Protein AF-0000000066221536 (afdb_homodimer)

Organism: Natronomonas pharaonis (strain ATCC 35678 / DSM 2160 / CIP 103997 / JCM 8858 / NBRC 14720 / NCIMB 2260 / Gabara) (NCBI:txid348780)

Radius of gyration: 22.37 Å; Cα contacts (8 Å, |Δi|>4): 1358; chains: 2; bounding box: 55×61×51 Å

pLDDT: mean 89.71, std 13.37, range [39.25, 98.94]

InterPro domains:
  IPR002828 Survival protein SurE-like phosphatase/nucleotidase [PF01975] (3-187)
  IPR002828 Survival protein SurE-like phosphatase/nucleotidase [TIGR00087] (1-239)
  IPR030048 Survival protein SurE [MF_00060] (1-257)
  IPR030048 Survival protein SurE [PTHR30457] (3-204)
  IPR036523 SurE-like phosphatase/nucleotidase superfamily [G3DSA:3.40.1210.10] (1-252)
  IPR036523 SurE-like phosphatase/nucleotidase superfamily [SSF64167] (1-243)

Solvent-accessible surface area (backbone atoms only — not comparable to full-atom values): 24935 Å² total; per-residue (Å²): 99,35,32,38,34,24,19,19,60,12,60,81,31,54,36,32,47,37,34,48,60,48,37,49,74,74,31,52,65,39,30,32,11,7,58,49,68,34,74,54,41,10,38,26,70,62,57,62,31,44,49,39,84,43,98,61,38,32,29,22,62,49,36,25,35,36,21,44,39,38,38,50,38,37,68,57,50,81,48,64,31,37,38,15,21,36,30,94,44,51,74,57,21,51,86,37,44,55,19,27,13,29,44,27,22,16,45,49,31,30,70,74,71,29,39,18,31,18,35,14,30,43,69,69,60,53,100,52,58,68,88,71,57,78,77,53,51,69,57,40,44,44,36,26,50,51,48,39,51,44,70,73,41,33,66,84,54,47,35,58,78,64,23,29,27,33,46,33,30,13,25,56,61,49,94,66,80,72,59,48,46,40,69,24,40,62,27,82,79,73,50,71,42,21,45,61,57,89,48,33,33,41,46,44,61,55,54,58,60,27,44,54,68,68,65,59,85,60,54,90,56,17,27,50,40,35,28,70,72,46,19,28,15,36,24,48,26,25,74,86,41,33,76,50,90,55,75,46,49,51,57,50,28,72,64,52,124,99,37,33,38,35,26,20,18,60,12,60,81,31,51,38,33,48,38,34,48,59,49,38,49,75,74,32,53,66,39,30,33,11,7,58,49,67,34,75,53,43,10,37,26,71,62,57,62,33,43,50,39,87,42,98,60,37,33,29,23,60,49,34,26,36,36,20,44,39,37,37,50,38,37,67,56,49,81,47,65,30,37,37,14,20,36,31,94,44,52,73,56,21,53,84,38,44,57,20,27,13,29,43,26,22,16,44,48,32,30,70,74,71,28,39,19,30,17,34,13,31,44,68,70,59,54,102,52,59,68,88,72,59,78,78,54,49,70,57,39,44,43,37,28,52,51,48,38,51,43,70,74,42,34,65,84,54,48,34,58,79,64,23,30,26,33,47,34,32,13,25,55,58,51,96,68,80,73,62,48,46,40,69,24,41,62,28,84,81,75,50,71,42,22,45,60,58,87,49,35,34,41,46,43,59,54,54,59,61,27,46,54,69,68,63,59,86,61,54,90,56,17,27,49,42,35,28,71,72,46,19,26,16,37,23,50,26,26,74,87,40,32,76,52,90,56,74,46,49,51,56,50,29,72,64,50,122

Structure (mmCIF, N/CA/C/O backbone):
data_AF-0000000066221536-model_v1
#
loop_
_entity.id
_entity.type
_entity.pdbx_description
1 polymer "5'-nucleotidase SurE"
#
loop_
_atom_site.group_PDB
_atom_site.id
_atom_site.type_symbol
_atom_site.label_atom_id
_atom_site.label_alt_id
_atom_site.label_comp_id
_atom_site.label_asym_id
_atom_site.label_entity_id
_atom_site.label_seq_id
_atom_site.pdbx_PDB_ins_code
_atom_site.Cartn_x
_atom_site.Cartn_y
_atom_site.Cartn_z
_atom_site.occupancy
_atom_site.B_iso_or_equiv
_atom_site.auth_seq_id
_atom_site.auth_comp_id
_atom_site.auth_asym_id
_atom_site.auth_atom_id
_atom_site.pdbx_PDB_model_num
ATOM 1 N N . MET A 1 1 ? -7.617 -28.578 -7.227 1 94.5 1 MET A N 1
ATOM 2 C CA . MET A 1 1 ? -7.328 -27.25 -6.684 1 94.5 1 MET A CA 1
ATOM 3 C C . MET A 1 1 ? -7.5 -26.172 -7.754 1 94.5 1 MET A C 1
ATOM 5 O O . MET A 1 1 ? -7.098 -26.359 -8.906 1 94.5 1 MET A O 1
ATOM 9 N N . ASP A 1 2 ? -8.258 -25.125 -7.523 1 98.44 2 ASP A N 1
ATOM 10 C CA . ASP A 1 2 ? -8.469 -24.016 -8.461 1 98.44 2 ASP A CA 1
ATOM 11 C C . ASP A 1 2 ? -7.59 -22.828 -8.102 1 98.44 2 ASP A C 1
ATOM 13 O O . ASP A 1 2 ? -7.574 -22.375 -6.949 1 98.44 2 ASP A O 1
ATOM 17 N N . VAL A 1 3 ? -6.875 -22.359 -9.125 1 98.81 3 VAL A N 1
ATOM 18 C CA . VAL A 1 3 ? -5.961 -21.25 -8.914 1 98.81 3 VAL A CA 1
ATOM 19 C C . VAL A 1 3 ? -6.363 -20.078 -9.812 1 98.81 3 VAL A C 1
ATOM 21 O O . VAL A 1 3 ? -6.602 -20.266 -11.008 1 98.81 3 VAL A O 1
ATOM 24 N N . LEU A 1 4 ? -6.547 -18.906 -9.242 1 98.94 4 LEU A N 1
ATOM 25 C CA . LEU A 1 4 ? -6.559 -17.672 -10.016 1 98.94 4 LEU A CA 1
ATOM 26 C C . LEU A 1 4 ? -5.156 -17.094 -10.117 1 98.94 4 LEU A C 1
ATOM 28 O O . LEU A 1 4 ? -4.527 -16.781 -9.102 1 98.94 4 LEU A O 1
ATOM 32 N N . LEU A 1 5 ? -4.668 -17.031 -11.328 1 98.94 5 LEU A N 1
ATOM 33 C CA . LEU A 1 5 ? -3.316 -16.547 -11.578 1 98.94 5 LEU A CA 1
ATOM 34 C C . LEU A 1 5 ? -3.346 -15.133 -12.156 1 98.94 5 LEU A C 1
ATOM 36 O O . LEU A 1 5 ? -4.082 -14.867 -13.109 1 98.94 5 LEU A O 1
ATOM 40 N N . THR A 1 6 ? -2.615 -14.195 -11.57 1 98.75 6 THR A N 1
ATOM 41 C CA . THR A 1 6 ? -2.469 -12.828 -12.062 1 98.75 6 THR A CA 1
ATOM 42 C C . THR A 1 6 ? -1.016 -12.375 -11.977 1 98.75 6 THR A C 1
ATOM 44 O O . THR A 1 6 ? -0.114 -13.195 -11.781 1 98.75 6 THR A O 1
ATOM 47 N N . ASN A 1 7 ? -0.714 -11.141 -12.391 1 97.56 7 ASN A N 1
ATOM 48 C CA . ASN A 1 7 ? 0.621 -10.555 -12.297 1 97.56 7 ASN A CA 1
ATOM 49 C C . ASN A 1 7 ? 0.585 -9.039 -12.484 1 97.56 7 ASN A C 1
ATOM 51 O O . ASN A 1 7 ? -0.489 -8.438 -12.492 1 97.56 7 ASN A O 1
ATOM 55 N N . ASP A 1 8 ? 1.805 -8.492 -12.414 1 95.06 8 ASP A N 1
ATOM 56 C CA . ASP A 1 8 ? 1.847 -7.059 -12.703 1 95.06 8 ASP A CA 1
ATOM 57 C C . ASP A 1 8 ? 2.549 -6.785 -14.031 1 95.06 8 ASP A C 1
ATOM 59 O O . ASP A 1 8 ? 2.418 -5.695 -14.594 1 95.06 8 ASP A O 1
ATOM 63 N N . ASP A 1 9 ? 3.141 -7.812 -14.664 1 94.94 9 ASP A N 1
ATOM 64 C CA . ASP A 1 9 ? 3.926 -7.609 -15.875 1 94.94 9 ASP A CA 1
ATOM 65 C C . ASP A 1 9 ? 3.053 -7.738 -17.125 1 94.94 9 ASP A C 1
ATOM 67 O O . ASP A 1 9 ? 3.482 -7.395 -18.219 1 94.94 9 ASP A O 1
ATOM 71 N N . GLY A 1 10 ? 1.887 -8.234 -16.922 1 97.25 10 GLY A N 1
ATOM 72 C CA . GLY A 1 10 ? 0.995 -8.445 -18.047 1 97.25 10 GLY A CA 1
ATOM 73 C C . GLY A 1 10 ? 0.804 -9.914 -18.391 1 97.25 10 GLY A C 1
ATOM 74 O O . GLY A 1 10 ? 1.696 -10.734 -18.156 1 97.25 10 GLY A O 1
ATOM 75 N N . ILE A 1 11 ? -0.295 -10.258 -19.031 1 98.25 11 ILE A N 1
ATOM 76 C CA . ILE A 1 11 ? -0.739 -11.633 -19.219 1 98.25 11 ILE A CA 1
ATOM 77 C C . ILE A 1 11 ? 0.159 -12.336 -20.234 1 98.25 11 ILE A C 1
ATOM 79 O O . ILE A 1 11 ? 0.193 -13.562 -20.297 1 98.25 11 ILE A O 1
ATOM 83 N N . ASP A 1 12 ? 0.897 -11.602 -21.031 1 97.62 12 ASP A N 1
ATOM 84 C CA . ASP A 1 12 ? 1.751 -12.219 -22.047 1 97.62 12 ASP A CA 1
ATOM 85 C C . ASP A 1 12 ? 3.207 -12.258 -21.594 1 97.62 12 ASP A C 1
ATOM 87 O O . ASP A 1 12 ? 4.098 -12.625 -22.359 1 97.62 12 ASP A O 1
ATOM 91 N N . ALA A 1 13 ? 3.455 -11.805 -20.422 1 97.19 13 ALA A N 1
ATOM 92 C CA . ALA A 1 13 ? 4.82 -11.797 -19.906 1 97.19 13 ALA A CA 1
ATOM 93 C C . ALA A 1 13 ? 5.34 -13.219 -19.703 1 97.19 13 ALA A C 1
ATOM 95 O O . ALA A 1 13 ? 4.559 -14.148 -19.469 1 97.19 13 ALA A O 1
ATOM 96 N N . VAL A 1 14 ? 6.641 -13.383 -19.781 1 97.44 14 VAL A N 1
ATOM 97 C CA . VAL A 1 14 ? 7.273 -14.688 -19.688 1 97.44 14 VAL A CA 1
ATOM 98 C C . VAL A 1 14 ? 7.105 -15.258 -18.281 1 97.44 14 VAL A C 1
ATOM 100 O O . VAL A 1 14 ? 6.914 -16.469 -18.109 1 97.44 14 VAL A O 1
ATOM 103 N N . GLY A 1 15 ? 7.117 -14.438 -17.297 1 97.81 15 GLY A N 1
ATOM 104 C CA . GLY A 1 15 ? 7.02 -14.883 -15.906 1 97.81 15 GLY A CA 1
ATOM 105 C C . GLY A 1 15 ? 5.695 -15.547 -15.586 1 97.81 15 GLY A C 1
ATOM 106 O O . GLY A 1 15 ? 5.668 -16.625 -14.992 1 97.81 15 GLY A O 1
ATOM 107 N N . ILE A 1 16 ? 4.613 -14.906 -16.016 1 98.5 16 ILE A N 1
ATOM 108 C CA . ILE A 1 16 ? 3.303 -15.469 -15.703 1 98.5 16 ILE A CA 1
ATOM 109 C C . ILE A 1 16 ? 3.096 -16.75 -16.5 1 98.5 16 ILE A C 1
ATOM 111 O O . ILE A 1 16 ? 2.467 -17.703 -16.031 1 98.5 16 ILE A O 1
ATOM 115 N N . ARG A 1 17 ? 3.654 -16.875 -17.641 1 98.31 17 ARG A N 1
ATOM 116 C CA . ARG A 1 17 ? 3.545 -18.094 -18.438 1 98.31 17 ARG A CA 1
ATOM 117 C C . ARG A 1 17 ? 4.297 -19.25 -17.781 1 98.31 17 ARG A C 1
ATOM 119 O O . ARG A 1 17 ? 3.818 -20.391 -17.781 1 98.31 17 ARG A O 1
ATOM 126 N N . ALA A 1 18 ? 5.441 -18.906 -17.281 1 98.38 18 ALA A N 1
ATOM 127 C CA . ALA A 1 18 ? 6.211 -19.922 -16.578 1 98.38 18 ALA A CA 1
ATOM 128 C C . ALA A 1 18 ? 5.43 -20.469 -15.383 1 98.38 18 ALA A C 1
ATOM 130 O O . ALA A 1 18 ? 5.375 -21.688 -15.172 1 98.38 18 ALA A O 1
ATOM 131 N N . LEU A 1 19 ? 4.832 -19.625 -14.617 1 98.38 19 LEU A N 1
ATOM 132 C CA . LEU A 1 19 ? 4.031 -20.031 -13.469 1 98.38 19 LEU A CA 1
ATOM 133 C C . LEU A 1 19 ? 2.811 -20.828 -13.914 1 98.38 19 LEU A C 1
ATOM 135 O O . LEU A 1 19 ? 2.455 -21.844 -13.297 1 98.38 19 LEU A O 1
ATOM 139 N N . TYR A 1 20 ? 2.156 -20.312 -14.945 1 98.69 20 TYR A N 1
ATOM 140 C CA . TYR A 1 20 ? 0.992 -21 -15.477 1 98.69 20 TYR A CA 1
ATOM 141 C C . TYR A 1 20 ? 1.329 -22.453 -15.812 1 98.69 20 TYR A C 1
ATOM 143 O O . TYR A 1 20 ? 0.628 -23.375 -15.383 1 98.69 20 TYR A O 1
ATOM 151 N N . ASP A 1 21 ? 2.396 -22.641 -16.547 1 98.5 21 ASP A N 1
ATOM 152 C CA . ASP A 1 21 ? 2.814 -23.984 -16.953 1 98.5 21 ASP A CA 1
ATOM 153 C C . ASP A 1 21 ? 3.086 -24.875 -15.734 1 98.5 21 ASP A C 1
ATOM 155 O O . ASP A 1 21 ? 2.654 -26.016 -15.688 1 98.5 21 ASP A O 1
ATOM 159 N N . ALA A 1 22 ? 3.783 -24.328 -14.805 1 98.25 22 ALA A N 1
ATOM 160 C CA . ALA A 1 22 ? 4.145 -25.094 -13.609 1 98.25 22 ALA A CA 1
ATOM 161 C C . ALA A 1 22 ? 2.904 -25.453 -12.797 1 98.25 22 ALA A C 1
ATOM 163 O O . ALA A 1 22 ? 2.77 -26.594 -12.328 1 98.25 22 ALA A O 1
ATOM 164 N N . LEU A 1 23 ? 2 -24.5 -12.617 1 98.56 23 LEU A N 1
ATOM 165 C CA . LEU A 1 23 ? 0.832 -24.703 -11.766 1 98.56 23 LEU A CA 1
ATOM 166 C C . LEU A 1 23 ? -0.191 -25.609 -12.445 1 98.56 23 LEU A C 1
ATOM 168 O O . LEU A 1 23 ? -0.922 -26.328 -11.773 1 98.56 23 LEU A O 1
ATOM 172 N N . ALA A 1 24 ? -0.204 -25.562 -13.766 1 98.06 24 ALA A N 1
ATOM 173 C CA . ALA A 1 24 ? -1.166 -26.359 -14.523 1 98.06 24 ALA A CA 1
ATOM 174 C C . ALA A 1 24 ? -0.925 -27.859 -14.32 1 98.06 24 ALA A C 1
ATOM 176 O O . ALA A 1 24 ? -1.803 -28.672 -14.594 1 98.06 24 ALA A O 1
ATOM 177 N N . GLU A 1 25 ? 0.235 -28.172 -13.82 1 96.31 25 GLU A N 1
ATOM 178 C CA . GLU A 1 25 ? 0.568 -29.562 -13.555 1 96.31 25 GLU A CA 1
ATOM 179 C C . GLU A 1 25 ? -0.162 -30.078 -12.32 1 96.31 25 GLU A C 1
ATOM 181 O O . GLU A 1 25 ? -0.331 -31.297 -12.156 1 96.31 25 GLU A O 1
ATOM 186 N N . VAL A 1 26 ? -0.604 -29.188 -11.492 1 94.75 26 VAL A N 1
ATOM 187 C CA . VAL A 1 26 ? -1.095 -29.672 -10.211 1 94.75 26 VAL A CA 1
ATOM 188 C C . VAL A 1 26 ? -2.451 -29.047 -9.906 1 94.75 26 VAL A C 1
ATOM 190 O O . VAL A 1 26 ? -3.092 -29.375 -8.906 1 94.75 26 VAL A O 1
ATOM 193 N N . ALA A 1 27 ? -2.932 -28.109 -10.773 1 97.5 27 ALA A N 1
ATOM 194 C CA . ALA A 1 27 ? -4.156 -27.391 -10.461 1 97.5 27 ALA A CA 1
ATOM 195 C C . ALA A 1 27 ? -4.871 -26.938 -11.734 1 97.5 27 ALA A C 1
ATOM 197 O O . ALA A 1 27 ? -4.301 -27 -12.828 1 97.5 27 ALA A O 1
ATOM 198 N N . ASP A 1 28 ? -6.137 -26.594 -11.633 1 98.19 28 ASP A N 1
ATOM 199 C CA . ASP A 1 28 ? -6.863 -25.875 -12.68 1 98.19 28 ASP A CA 1
ATOM 200 C C . ASP A 1 28 ? -6.605 -24.375 -12.594 1 98.19 28 ASP A C 1
ATOM 202 O O . ASP A 1 28 ? -7.031 -23.719 -11.633 1 98.19 28 ASP A O 1
ATOM 206 N N . VAL A 1 29 ? -5.949 -23.891 -13.594 1 98.81 29 VAL A N 1
ATOM 207 C CA . VAL A 1 29 ? -5.461 -22.516 -13.516 1 98.81 29 VAL A CA 1
ATOM 208 C C . VAL A 1 29 ? -6.27 -21.625 -14.453 1 98.81 29 VAL A C 1
ATOM 210 O O . VAL A 1 29 ? -6.453 -21.953 -15.625 1 98.81 29 VAL A O 1
ATOM 213 N N . THR A 1 30 ? -6.809 -20.531 -13.992 1 98.81 30 THR A N 1
ATOM 214 C CA . THR A 1 30 ? -7.383 -19.453 -14.781 1 98.81 30 THR A CA 1
ATOM 215 C C . THR A 1 30 ? -6.609 -18.156 -14.57 1 98.81 30 THR A C 1
ATOM 217 O O . THR A 1 30 ? -6.52 -17.656 -13.445 1 98.81 30 THR A O 1
ATOM 220 N N . ALA A 1 31 ? -6.121 -17.656 -15.672 1 98.88 31 ALA A N 1
ATOM 221 C CA . ALA A 1 31 ? -5.418 -16.375 -15.57 1 98.88 31 ALA A CA 1
ATOM 222 C C . ALA A 1 31 ? -6.379 -15.211 -15.742 1 98.88 31 ALA A C 1
ATOM 224 O O . ALA A 1 31 ? -7.227 -15.219 -16.641 1 98.88 31 ALA A O 1
ATOM 225 N N . VAL A 1 32 ? -6.383 -14.305 -14.875 1 98.81 32 VAL A N 1
ATOM 226 C CA . VAL A 1 32 ? -6.965 -12.969 -14.969 1 98.81 32 VAL A CA 1
ATOM 227 C C . VAL A 1 32 ? -5.898 -11.914 -14.68 1 98.81 32 VAL A C 1
ATOM 229 O O . VAL A 1 32 ? -5.574 -11.648 -13.523 1 98.81 32 VAL A O 1
ATOM 232 N N . ALA A 1 33 ? -5.352 -11.375 -15.711 1 98.75 33 ALA A N 1
ATOM 233 C CA . ALA A 1 33 ? -4.148 -10.57 -15.547 1 98.75 33 ALA A CA 1
ATOM 234 C C . ALA A 1 33 ? -4.195 -9.328 -16.438 1 98.75 33 ALA A C 1
ATOM 236 O O . ALA A 1 33 ? -4.934 -9.297 -17.422 1 98.75 33 ALA A O 1
ATOM 237 N N . PRO A 1 34 ? -3.426 -8.336 -16.078 1 98 34 PRO A N 1
ATOM 238 C CA . PRO A 1 34 ? -3.4 -7.113 -16.875 1 98 34 PRO A CA 1
ATOM 239 C C . PRO A 1 34 ? -3.002 -7.375 -18.328 1 98 34 PRO A C 1
ATOM 241 O O . PRO A 1 34 ? -2.129 -8.203 -18.594 1 98 34 PRO A O 1
ATOM 244 N N . ALA A 1 35 ? -3.611 -6.617 -19.188 1 97.62 35 ALA A N 1
ATOM 245 C CA . ALA A 1 35 ? -3.287 -6.723 -20.609 1 97.62 35 ALA A CA 1
ATOM 246 C C . ALA A 1 35 ? -1.884 -6.195 -20.891 1 97.62 35 ALA A C 1
ATOM 248 O O . ALA A 1 35 ? -1.192 -6.699 -21.781 1 97.62 35 ALA A O 1
ATOM 249 N N . ASP A 1 36 ? -1.519 -5.172 -20.094 1 94.44 36 ASP A N 1
ATOM 250 C CA . ASP A 1 36 ? -0.228 -4.52 -20.297 1 94.44 36 ASP A CA 1
ATOM 251 C C . ASP A 1 36 ? 0.559 -4.469 -18.984 1 94.44 36 ASP A C 1
ATOM 253 O O . ASP A 1 36 ? 0.022 -4.777 -17.922 1 94.44 36 ASP A O 1
ATOM 257 N N . ASP A 1 37 ? 1.814 -4.09 -19.109 1 91.56 37 ASP A N 1
ATOM 258 C CA . ASP A 1 37 ? 2.689 -3.984 -17.953 1 91.56 37 ASP A CA 1
ATOM 259 C C . ASP A 1 37 ? 2.178 -2.932 -16.969 1 91.56 37 ASP A C 1
ATOM 261 O O . ASP A 1 37 ? 1.916 -1.791 -17.359 1 91.56 37 ASP A O 1
ATOM 265 N N . GLN A 1 38 ? 2.047 -3.293 -15.734 1 87.44 38 GLN A N 1
ATOM 266 C CA . GLN A 1 38 ? 1.574 -2.447 -14.648 1 87.44 38 GLN A CA 1
ATOM 267 C C . GLN A 1 38 ? 2.576 -2.418 -13.5 1 87.44 38 GLN A C 1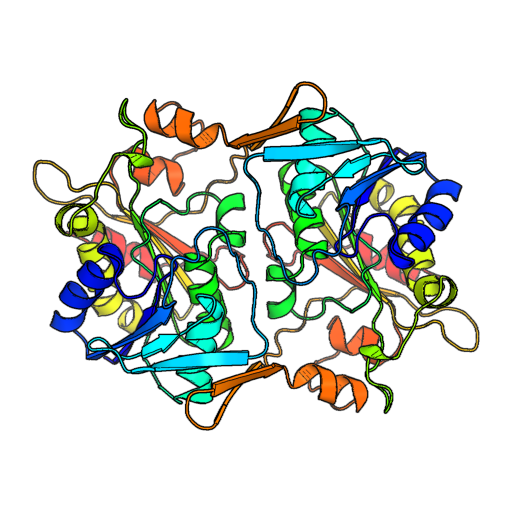
ATOM 269 O O . GLN A 1 38 ? 2.188 -2.434 -12.328 1 87.44 38 GLN A O 1
ATOM 274 N N . SER A 1 39 ? 3.768 -2.387 -13.945 1 79.12 39 SER A N 1
ATOM 275 C CA . SER A 1 39 ? 4.812 -2.375 -12.93 1 79.12 39 SER A CA 1
ATOM 276 C C . SER A 1 39 ? 4.824 -1.053 -12.172 1 79.12 39 SER A C 1
ATOM 278 O O . SER A 1 39 ? 4.52 -0.001 -12.734 1 79.12 39 SER A O 1
ATOM 280 N N . ALA A 1 40 ? 4.852 -0.967 -10.82 1 67.81 40 ALA A N 1
ATOM 281 C CA . ALA A 1 40 ? 5.039 0.163 -9.914 1 67.81 40 ALA A CA 1
ATOM 282 C C . ALA A 1 40 ? 3.713 0.875 -9.656 1 67.81 40 ALA A C 1
ATOM 284 O O . ALA A 1 40 ? 3.699 2.047 -9.266 1 67.81 40 ALA A O 1
ATOM 285 N N . VAL A 1 41 ? 2.527 0.19 -10.016 1 71.75 41 VAL A N 1
ATOM 286 C CA . VAL A 1 41 ? 1.229 0.838 -9.859 1 71.75 41 VAL A CA 1
ATOM 287 C C . VAL A 1 41 ? 0.764 0.728 -8.406 1 71.75 41 VAL A C 1
ATOM 289 O O . VAL A 1 41 ? -0.174 1.414 -7.996 1 71.75 41 VAL A O 1
ATOM 292 N N . GLY A 1 42 ? 1.4 -0.079 -7.641 1 72.12 42 GLY A N 1
ATOM 293 C CA . GLY A 1 42 ? 0.97 -0.269 -6.262 1 72.12 42 GLY A CA 1
ATOM 294 C C . GLY A 1 42 ? -0.427 -0.849 -6.148 1 72.12 42 GLY A C 1
ATOM 295 O O . GLY A 1 42 ? -0.736 -1.866 -6.773 1 72.12 42 GLY A O 1
ATOM 296 N N . ARG A 1 43 ? -1.282 -0.359 -5.246 1 75.56 43 ARG A N 1
ATOM 297 C CA . ARG A 1 43 ? -2.625 -0.882 -5.016 1 75.56 43 ARG A CA 1
ATOM 298 C C . ARG A 1 43 ? -3.682 0.039 -5.613 1 75.56 43 ARG A C 1
ATOM 300 O O . ARG A 1 43 ? -4.77 0.193 -5.055 1 75.56 43 ARG A O 1
ATOM 307 N N . GLN A 1 44 ? -3.371 0.602 -6.672 1 79.19 44 GLN A N 1
ATOM 308 C CA . GLN A 1 44 ? -4.324 1.463 -7.363 1 79.19 44 GLN A CA 1
ATOM 309 C C . GLN A 1 44 ? -5.504 0.657 -7.902 1 79.19 44 GLN A C 1
ATOM 311 O O . GLN A 1 44 ? -5.32 -0.45 -8.414 1 79.19 44 GLN A O 1
ATOM 316 N N . LEU A 1 45 ? -6.715 1.168 -7.781 1 84.75 45 LEU A N 1
ATOM 317 C CA . LEU A 1 45 ? -7.918 0.542 -8.328 1 84.75 45 LEU A CA 1
ATOM 318 C C . LEU A 1 45 ? -8.578 1.441 -9.359 1 84.75 45 LEU A C 1
ATOM 320 O O . LEU A 1 45 ? -8.633 2.66 -9.188 1 84.75 45 LEU A O 1
ATOM 324 N N . SER A 1 46 ? -9.062 0.749 -10.383 1 84.31 46 SER A N 1
ATOM 325 C CA . SER A 1 46 ? -9.859 1.446 -11.383 1 84.31 46 SER A CA 1
ATOM 326 C C . SER A 1 46 ? -11.328 1.484 -10.992 1 84.31 46 SER A C 1
ATOM 328 O O . SER A 1 46 ? -11.758 0.754 -10.102 1 84.31 46 SER A O 1
ATOM 330 N N . ARG A 1 47 ? -11.984 2.338 -11.664 1 86.12 47 ARG A N 1
ATOM 331 C CA . ARG A 1 47 ? -13.438 2.35 -11.516 1 86.12 47 ARG A CA 1
ATOM 332 C C . ARG A 1 47 ? -14.086 1.335 -12.445 1 86.12 47 ARG A C 1
ATOM 334 O O . ARG A 1 47 ? -15.039 0.65 -12.062 1 86.12 47 ARG A O 1
ATOM 341 N N . THR A 1 48 ? -13.578 1.401 -13.672 1 92.25 48 THR A N 1
ATOM 342 C CA . THR A 1 48 ? -14.039 0.502 -14.727 1 92.25 48 THR A CA 1
ATOM 343 C C . THR A 1 48 ? -12.859 -0.048 -15.523 1 92.25 48 THR A C 1
ATOM 345 O O . THR A 1 48 ? -11.883 0.663 -15.766 1 92.25 48 THR A O 1
ATOM 348 N N . VAL A 1 49 ? -13.023 -1.368 -15.805 1 94.62 49 VAL A N 1
ATOM 349 C CA . VAL A 1 49 ? -12 -1.963 -16.656 1 94.62 49 VAL A CA 1
ATOM 350 C C . VAL A 1 49 ? -12.656 -2.783 -17.766 1 94.62 49 VAL A C 1
ATOM 352 O O . VAL A 1 49 ? -13.812 -3.186 -17.641 1 94.62 49 VAL A O 1
ATOM 355 N N . GLU A 1 50 ? -11.859 -2.967 -18.797 1 97.31 50 GLU A N 1
ATOM 356 C CA . GLU A 1 50 ? -12.289 -3.859 -19.875 1 97.31 50 GLU A CA 1
ATOM 357 C C . GLU A 1 50 ? -11.664 -5.242 -19.719 1 97.31 50 GLU A C 1
ATOM 359 O O . GLU A 1 50 ? -10.492 -5.367 -19.344 1 97.31 50 GLU A O 1
ATOM 364 N N . LEU A 1 51 ? -12.461 -6.176 -19.953 1 96.56 51 LEU A N 1
ATOM 365 C CA . LEU A 1 51 ? -12.078 -7.582 -19.859 1 96.56 51 LEU A CA 1
ATOM 366 C C . LEU A 1 51 ? -12.188 -8.266 -21.219 1 96.56 51 LEU A C 1
ATOM 368 O O . LEU A 1 51 ? -13.211 -8.148 -21.891 1 96.56 51 LEU A O 1
ATOM 372 N N . HIS A 1 52 ? -11.07 -8.969 -21.609 1 97.19 52 HIS A N 1
ATOM 373 C CA . HIS A 1 52 ? -11.023 -9.672 -22.891 1 97.19 52 HIS A CA 1
ATOM 374 C C . HIS A 1 52 ? -10.656 -11.141 -22.688 1 97.19 52 HIS A C 1
ATOM 376 O O . HIS A 1 52 ? -9.852 -11.469 -21.828 1 97.19 52 HIS A O 1
ATOM 382 N N . ASP A 1 53 ? -11.242 -11.961 -23.578 1 97.31 53 ASP A N 1
ATOM 383 C CA . ASP A 1 53 ? -10.828 -13.359 -23.562 1 97.31 53 ASP A CA 1
ATOM 384 C C . ASP A 1 53 ? -9.367 -13.508 -23.969 1 97.31 53 ASP A C 1
ATOM 386 O O . ASP A 1 53 ? -8.867 -12.742 -24.797 1 97.31 53 ASP A O 1
ATOM 390 N N . HIS A 1 54 ? -8.742 -14.445 -23.375 1 98 54 HIS A N 1
ATOM 391 C CA . HIS A 1 54 ? -7.355 -14.805 -23.656 1 98 54 HIS A CA 1
ATOM 392 C C . HIS A 1 54 ? -7.148 -16.312 -23.562 1 98 54 HIS A C 1
ATOM 394 O O . HIS A 1 54 ? -7.879 -17 -22.859 1 98 54 HIS A O 1
ATOM 400 N N . GLU A 1 55 ? -6.145 -16.828 -24.203 1 98 55 GLU A N 1
ATOM 401 C CA . GLU A 1 55 ? -5.91 -18.266 -24.234 1 98 55 GLU A CA 1
ATOM 402 C C . GLU A 1 55 ? -5.652 -18.812 -22.828 1 98 55 GLU A C 1
ATOM 404 O O . GLU A 1 55 ? -5.996 -19.953 -22.516 1 98 55 GLU A O 1
ATOM 409 N N . LEU A 1 56 ? -5.18 -18.031 -21.906 1 98.06 56 LEU A N 1
ATOM 410 C CA . LEU A 1 56 ? -4.871 -18.453 -20.547 1 98.06 56 LEU A CA 1
ATOM 411 C C . LEU A 1 56 ? -6.027 -18.156 -19.609 1 98.06 56 LEU A C 1
ATOM 413 O O . LEU A 1 56 ? -6.008 -18.562 -18.438 1 98.06 56 LEU A O 1
ATOM 417 N N . GLY A 1 57 ? -7.012 -17.375 -20.094 1 98.19 57 GLY A N 1
ATOM 418 C CA . GLY A 1 57 ? -8.141 -16.906 -19.297 1 98.19 57 GLY A CA 1
ATOM 419 C C . GLY A 1 57 ? -8.672 -15.562 -19.75 1 98.19 57 GLY A C 1
ATOM 420 O O . GLY A 1 57 ? -9.289 -15.461 -20.812 1 98.19 57 GLY A O 1
ATOM 421 N N . TYR A 1 58 ? -8.234 -14.469 -18.969 1 98.56 58 TYR A N 1
ATOM 422 C CA . TYR A 1 58 ? -8.758 -13.141 -19.266 1 98.56 58 TYR A CA 1
ATOM 423 C C . TYR A 1 58 ? -7.664 -12.086 -19.156 1 98.56 58 TYR A C 1
ATOM 425 O O . TYR A 1 58 ? -6.867 -12.102 -18.219 1 98.56 58 TYR A O 1
ATOM 433 N N . ALA A 1 59 ? -7.672 -11.227 -20.156 1 98.62 59 ALA A N 1
ATOM 434 C CA . ALA A 1 59 ? -6.863 -10.008 -20.094 1 98.62 59 ALA A CA 1
ATOM 435 C C . ALA A 1 59 ? -7.699 -8.82 -19.625 1 98.62 59 ALA A C 1
ATOM 437 O O . ALA A 1 59 ? -8.797 -8.586 -20.125 1 98.62 59 ALA A O 1
ATOM 438 N N . VAL A 1 60 ? -7.203 -8.156 -18.641 1 98 60 VAL A N 1
ATOM 439 C CA . VAL A 1 60 ? -7.918 -7.016 -18.078 1 98 60 VAL A CA 1
ATOM 440 C C . VAL A 1 60 ? -7.145 -5.727 -18.359 1 98 60 VAL A C 1
ATOM 442 O O . VAL A 1 60 ? -5.938 -5.656 -18.094 1 98 60 VAL A O 1
ATOM 445 N N . GLU A 1 61 ? -7.762 -4.738 -18.938 1 97 61 GLU A N 1
ATOM 446 C CA . GLU A 1 61 ? -7.164 -3.412 -19.031 1 97 61 GLU A CA 1
ATOM 447 C C . GLU A 1 61 ? -7.234 -2.676 -17.688 1 97 61 GLU A C 1
ATOM 449 O O . GLU A 1 61 ? -7.992 -1.716 -17.547 1 97 61 GLU A O 1
ATOM 454 N N . GLY A 1 62 ? -6.406 -3.088 -16.781 1 94.88 62 GLY A N 1
ATOM 455 C CA . GLY A 1 62 ? -6.395 -2.584 -15.414 1 94.88 62 GLY A CA 1
ATOM 456 C C . GLY A 1 62 ? -5.195 -3.055 -14.609 1 94.88 62 GLY A C 1
ATOM 457 O O . GLY A 1 62 ? -4.23 -3.57 -15.172 1 94.88 62 GLY A O 1
ATOM 458 N N . THR A 1 63 ? -5.254 -2.781 -13.312 1 94.06 63 THR A N 1
ATOM 459 C CA . THR A 1 63 ? -4.164 -3.109 -12.398 1 94.06 63 THR A CA 1
ATOM 460 C C . THR A 1 63 ? -4.293 -4.547 -11.898 1 94.06 63 THR A C 1
ATOM 462 O O . THR A 1 63 ? -5.336 -5.18 -12.07 1 94.06 63 THR A O 1
ATOM 465 N N . PRO A 1 64 ? -3.219 -5.055 -11.297 1 95.62 64 PRO A N 1
ATOM 466 C CA . PRO A 1 64 ? -3.32 -6.398 -10.719 1 95.62 64 PRO A CA 1
ATOM 467 C C . PRO A 1 64 ? -4.453 -6.52 -9.703 1 95.62 64 PRO A C 1
ATOM 469 O O . PRO A 1 64 ? -5.148 -7.539 -9.664 1 95.62 64 PRO A O 1
ATOM 472 N N . ALA A 1 65 ? -4.652 -5.508 -8.914 1 94 65 ALA A N 1
ATOM 473 C CA . ALA A 1 65 ? -5.754 -5.523 -7.957 1 94 65 ALA A CA 1
ATOM 474 C C . ALA A 1 65 ? -7.102 -5.57 -8.672 1 94 65 ALA A C 1
ATOM 476 O O . ALA A 1 65 ? -8.016 -6.277 -8.242 1 94 65 ALA A O 1
ATOM 477 N N . ASP A 1 66 ? -7.227 -4.852 -9.781 1 95.69 66 ASP A N 1
ATOM 478 C CA . ASP A 1 66 ? -8.438 -4.906 -10.594 1 95.69 66 ASP A CA 1
ATOM 479 C C . ASP A 1 66 ? -8.719 -6.336 -11.055 1 95.69 66 ASP A C 1
ATOM 481 O O . ASP A 1 66 ? -9.875 -6.77 -11.07 1 95.69 66 ASP A O 1
ATOM 485 N N . CYS A 1 67 ? -7.668 -6.969 -11.43 1 98 67 CYS A N 1
ATOM 486 C CA . CYS A 1 67 ? -7.805 -8.32 -11.953 1 98 67 CYS A CA 1
ATOM 487 C C . CYS A 1 67 ? -8.367 -9.266 -10.898 1 98 67 CYS A C 1
ATOM 489 O O . CYS A 1 67 ? -9.203 -10.117 -11.203 1 98 67 CYS A O 1
ATOM 491 N N . VAL A 1 68 ? -7.938 -9.109 -9.703 1 97.94 68 VAL A N 1
ATOM 492 C CA . VAL A 1 68 ? -8.43 -9.938 -8.609 1 97.94 68 VAL A CA 1
ATOM 493 C C . VAL A 1 68 ? -9.906 -9.664 -8.375 1 97.94 68 VAL A C 1
ATOM 495 O O . VAL A 1 68 ? -10.711 -10.594 -8.273 1 97.94 68 VAL A O 1
ATOM 498 N N . ILE A 1 69 ? -10.281 -8.414 -8.344 1 96.69 69 ILE A N 1
ATOM 499 C CA . ILE A 1 69 ? -11.68 -8.039 -8.125 1 96.69 69 ILE A CA 1
ATOM 500 C C . ILE A 1 69 ? -12.531 -8.531 -9.281 1 96.69 69 ILE A C 1
ATOM 502 O O . ILE A 1 69 ? -13.633 -9.055 -9.078 1 96.69 69 ILE A O 1
ATOM 506 N N . ALA A 1 70 ? -12 -8.375 -10.484 1 97.5 70 ALA A N 1
ATOM 507 C CA . ALA A 1 70 ? -12.727 -8.867 -11.656 1 97.5 70 ALA A CA 1
ATOM 508 C C . ALA A 1 70 ? -12.914 -10.375 -11.586 1 97.5 70 ALA A C 1
ATOM 510 O O . ALA A 1 70 ? -13.992 -10.891 -11.891 1 97.5 70 ALA A O 1
ATOM 511 N N . GLY A 1 71 ? -11.883 -11.07 -11.234 1 98.31 71 GLY A N 1
ATOM 512 C CA . GLY A 1 71 ? -11.938 -12.523 -11.148 1 98.31 71 GLY A CA 1
ATOM 513 C C . GLY A 1 71 ? -12.898 -13.016 -10.086 1 98.31 71 GLY A C 1
ATOM 514 O O . GLY A 1 71 ? -13.781 -13.836 -10.367 1 98.31 71 GLY A O 1
ATOM 515 N N . LEU A 1 72 ? -12.789 -12.461 -8.914 1 97.44 72 LEU A N 1
ATOM 516 C CA . LEU A 1 72 ? -13.539 -12.953 -7.762 1 97.44 72 LEU A CA 1
ATOM 517 C C . LEU A 1 72 ? -14.945 -12.367 -7.734 1 97.44 72 LEU A C 1
ATOM 519 O O . LEU A 1 72 ? -15.883 -13.023 -7.27 1 97.44 72 LEU A O 1
ATOM 523 N N . GLY A 1 73 ? -15.117 -11.195 -8.195 1 94.75 73 GLY A N 1
ATOM 524 C CA . GLY A 1 73 ? -16.391 -10.508 -8.117 1 94.75 73 GLY A CA 1
ATOM 525 C C . GLY A 1 73 ? -17.219 -10.625 -9.391 1 94.75 73 GLY A C 1
ATOM 526 O O . GLY A 1 73 ? -18.312 -11.18 -9.375 1 94.75 73 GLY A O 1
ATOM 527 N N . ALA A 1 74 ? -16.656 -10.211 -10.477 1 94.69 74 ALA A N 1
ATOM 528 C CA . ALA A 1 74 ? -17.391 -10.102 -11.727 1 94.69 74 ALA A CA 1
ATOM 529 C C . ALA A 1 74 ? -17.531 -11.461 -12.414 1 94.69 74 ALA A C 1
ATOM 531 O O . ALA A 1 74 ? -18.594 -11.812 -12.914 1 94.69 74 ALA A O 1
ATOM 532 N N . LEU A 1 75 ? -16.453 -12.156 -12.461 1 96.81 75 LEU A N 1
ATOM 533 C CA . LEU A 1 75 ? -16.453 -13.461 -13.117 1 96.81 75 LEU A CA 1
ATOM 534 C C . LEU A 1 75 ? -16.922 -14.547 -12.164 1 96.81 75 LEU A C 1
ATOM 536 O O . LEU A 1 75 ? -17.188 -15.68 -12.586 1 96.81 75 LEU A O 1
ATOM 540 N N . ASP A 1 76 ? -16.969 -14.25 -10.867 1 95.31 76 ASP A N 1
ATOM 541 C CA . ASP A 1 76 ? -17.453 -15.133 -9.805 1 95.31 76 ASP A CA 1
ATOM 542 C C . ASP A 1 76 ? -16.625 -16.406 -9.734 1 95.31 76 ASP A C 1
ATOM 544 O O . ASP A 1 76 ? -17.172 -17.5 -9.547 1 95.31 76 ASP A O 1
ATOM 548 N N . LEU A 1 77 ? -15.359 -16.266 -10.031 1 97.31 77 LEU A N 1
ATOM 549 C CA . LEU A 1 77 ? -14.469 -17.406 -9.805 1 97.31 77 LEU A CA 1
ATOM 550 C C . LEU A 1 77 ? -14.352 -17.703 -8.312 1 97.31 77 LEU A C 1
ATOM 552 O O . LEU A 1 77 ? -14.445 -16.812 -7.477 1 97.31 77 LEU A O 1
ATOM 556 N N . ASP A 1 78 ? -14.195 -18.953 -7.992 1 97.88 78 ASP A N 1
ATOM 557 C CA . ASP A 1 78 ? -14.062 -19.406 -6.605 1 97.88 78 ASP A CA 1
ATOM 558 C C . ASP A 1 78 ? -12.781 -20.203 -6.402 1 97.88 78 ASP A C 1
ATOM 560 O O . ASP A 1 78 ? -12.828 -21.375 -6.043 1 97.88 78 ASP A O 1
ATOM 564 N N . PRO A 1 79 ? -11.656 -19.562 -6.621 1 98.62 79 PRO A N 1
ATOM 565 C CA . PRO A 1 79 ? -10.391 -20.281 -6.496 1 98.62 79 PRO A CA 1
ATOM 566 C C . PRO A 1 79 ? -10.062 -20.656 -5.055 1 98.62 79 PRO A C 1
ATOM 568 O O . PRO A 1 79 ? -10.539 -20 -4.121 1 98.62 79 PRO A O 1
ATOM 571 N N . ASP A 1 80 ? -9.273 -21.688 -4.93 1 98.25 80 ASP A N 1
ATOM 572 C CA . ASP A 1 80 ? -8.75 -22.078 -3.623 1 98.25 80 ASP A CA 1
ATOM 573 C C . ASP A 1 80 ? -7.617 -21.156 -3.189 1 98.25 80 ASP A C 1
ATOM 575 O O . ASP A 1 80 ? -7.367 -20.984 -1.994 1 98.25 80 ASP A O 1
ATOM 579 N N . ILE A 1 81 ? -6.957 -20.625 -4.176 1 98.44 81 ILE A N 1
ATOM 580 C CA . ILE A 1 81 ? -5.801 -19.781 -3.904 1 98.44 81 ILE A CA 1
ATOM 581 C C . ILE A 1 81 ? -5.574 -18.812 -5.074 1 98.44 81 ILE A C 1
ATOM 583 O O . ILE A 1 81 ? -5.844 -19.172 -6.227 1 98.44 81 ILE A O 1
ATOM 587 N N . VAL A 1 82 ? -5.164 -17.594 -4.777 1 98.81 82 VAL A N 1
ATOM 588 C CA . VAL A 1 82 ? -4.727 -16.641 -5.781 1 98.81 82 VAL A CA 1
ATOM 589 C C . VAL A 1 82 ? -3.199 -16.562 -5.801 1 98.81 82 VAL A C 1
ATOM 591 O O . VAL A 1 82 ? -2.562 -16.484 -4.746 1 98.81 82 VAL A O 1
ATOM 594 N N . VAL A 1 83 ? -2.617 -16.688 -6.973 1 98.88 83 VAL A N 1
ATOM 595 C CA . VAL A 1 83 ? -1.178 -16.516 -7.145 1 98.88 83 VAL A CA 1
ATOM 596 C C . VAL A 1 83 ? -0.901 -15.305 -8.031 1 98.88 83 VAL A C 1
ATOM 598 O O . VAL A 1 83 ? -1.46 -15.188 -9.125 1 98.88 83 VAL A O 1
ATOM 601 N N . ALA A 1 84 ? -0.112 -14.391 -7.543 1 98.62 84 ALA A N 1
ATOM 602 C CA . ALA A 1 84 ? 0.318 -13.219 -8.305 1 98.62 84 ALA A CA 1
ATOM 603 C C . ALA A 1 84 ? 1.796 -13.312 -8.664 1 98.62 84 ALA A C 1
ATOM 605 O O . ALA A 1 84 ? 2.66 -13.312 -7.785 1 98.62 84 ALA A O 1
ATOM 606 N N . GLY A 1 85 ? 2.143 -13.336 -9.93 1 97.88 85 GLY A N 1
ATOM 607 C CA . GLY A 1 85 ? 3.518 -13.438 -10.391 1 97.88 85 GLY A CA 1
ATOM 608 C C . GLY A 1 85 ? 3.66 -14.219 -11.68 1 97.88 85 GLY A C 1
ATOM 609 O O . GLY A 1 85 ? 2.693 -14.367 -12.43 1 97.88 85 GLY A O 1
ATOM 610 N N . CYS A 1 86 ? 4.746 -14.672 -12.031 1 97.69 86 CYS A N 1
ATOM 611 C CA . CYS A 1 86 ? 6.008 -14.375 -11.375 1 97.69 86 CYS A CA 1
ATOM 612 C C . CYS A 1 86 ? 6.543 -13.008 -11.805 1 97.69 86 CYS A C 1
ATOM 614 O O . CYS A 1 86 ? 6.656 -12.734 -13 1 97.69 86 CYS A O 1
ATOM 616 N N . ASN A 1 87 ? 6.777 -12.195 -10.898 1 96.06 87 ASN A N 1
ATOM 617 C CA . ASN A 1 87 ? 7.25 -10.844 -11.172 1 96.06 87 ASN A CA 1
ATOM 618 C C . ASN A 1 87 ? 8.727 -10.836 -11.555 1 96.06 87 ASN A C 1
ATOM 620 O O . ASN A 1 87 ? 9.547 -11.484 -10.898 1 96.06 87 ASN A O 1
ATOM 624 N N . GLU A 1 88 ? 9.016 -10.141 -12.672 1 94.44 88 GLU A N 1
ATOM 625 C CA . GLU A 1 88 ? 10.406 -9.867 -13.039 1 94.44 88 GLU A CA 1
ATOM 626 C C . GLU A 1 88 ? 11.008 -8.773 -12.156 1 94.44 88 GLU A C 1
ATOM 628 O O . GLU A 1 88 ? 10.984 -7.598 -12.516 1 94.44 88 GLU A O 1
ATOM 633 N N . GLY A 1 89 ? 11.602 -9.141 -11.094 1 93.44 89 GLY A N 1
ATOM 634 C CA . GLY A 1 89 ? 12.102 -8.242 -10.062 1 93.44 89 GLY A CA 1
ATOM 635 C C . GLY A 1 89 ? 11.578 -8.578 -8.68 1 93.44 89 GLY A C 1
ATOM 636 O O . GLY A 1 89 ? 10.367 -8.742 -8.492 1 93.44 89 GLY A O 1
ATOM 637 N N . ALA A 1 90 ? 12.414 -8.609 -7.777 1 95.19 90 ALA A N 1
ATOM 638 C CA . ALA A 1 90 ? 12.086 -9.062 -6.43 1 95.19 90 ALA A CA 1
ATOM 639 C C . ALA A 1 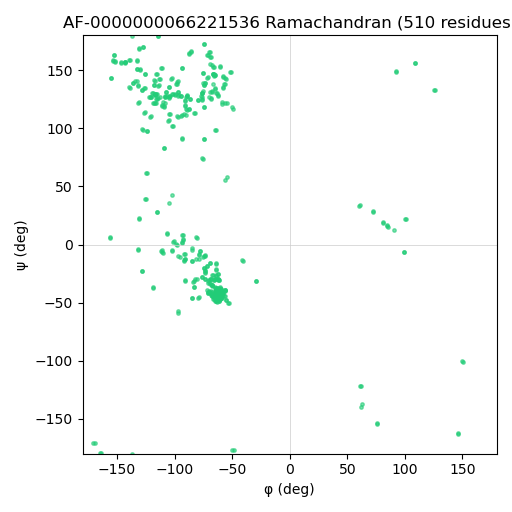90 ? 11.289 -8.008 -5.676 1 95.19 90 ALA A C 1
ATOM 641 O O . ALA A 1 90 ? 11.406 -6.812 -5.953 1 95.19 90 ALA A O 1
ATOM 642 N N . ASN A 1 91 ? 10.438 -8.383 -4.836 1 93.81 91 ASN A N 1
ATOM 643 C CA . ASN A 1 91 ? 9.727 -7.551 -3.871 1 93.81 91 ASN A CA 1
ATOM 644 C C . ASN A 1 91 ? 10.203 -7.812 -2.445 1 93.81 91 ASN A C 1
ATOM 646 O O . ASN A 1 91 ? 9.57 -8.57 -1.706 1 93.81 91 ASN A O 1
ATOM 650 N N . LEU A 1 92 ? 11.281 -7.156 -2.148 1 95.06 92 LEU A N 1
ATOM 651 C CA . LEU A 1 92 ? 12.008 -7.43 -0.914 1 95.06 92 LEU A CA 1
ATOM 652 C C . LEU A 1 92 ? 12.031 -6.203 -0.012 1 95.06 92 LEU A C 1
ATOM 654 O O . LEU A 1 92 ? 12.336 -5.098 -0.469 1 95.06 92 LEU A O 1
ATOM 658 N N . GLY A 1 93 ? 11.812 -6.484 1.23 1 93 93 GLY A N 1
ATOM 659 C CA . GLY A 1 93 ? 11.828 -5.402 2.201 1 93 93 GLY A CA 1
ATOM 660 C C . GLY A 1 93 ? 10.461 -4.793 2.443 1 93 93 GLY A C 1
ATOM 661 O O . GLY A 1 93 ? 9.648 -4.699 1.522 1 93 93 GLY A O 1
ATOM 662 N N . GLU A 1 94 ? 10.266 -4.332 3.643 1 89.75 94 GLU A N 1
ATOM 663 C CA . GLU A 1 94 ? 8.969 -3.842 4.094 1 89.75 94 GLU A CA 1
ATOM 664 C C . GLU A 1 94 ? 8.508 -2.65 3.262 1 89.75 94 GLU A C 1
ATOM 666 O O . GLU A 1 94 ? 7.328 -2.543 2.918 1 89.75 94 GLU A O 1
ATOM 671 N N . TYR A 1 95 ? 9.398 -1.771 2.926 1 88.69 95 TYR A N 1
ATOM 672 C CA . TYR A 1 95 ? 8.992 -0.523 2.287 1 88.69 95 TYR A CA 1
ATOM 673 C C . TYR A 1 95 ? 8.703 -0.737 0.806 1 88.69 95 TYR A C 1
ATOM 675 O O . TYR A 1 95 ? 8.133 0.135 0.146 1 88.69 95 TYR A O 1
ATOM 683 N N . VAL A 1 96 ? 9.031 -1.96 0.294 1 89.31 96 VAL A N 1
ATOM 684 C CA . VAL A 1 96 ? 8.758 -2.277 -1.104 1 89.31 96 VAL A CA 1
ATOM 685 C C . VAL A 1 96 ? 7.375 -2.914 -1.23 1 89.31 96 VAL A C 1
ATOM 687 O O . VAL A 1 96 ? 6.688 -2.719 -2.234 1 89.31 96 VAL A O 1
ATOM 690 N N . LEU A 1 97 ? 6.922 -3.619 -0.256 1 88.75 97 LEU A N 1
ATOM 691 C CA . LEU A 1 97 ? 5.703 -4.418 -0.319 1 88.75 97 LEU A CA 1
ATOM 692 C C . LEU A 1 97 ? 4.492 -3.545 -0.63 1 88.75 97 LEU A C 1
ATOM 694 O O . LEU A 1 97 ? 3.643 -3.918 -1.442 1 88.75 97 LEU A O 1
ATOM 698 N N . GLY A 1 98 ? 4.465 -2.402 -0.078 1 85.12 98 GLY A N 1
ATOM 699 C CA . GLY A 1 98 ? 3.318 -1.526 -0.252 1 85.12 98 GLY A CA 1
ATOM 700 C C . GLY A 1 98 ? 3.252 -0.896 -1.631 1 85.12 98 GLY A C 1
ATOM 701 O O . GLY A 1 98 ? 2.221 -0.342 -2.018 1 85.12 98 GLY A O 1
ATOM 702 N N . ARG A 1 99 ? 4.254 -1.016 -2.412 1 87 99 ARG A N 1
ATOM 703 C CA . ARG A 1 99 ? 4.316 -0.373 -3.721 1 87 99 ARG A CA 1
ATOM 704 C C . ARG A 1 99 ? 4.246 -1.405 -4.84 1 87 99 ARG A C 1
ATOM 706 O O . ARG A 1 99 ? 4.199 -1.048 -6.02 1 87 99 ARG A O 1
ATOM 713 N N . SER A 1 100 ? 4.25 -2.594 -4.473 1 90.38 100 SER A N 1
ATOM 714 C CA . SER A 1 100 ? 4.316 -3.676 -5.449 1 90.38 100 SER A CA 1
ATOM 715 C C . SER A 1 100 ? 2.924 -4.059 -5.941 1 90.38 100 SER A C 1
ATOM 717 O O . SER A 1 100 ? 2.068 -4.461 -5.148 1 90.38 100 SER A O 1
ATOM 719 N N . GLY A 1 101 ? 2.768 -4.016 -7.25 1 91.75 101 GLY A N 1
ATOM 720 C CA . GLY A 1 101 ? 1.523 -4.492 -7.836 1 91.75 101 GLY A CA 1
ATOM 721 C C . GLY A 1 101 ? 1.283 -5.973 -7.602 1 91.75 101 GLY A C 1
ATOM 722 O O . GLY A 1 101 ? 0.148 -6.391 -7.363 1 91.75 101 GLY A O 1
ATOM 723 N N . THR A 1 102 ? 2.338 -6.75 -7.645 1 94.81 102 THR A N 1
ATOM 724 C CA . THR A 1 102 ? 2.273 -8.18 -7.387 1 94.81 102 THR A CA 1
ATOM 725 C C . THR A 1 102 ? 1.776 -8.453 -5.969 1 94.81 102 THR A C 1
ATOM 727 O O . THR A 1 102 ? 0.848 -9.242 -5.77 1 94.81 102 THR A O 1
ATOM 730 N N . VAL A 1 103 ? 2.359 -7.785 -5.027 1 93.88 103 VAL A N 1
ATOM 731 C CA . VAL A 1 103 ? 1.975 -7.957 -3.633 1 93.88 103 VAL A CA 1
ATOM 732 C C . VAL A 1 103 ? 0.564 -7.414 -3.414 1 93.88 103 VAL A C 1
ATOM 734 O O . VAL A 1 103 ? -0.227 -8.008 -2.674 1 93.88 103 VAL A O 1
ATOM 737 N N . SER A 1 104 ? 0.24 -6.359 -4.113 1 92.69 104 SER A N 1
ATOM 738 C CA . SER A 1 104 ? -1.079 -5.75 -3.982 1 92.69 104 SER A CA 1
ATOM 739 C C . SER A 1 104 ? -2.178 -6.715 -4.41 1 92.69 104 SER A C 1
ATOM 741 O O . SER A 1 104 ? -3.264 -6.727 -3.826 1 92.69 104 SER A O 1
ATOM 743 N N . ALA A 1 105 ? -1.912 -7.469 -5.422 1 95.69 105 ALA A N 1
ATOM 744 C CA . ALA A 1 105 ? -2.889 -8.453 -5.867 1 95.69 105 ALA A CA 1
ATOM 745 C C . ALA A 1 105 ? -3.131 -9.516 -4.793 1 95.69 105 ALA A C 1
ATOM 747 O O . ALA A 1 105 ? -4.273 -9.898 -4.539 1 95.69 105 ALA A O 1
ATOM 748 N N . ALA A 1 106 ? -2.053 -9.945 -4.18 1 95.44 106 ALA A N 1
ATOM 749 C CA . ALA A 1 106 ? -2.176 -10.93 -3.104 1 95.44 106 ALA A CA 1
ATOM 750 C C . ALA A 1 106 ? -2.939 -10.344 -1.918 1 95.44 106 ALA A C 1
ATOM 752 O O . ALA A 1 106 ? -3.789 -11.016 -1.328 1 95.44 106 ALA A O 1
ATOM 753 N N . VAL A 1 107 ? -2.686 -9.125 -1.612 1 93.19 107 VAL A N 1
ATOM 754 C CA . VAL A 1 107 ? -3.359 -8.438 -0.515 1 93.19 107 VAL A CA 1
ATOM 755 C C . VAL A 1 107 ? -4.848 -8.305 -0.825 1 93.19 107 VAL A C 1
ATOM 757 O O . VAL A 1 107 ? -5.691 -8.539 0.044 1 93.19 107 VAL A O 1
ATOM 760 N N . GLU A 1 108 ? -5.152 -7.957 -2.059 1 94.19 108 GLU A N 1
ATOM 761 C CA . GLU A 1 108 ? -6.551 -7.844 -2.461 1 94.19 108 GLU A CA 1
ATOM 762 C C . GLU A 1 108 ? -7.277 -9.18 -2.312 1 94.19 108 GLU A C 1
ATOM 764 O O . GLU A 1 108 ? -8.406 -9.227 -1.824 1 94.19 108 GLU A O 1
ATOM 769 N N . ALA A 1 109 ? -6.629 -10.211 -2.715 1 96.62 109 ALA A N 1
ATOM 770 C CA . ALA A 1 109 ? -7.195 -11.547 -2.549 1 96.62 109 ALA A CA 1
ATOM 771 C C . ALA A 1 109 ? -7.469 -11.852 -1.077 1 96.62 109 ALA A C 1
ATOM 773 O O . ALA A 1 109 ? -8.516 -12.406 -0.733 1 96.62 109 ALA A O 1
ATOM 774 N N . ALA A 1 110 ? -6.559 -11.461 -0.256 1 93.19 110 ALA A N 1
ATOM 775 C CA . ALA A 1 110 ? -6.707 -11.68 1.181 1 93.19 110 ALA A CA 1
ATOM 776 C C . ALA A 1 110 ? -7.93 -10.938 1.722 1 93.19 110 ALA A C 1
ATOM 778 O O . ALA A 1 110 ? -8.641 -11.461 2.584 1 93.19 110 ALA A O 1
ATOM 779 N N . PHE A 1 111 ? -8.156 -9.789 1.237 1 92.06 111 PHE A N 1
ATOM 780 C CA . PHE A 1 111 ? -9.32 -9.031 1.679 1 92.06 111 PHE A CA 1
ATOM 781 C C . PHE A 1 111 ? -10.609 -9.734 1.274 1 92.06 111 PHE A C 1
ATOM 783 O O . PHE A 1 111 ? -11.617 -9.641 1.971 1 92.06 111 PHE A O 1
ATOM 790 N N . PHE A 1 112 ? -10.562 -10.484 0.157 1 94.44 112 PHE A N 1
ATOM 791 C CA . PHE A 1 112 ? -11.695 -11.289 -0.278 1 94.44 112 PHE A CA 1
ATOM 792 C C . PHE A 1 112 ? -11.789 -12.578 0.535 1 94.44 112 PHE A C 1
ATOM 794 O O . PHE A 1 112 ? -12.711 -13.375 0.34 1 94.44 112 PHE A O 1
ATOM 801 N N . GLY A 1 113 ? -10.789 -12.836 1.405 1 93.56 113 GLY A N 1
ATOM 802 C CA . GLY A 1 113 ? -10.773 -14.039 2.215 1 93.56 113 GLY A CA 1
ATOM 803 C C . GLY A 1 113 ? -10.188 -15.234 1.491 1 93.56 113 GLY A C 1
ATOM 804 O O . GLY A 1 113 ? -10.414 -16.375 1.891 1 93.56 113 GLY A O 1
ATOM 805 N N . VAL A 1 114 ? -9.477 -15 0.41 1 97.06 114 VAL A N 1
ATOM 806 C CA . VAL A 1 114 ? -8.867 -16.078 -0.358 1 97.06 114 VAL A CA 1
ATOM 807 C C . VAL A 1 114 ? -7.359 -16.109 -0.098 1 97.06 114 VAL A C 1
ATOM 809 O O . VAL A 1 114 ? -6.68 -15.094 -0.23 1 97.06 114 VAL A O 1
ATOM 812 N N . PRO A 1 115 ? -6.805 -17.312 0.311 1 95.62 115 PRO A N 1
ATOM 813 C CA . PRO A 1 115 ? -5.352 -17.422 0.439 1 95.62 115 PRO A CA 1
ATOM 814 C C . PRO A 1 115 ? -4.613 -16.969 -0.818 1 95.62 115 PRO A C 1
ATOM 816 O O . PRO A 1 115 ? -5.113 -17.141 -1.932 1 95.62 115 PRO A O 1
ATOM 819 N N . ALA A 1 116 ? -3.359 -16.391 -0.575 1 97.62 116 ALA A N 1
ATOM 820 C CA . ALA A 1 116 ? -2.686 -15.867 -1.761 1 97.62 116 ALA A CA 1
ATOM 821 C C . ALA A 1 116 ? -1.173 -16.031 -1.651 1 97.62 116 ALA A C 1
ATOM 823 O O . ALA A 1 116 ? -0.64 -16.219 -0.554 1 97.62 116 ALA A O 1
ATOM 824 N N . ILE A 1 117 ? -0.5 -16.062 -2.771 1 97.38 117 ILE A N 1
ATOM 825 C CA . ILE A 1 117 ? 0.954 -16.078 -2.883 1 97.38 117 ILE A CA 1
ATOM 826 C C . ILE A 1 117 ? 1.406 -15.016 -3.885 1 97.38 117 ILE A C 1
ATOM 828 O O . ILE A 1 117 ? 0.889 -14.953 -5.004 1 97.38 117 ILE A O 1
ATOM 832 N N . ALA A 1 118 ? 2.23 -14.117 -3.465 1 97.81 118 ALA A N 1
ATOM 833 C CA . ALA A 1 118 ? 2.971 -13.234 -4.367 1 97.81 118 ALA A CA 1
ATOM 834 C C . ALA A 1 118 ? 4.355 -13.805 -4.668 1 97.81 118 ALA A C 1
ATOM 836 O O . ALA A 1 118 ? 5.109 -14.133 -3.75 1 97.81 118 ALA A O 1
ATOM 837 N N . ALA A 1 119 ? 4.699 -13.914 -5.914 1 98.69 119 ALA A N 1
ATOM 838 C CA . ALA A 1 119 ? 5.945 -14.57 -6.309 1 98.69 119 ALA A CA 1
ATOM 839 C C . ALA A 1 119 ? 6.781 -13.656 -7.203 1 98.69 119 ALA A C 1
ATOM 841 O O . ALA A 1 119 ? 6.258 -13.047 -8.141 1 98.69 119 ALA A O 1
ATOM 842 N N . SER A 1 120 ? 8.07 -13.57 -6.922 1 97.94 120 SER A N 1
ATOM 843 C CA . SER A 1 120 ? 9 -12.727 -7.672 1 97.94 120 SER A CA 1
ATOM 844 C C . SER A 1 120 ? 10.367 -13.398 -7.812 1 97.94 120 SER A C 1
ATOM 846 O O . SER A 1 120 ? 10.695 -14.312 -7.051 1 97.94 120 SER A O 1
ATOM 848 N N . VAL A 1 121 ? 11.094 -12.992 -8.812 1 97.62 121 VAL A N 1
ATOM 849 C CA . VAL A 1 121 ? 12.469 -13.43 -9.008 1 97.62 121 VAL A CA 1
ATOM 850 C C . VAL A 1 121 ? 13.422 -12.25 -8.844 1 97.62 121 VAL A C 1
ATOM 852 O O . VAL A 1 121 ? 13.133 -11.141 -9.312 1 97.62 121 VAL A O 1
ATOM 855 N N . TYR A 1 122 ? 14.508 -12.523 -8.133 1 96.69 122 TYR A N 1
ATOM 856 C CA . TYR A 1 122 ? 15.586 -11.539 -8.023 1 96.69 122 TYR A CA 1
ATOM 857 C C . TYR A 1 122 ? 16.562 -11.688 -9.18 1 96.69 122 TYR A C 1
ATOM 859 O O . TYR A 1 122 ? 17.188 -12.734 -9.344 1 96.69 122 TYR A O 1
ATOM 867 N N . PHE A 1 123 ? 16.625 -10.633 -9.969 1 93.19 123 PHE A N 1
ATOM 868 C CA . PHE A 1 123 ? 17.625 -10.531 -11.016 1 93.19 123 PHE A CA 1
ATOM 869 C C . PHE A 1 123 ? 18.766 -9.617 -10.594 1 93.19 123 PHE A C 1
ATOM 871 O O . PHE A 1 123 ? 18.594 -8.391 -10.531 1 93.19 123 PHE A O 1
ATOM 878 N N . PRO A 1 124 ? 19.859 -10.148 -10.203 1 85.81 124 PRO A N 1
ATOM 879 C CA . PRO A 1 124 ? 20.969 -9.289 -9.797 1 85.81 124 PRO A CA 1
ATOM 880 C C . PRO A 1 124 ? 21.422 -8.344 -10.914 1 85.81 124 PRO A C 1
ATOM 882 O O . PRO A 1 124 ? 21.391 -8.719 -12.094 1 85.81 124 PRO A O 1
ATOM 885 N N . ALA A 1 125 ? 21.375 -6.953 -10.672 1 67.69 125 ALA A N 1
ATOM 886 C CA . ALA A 1 125 ? 21.844 -5.941 -11.609 1 67.69 125 ALA A CA 1
ATOM 887 C C . ALA A 1 125 ? 23.297 -6.203 -12.008 1 67.69 125 ALA A C 1
ATOM 889 O O . ALA A 1 125 ? 24.172 -6.336 -11.148 1 67.69 125 ALA A O 1
ATOM 890 N N . GLY A 1 126 ? 23.656 -7.375 -12.578 1 54.81 126 GLY A N 1
ATOM 891 C CA . GLY A 1 126 ? 25.047 -7.367 -13.039 1 54.81 126 GLY A CA 1
ATOM 892 C C . GLY A 1 126 ? 25.375 -6.156 -13.891 1 54.81 126 GLY A C 1
ATOM 893 O O . GLY A 1 126 ? 24.641 -5.168 -13.898 1 54.81 126 GLY A O 1
ATOM 894 N N . ASP A 1 127 ? 26.625 -6.051 -14.453 1 46.38 127 ASP A N 1
ATOM 895 C CA . ASP A 1 127 ? 27.062 -5.094 -15.469 1 46.38 127 ASP A CA 1
ATOM 896 C C . ASP A 1 127 ? 25.984 -4.891 -16.531 1 46.38 127 ASP A C 1
ATOM 898 O O . ASP A 1 127 ? 26.141 -4.078 -17.438 1 46.38 127 ASP A O 1
ATOM 902 N N . VAL A 1 128 ? 25.016 -5.816 -16.5 1 42.72 128 VAL A N 1
ATOM 903 C CA . VAL A 1 128 ? 24.016 -5.727 -17.562 1 42.72 128 VAL A CA 1
ATOM 904 C C . VAL A 1 128 ? 22.781 -5.008 -17.047 1 42.72 128 VAL A C 1
ATOM 906 O O . VAL A 1 128 ? 22.281 -5.328 -15.961 1 42.72 128 VAL A O 1
ATOM 909 N N . THR A 1 129 ? 22.438 -3.848 -17.438 1 45.88 129 THR A N 1
ATOM 910 C CA . THR A 1 129 ? 21.234 -3.107 -17.094 1 45.88 129 THR A CA 1
ATOM 911 C C . THR A 1 129 ? 19.984 -3.973 -17.297 1 45.88 129 THR A C 1
ATOM 913 O O . THR A 1 129 ? 19.938 -4.773 -18.234 1 45.88 129 THR A O 1
ATOM 916 N N . ILE A 1 130 ? 19.109 -4.344 -16.359 1 49.22 130 ILE A N 1
ATOM 917 C CA . ILE A 1 130 ? 17.844 -5.078 -16.422 1 49.22 130 ILE A CA 1
ATOM 918 C C . ILE A 1 130 ? 17.188 -4.832 -17.781 1 49.22 130 ILE A C 1
ATOM 920 O O . ILE A 1 130 ? 16.484 -5.699 -18.297 1 49.22 130 ILE A O 1
ATOM 924 N N . GLU A 1 131 ? 17.453 -3.582 -18.328 1 51.75 131 GLU A N 1
ATOM 925 C CA . GLU A 1 131 ? 16.828 -3.25 -19.594 1 51.75 131 GLU A CA 1
ATOM 926 C C . GLU A 1 131 ? 17.312 -4.168 -20.719 1 51.75 131 GLU A C 1
ATOM 928 O O . GLU A 1 131 ? 16.625 -4.348 -21.719 1 51.75 131 GLU A O 1
ATOM 933 N N . GLU A 1 132 ? 18.438 -4.703 -20.438 1 56.75 132 GLU A N 1
ATOM 934 C CA . GLU A 1 132 ? 18.984 -5.473 -21.547 1 56.75 132 GLU A CA 1
ATOM 935 C C . GLU A 1 132 ? 18.781 -6.969 -21.328 1 56.75 132 GLU A C 1
ATOM 937 O O . GLU A 1 132 ? 18.969 -7.766 -22.25 1 56.75 132 GLU A O 1
ATOM 942 N N . PHE A 1 133 ? 18.281 -7.246 -20.219 1 64.5 133 PHE A N 1
ATOM 943 C CA . PHE A 1 133 ? 18.094 -8.664 -19.938 1 64.5 133 PHE A CA 1
ATOM 944 C C . PHE A 1 133 ? 16.703 -9.125 -20.375 1 64.5 133 PHE A C 1
ATOM 946 O O . PHE A 1 133 ? 15.703 -8.5 -20.047 1 64.5 133 PHE A O 1
ATOM 953 N N . ASP A 1 134 ? 16.703 -9.969 -21.391 1 82.88 134 ASP A N 1
ATOM 954 C CA . ASP A 1 134 ? 15.477 -10.609 -21.859 1 82.88 134 ASP A CA 1
ATOM 955 C C . ASP A 1 134 ? 15.273 -11.969 -21.203 1 82.88 134 ASP A C 1
ATOM 957 O O . ASP A 1 134 ? 15.742 -12.992 -21.719 1 82.88 134 ASP A O 1
ATOM 961 N N . PRO A 1 135 ? 14.578 -11.906 -20.094 1 89.5 135 PRO A N 1
ATOM 962 C CA . PRO A 1 135 ? 14.43 -13.172 -19.375 1 89.5 135 PRO A CA 1
ATOM 963 C C . PRO A 1 135 ? 13.625 -14.211 -20.156 1 89.5 135 PRO A C 1
ATOM 965 O O . PRO A 1 135 ? 12.781 -13.852 -20.984 1 89.5 135 PRO A O 1
ATOM 968 N N . ASP A 1 136 ? 14.031 -15.445 -19.969 1 93.75 136 ASP A N 1
ATOM 969 C CA . ASP A 1 136 ? 13.242 -16.547 -20.516 1 93.75 136 ASP A CA 1
ATOM 970 C C . ASP A 1 136 ? 12.656 -17.406 -19.391 1 93.75 136 ASP A C 1
ATOM 972 O O . ASP A 1 136 ? 12.859 -17.125 -18.203 1 93.75 136 ASP A O 1
ATOM 976 N N . LYS A 1 137 ? 11.898 -18.453 -19.734 1 95.69 137 LYS A N 1
ATOM 977 C CA . LYS A 1 137 ? 11.133 -19.234 -18.766 1 95.69 137 LYS A CA 1
ATOM 978 C C . LYS A 1 137 ? 12.055 -19.906 -17.75 1 95.69 137 LYS A C 1
ATOM 980 O O . LYS A 1 137 ? 11.68 -20.109 -16.594 1 95.69 137 LYS A O 1
ATOM 985 N N . THR A 1 138 ? 13.297 -20.25 -18.188 1 95.56 138 THR A N 1
ATOM 986 C CA . THR A 1 138 ? 14.211 -20.953 -17.297 1 95.56 138 THR A CA 1
ATOM 987 C C . THR A 1 138 ? 14.641 -20.078 -16.125 1 95.56 138 THR A C 1
ATOM 989 O O . THR A 1 138 ? 14.93 -20.578 -15.039 1 95.56 138 THR A O 1
ATOM 992 N N . ASP A 1 139 ? 14.602 -18.781 -16.359 1 96.19 139 ASP A N 1
ATOM 993 C CA . ASP A 1 139 ? 14.977 -17.844 -15.297 1 96.19 139 ASP A CA 1
ATOM 994 C C . ASP A 1 139 ? 13.945 -17.844 -14.172 1 96.19 139 ASP A C 1
ATOM 996 O O . ASP A 1 139 ? 14.242 -17.406 -13.055 1 96.19 139 ASP A O 1
ATOM 1000 N N . PHE A 1 140 ? 12.758 -18.391 -14.43 1 97.88 140 PHE A N 1
ATOM 1001 C CA . PHE A 1 140 ? 11.68 -18.391 -13.453 1 97.88 140 PHE A CA 1
ATOM 1002 C C . PHE A 1 140 ? 11.477 -19.766 -12.852 1 97.88 140 PHE A C 1
ATOM 1004 O O . PHE A 1 140 ? 10.539 -19.984 -12.086 1 97.88 140 PHE A O 1
ATOM 1011 N N . ALA A 1 141 ? 12.406 -20.656 -13.148 1 97.44 141 ALA A N 1
ATOM 1012 C CA . ALA A 1 141 ? 12.211 -22.047 -12.797 1 97.44 141 ALA A CA 1
ATOM 1013 C C . ALA A 1 141 ? 12.188 -22.234 -11.281 1 97.44 141 ALA A C 1
ATOM 1015 O O . ALA A 1 141 ? 11.352 -22.969 -10.75 1 97.44 141 ALA A O 1
ATOM 1016 N N . GLU A 1 142 ? 13.086 -21.578 -10.594 1 96.81 142 GLU A N 1
ATOM 1017 C CA . GLU A 1 142 ? 13.164 -21.734 -9.148 1 96.81 142 GLU A CA 1
ATOM 1018 C C . GLU A 1 142 ? 11.914 -21.172 -8.469 1 96.81 142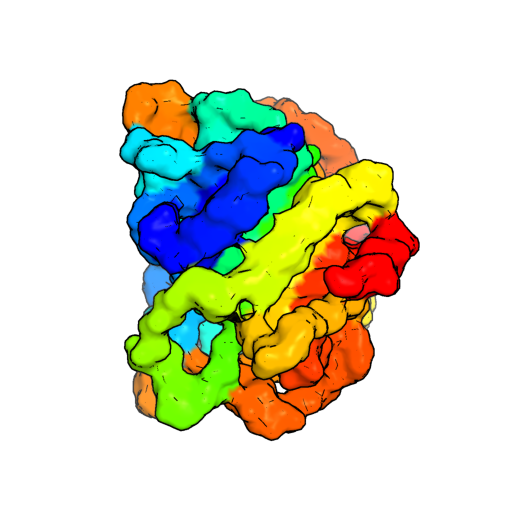 GLU A C 1
ATOM 1020 O O . GLU A 1 142 ? 11.367 -21.797 -7.555 1 96.81 142 GLU A O 1
ATOM 1025 N N . ALA A 1 143 ? 11.531 -20.016 -8.867 1 98.25 143 ALA A N 1
ATOM 1026 C CA . ALA A 1 143 ? 10.305 -19.422 -8.328 1 98.25 143 ALA A CA 1
ATOM 1027 C C . ALA A 1 143 ? 9.094 -20.312 -8.617 1 98.25 143 ALA A C 1
ATOM 1029 O O . ALA A 1 143 ? 8.266 -20.547 -7.742 1 98.25 143 ALA A O 1
ATOM 1030 N N . SER A 1 144 ? 8.984 -20.812 -9.836 1 98.56 144 SER A N 1
ATOM 1031 C CA . SER A 1 144 ? 7.867 -21.656 -10.234 1 98.56 144 SER A CA 1
ATOM 1032 C C . SER A 1 144 ? 7.82 -22.938 -9.414 1 98.56 144 SER A C 1
ATOM 1034 O O . SER A 1 144 ? 6.746 -23.375 -8.992 1 98.56 144 SER A O 1
ATOM 1036 N N . ARG A 1 145 ? 8.977 -23.484 -9.234 1 97.44 145 ARG A N 1
ATOM 1037 C CA . ARG A 1 145 ? 9.07 -24.688 -8.43 1 97.44 145 ARG A CA 1
ATOM 1038 C C . ARG A 1 145 ? 8.594 -24.438 -7.004 1 97.44 145 ARG A C 1
ATOM 1040 O O . ARG A 1 145 ? 7.812 -25.219 -6.453 1 97.44 145 ARG A O 1
ATOM 1047 N N . ALA A 1 146 ? 9.055 -23.391 -6.414 1 96.88 146 ALA A N 1
ATOM 1048 C CA . ALA A 1 146 ? 8.68 -23.031 -5.043 1 96.88 146 ALA A CA 1
ATOM 1049 C C . ALA A 1 146 ? 7.18 -22.797 -4.93 1 96.88 146 ALA A C 1
ATOM 1051 O O . ALA A 1 146 ? 6.535 -23.297 -4.004 1 96.88 146 ALA A O 1
ATOM 1052 N N . VAL A 1 147 ? 6.629 -22.062 -5.887 1 98.38 147 VAL A N 1
ATOM 1053 C CA . VAL A 1 147 ? 5.211 -21.703 -5.848 1 98.38 147 VAL A CA 1
ATOM 1054 C C . VAL A 1 147 ? 4.367 -22.969 -6.035 1 98.38 147 VAL A C 1
ATOM 1056 O O . VAL A 1 147 ? 3.373 -23.172 -5.332 1 98.38 147 VAL A O 1
ATOM 1059 N N . ARG A 1 148 ? 4.758 -23.812 -6.996 1 97.88 148 ARG A N 1
ATOM 1060 C CA . ARG A 1 148 ? 4.039 -25.078 -7.195 1 97.88 148 ARG A CA 1
ATOM 1061 C C . ARG A 1 148 ? 4.012 -25.906 -5.914 1 97.88 148 ARG A C 1
ATOM 1063 O O . ARG A 1 148 ? 2.963 -26.422 -5.527 1 97.88 148 ARG A O 1
ATOM 1070 N N . TYR A 1 149 ? 5.148 -25.969 -5.262 1 95.31 149 TYR A N 1
ATOM 1071 C CA . TYR A 1 149 ? 5.266 -26.703 -4.008 1 95.31 149 TYR A CA 1
ATOM 1072 C C . TYR A 1 149 ? 4.336 -26.125 -2.945 1 95.31 149 TYR A C 1
ATOM 1074 O O . TYR A 1 149 ? 3.629 -26.875 -2.262 1 95.31 149 TYR A O 1
ATOM 1082 N N . LEU A 1 150 ? 4.324 -24.828 -2.781 1 94.19 150 LEU A N 1
ATOM 1083 C CA . LEU A 1 150 ? 3.516 -24.172 -1.765 1 94.19 150 LEU A CA 1
ATOM 1084 C C . LEU A 1 150 ? 2.029 -24.297 -2.08 1 94.19 150 LEU A C 1
ATOM 1086 O O . LEU A 1 150 ? 1.216 -24.516 -1.177 1 94.19 150 LEU A O 1
ATOM 1090 N N . VAL A 1 151 ? 1.664 -24.172 -3.352 1 95.94 151 VAL A N 1
ATOM 1091 C CA . VAL A 1 151 ? 0.272 -24.312 -3.766 1 95.94 151 VAL A CA 1
ATOM 1092 C C . VAL A 1 151 ? -0.218 -25.719 -3.441 1 95.94 151 VAL A C 1
ATOM 1094 O O . VAL A 1 151 ? -1.342 -25.906 -2.967 1 95.94 151 VAL A O 1
ATOM 1097 N N . ASP A 1 152 ? 0.67 -26.656 -3.641 1 93.38 152 ASP A N 1
ATOM 1098 C CA . ASP A 1 152 ? 0.32 -28.062 -3.447 1 93.38 152 ASP A CA 1
ATOM 1099 C C . ASP A 1 152 ? 0.2 -28.391 -1.963 1 93.38 152 ASP A C 1
ATOM 1101 O O . ASP A 1 152 ? -0.571 -29.281 -1.582 1 93.38 152 ASP A O 1
ATOM 1105 N N . ASN A 1 153 ? 0.841 -27.641 -1.078 1 89.69 153 ASN A N 1
ATOM 1106 C CA . ASN A 1 153 ? 1 -28.172 0.273 1 89.69 153 ASN A CA 1
ATOM 1107 C C . ASN A 1 153 ? 0.537 -27.172 1.325 1 89.69 153 ASN A C 1
ATOM 1109 O O . ASN A 1 153 ? 0.179 -27.547 2.439 1 89.69 153 ASN A O 1
ATOM 1113 N N . ALA A 1 154 ? 0.501 -25.922 1.048 1 87.69 154 ALA A N 1
ATOM 1114 C CA . ALA A 1 154 ? 0.389 -24.906 2.078 1 87.69 154 ALA A CA 1
ATOM 1115 C C . ALA A 1 154 ? -1.005 -24.891 2.699 1 87.69 154 ALA A C 1
ATOM 1117 O O . ALA A 1 154 ? -1.148 -24.734 3.914 1 87.69 154 ALA A O 1
ATOM 1118 N N . ILE A 1 155 ? -2.021 -25.078 1.875 1 89.5 155 ILE A N 1
ATOM 1119 C CA . ILE A 1 155 ? -3.391 -25.062 2.379 1 89.5 155 ILE A CA 1
ATOM 1120 C C . ILE A 1 155 ? -3.607 -26.234 3.328 1 89.5 155 ILE A C 1
ATOM 1122 O O . ILE A 1 155 ? -4.086 -26.047 4.449 1 89.5 155 ILE A O 1
ATOM 1126 N N . GLY A 1 156 ? -3.23 -27.359 2.914 1 88.69 156 GLY A N 1
ATOM 1127 C CA . GLY A 1 156 ? -3.406 -28.547 3.721 1 88.69 156 GLY A CA 1
ATOM 1128 C C . GLY A 1 156 ? -2.611 -28.516 5.012 1 88.69 156 GLY A C 1
ATOM 1129 O O . GLY A 1 156 ? -3.01 -29.141 6.008 1 88.69 156 GLY A O 1
ATOM 1130 N N . ALA A 1 157 ? -1.547 -27.797 4.984 1 84.81 157 ALA A N 1
ATOM 1131 C CA . ALA A 1 157 ? -0.679 -27.703 6.156 1 84.81 157 ALA A CA 1
ATOM 1132 C C . ALA A 1 157 ? -1.181 -26.625 7.129 1 84.81 157 ALA A C 1
ATOM 1134 O O . ALA A 1 157 ? -0.583 -26.406 8.188 1 84.81 157 ALA A O 1
ATOM 1135 N N . GLY A 1 158 ? -2.197 -25.906 6.828 1 85.44 158 GLY A N 1
ATOM 1136 C CA . GLY A 1 158 ? -2.785 -24.922 7.715 1 85.44 158 GLY A CA 1
ATOM 1137 C C . GLY A 1 158 ? -2.043 -23.594 7.707 1 85.44 158 GLY A C 1
ATOM 1138 O O . GLY A 1 158 ? -2.154 -22.812 8.648 1 85.44 158 GLY A O 1
ATOM 1139 N N . VAL A 1 159 ? -1.261 -23.359 6.688 1 84.31 159 VAL A N 1
ATOM 1140 C CA . VAL A 1 159 ? -0.454 -22.141 6.594 1 84.31 159 VAL A CA 1
ATOM 1141 C C . VAL A 1 159 ? -1.362 -20.906 6.598 1 84.31 159 VAL A C 1
ATOM 1143 O O . VAL A 1 159 ? -1.089 -19.938 7.297 1 84.31 159 VAL A O 1
ATOM 1146 N N . PHE A 1 160 ? -2.5 -21 5.984 1 87.19 160 PHE A N 1
ATOM 1147 C CA . PHE A 1 160 ? -3.35 -19.844 5.758 1 87.19 160 PHE A CA 1
ATOM 1148 C C . PHE A 1 160 ? -4.375 -19.703 6.875 1 87.19 160 PHE A C 1
ATOM 1150 O O . PHE A 1 160 ? -5.285 -18.875 6.789 1 87.19 160 PHE A O 1
ATOM 1157 N N . ASP A 1 161 ? -4.199 -20.547 7.941 1 82.19 161 ASP A N 1
ATOM 1158 C CA . ASP A 1 161 ? -4.949 -20.312 9.172 1 82.19 161 ASP A CA 1
ATOM 1159 C C . ASP A 1 161 ? -4.395 -19.109 9.938 1 82.19 161 ASP A C 1
ATOM 1161 O O . ASP A 1 161 ? -5.113 -18.469 10.695 1 82.19 161 ASP A O 1
ATOM 1165 N N . ALA A 1 162 ? -3.133 -18.859 9.602 1 80.25 162 ALA A N 1
ATOM 1166 C CA . ALA A 1 162 ? -2.469 -17.766 10.312 1 80.25 162 ALA A CA 1
ATOM 1167 C C . ALA A 1 162 ? -2.039 -16.672 9.352 1 80.25 162 ALA A C 1
ATOM 1169 O O . ALA A 1 162 ? -2.148 -15.477 9.664 1 80.25 162 ALA A O 1
ATOM 1170 N N . ALA A 1 163 ? -1.608 -17.062 8.172 1 84.75 163 ALA A N 1
ATOM 1171 C CA . ALA A 1 163 ? -1.171 -16.094 7.168 1 84.75 163 ALA A CA 1
ATOM 1172 C C . ALA A 1 163 ? -2.281 -15.812 6.16 1 84.75 163 ALA A C 1
ATOM 1174 O O . ALA A 1 163 ? -3.021 -16.719 5.77 1 84.75 163 ALA A O 1
ATOM 1175 N N . ASP A 1 164 ? -2.391 -14.57 5.801 1 90.56 164 ASP A N 1
ATOM 1176 C CA . ASP A 1 164 ? -3.322 -14.227 4.73 1 90.56 164 ASP A CA 1
ATOM 1177 C C . ASP A 1 164 ? -2.689 -14.453 3.357 1 90.56 164 ASP A C 1
ATOM 1179 O O . ASP A 1 164 ? -3.379 -14.812 2.402 1 90.56 164 ASP A O 1
ATOM 1183 N N . TYR A 1 165 ? -1.356 -14.156 3.293 1 92.31 165 TYR A N 1
ATOM 1184 C CA . TYR A 1 165 ? -0.657 -14.406 2.037 1 92.31 165 TYR A CA 1
ATOM 1185 C C . TYR A 1 165 ? 0.827 -14.648 2.281 1 92.31 165 TYR A C 1
ATOM 1187 O O . TYR A 1 165 ? 1.351 -14.328 3.35 1 92.31 165 TYR A O 1
ATOM 1195 N N . LEU A 1 166 ? 1.453 -15.312 1.303 1 91.75 166 LEU A N 1
ATOM 1196 C CA . LEU A 1 166 ? 2.893 -15.555 1.297 1 91.75 166 LEU A CA 1
ATOM 1197 C C . LEU A 1 166 ? 3.582 -14.695 0.245 1 91.75 166 LEU A C 1
ATOM 1199 O O . LEU A 1 166 ? 3.121 -14.609 -0.896 1 91.75 166 LEU A O 1
ATOM 1203 N N . ASN A 1 167 ? 4.605 -13.961 0.689 1 95.31 167 ASN A N 1
ATOM 1204 C CA . ASN A 1 167 ? 5.508 -13.297 -0.249 1 95.31 167 ASN A CA 1
ATOM 1205 C C . ASN A 1 167 ? 6.734 -14.156 -0.544 1 95.31 167 ASN A C 1
ATOM 1207 O O . ASN A 1 167 ? 7.582 -14.352 0.328 1 95.31 167 ASN A O 1
ATOM 1211 N N . VAL A 1 168 ? 6.812 -14.641 -1.779 1 96.94 168 VAL A N 1
ATOM 1212 C CA . VAL A 1 168 ? 7.867 -15.57 -2.184 1 96.94 168 VAL A CA 1
ATOM 1213 C C . VAL A 1 168 ? 8.828 -14.867 -3.137 1 96.94 168 VAL A C 1
ATOM 1215 O O . VAL A 1 168 ? 8.414 -14.297 -4.148 1 96.94 168 VAL A O 1
ATOM 1218 N N . ASN A 1 169 ? 10.07 -14.82 -2.814 1 98.19 169 ASN A N 1
ATOM 1219 C CA . ASN A 1 169 ? 11.133 -14.32 -3.68 1 98.19 169 ASN A CA 1
ATOM 1220 C C . ASN A 1 169 ? 12.203 -15.383 -3.918 1 98.19 169 ASN A C 1
ATOM 1222 O O . ASN A 1 169 ? 12.727 -15.969 -2.969 1 98.19 169 ASN A O 1
ATOM 1226 N N . ALA A 1 170 ? 12.5 -15.648 -5.156 1 98.38 170 ALA A N 1
ATOM 1227 C CA . ALA A 1 170 ? 13.492 -16.672 -5.496 1 98.38 170 ALA A CA 1
ATOM 1228 C C . ALA A 1 170 ? 14.703 -16.047 -6.184 1 98.38 170 ALA A C 1
ATOM 1230 O O . ALA A 1 170 ? 14.57 -15.055 -6.91 1 98.38 170 ALA A O 1
ATOM 1231 N N . PRO A 1 171 ? 15.875 -16.625 -5.93 1 96.94 171 PRO A N 1
ATOM 1232 C CA . PRO A 1 171 ? 17.031 -16.312 -6.785 1 96.94 171 PRO A CA 1
ATOM 1233 C C . PRO A 1 171 ? 16.938 -16.984 -8.156 1 96.94 171 PRO A C 1
ATOM 1235 O O . PRO A 1 171 ? 16.016 -17.766 -8.414 1 96.94 171 PRO A O 1
ATOM 1238 N N . LEU A 1 172 ? 17.859 -16.609 -9.008 1 96 172 LEU A N 1
ATOM 1239 C CA . LEU A 1 172 ? 18.016 -17.375 -10.242 1 96 172 LEU A CA 1
ATOM 1240 C C . LEU A 1 172 ? 18.375 -18.828 -9.945 1 96 172 LEU A C 1
ATOM 1242 O O . LEU A 1 172 ? 18.953 -19.125 -8.898 1 96 172 LEU A O 1
ATOM 1246 N N . PRO A 1 173 ? 18 -19.672 -10.883 1 95.75 173 PRO A N 1
ATOM 1247 C CA . PRO A 1 173 ? 18.359 -21.062 -10.656 1 95.75 173 PRO A CA 1
ATOM 1248 C C . PRO A 1 173 ? 19.859 -21.266 -10.492 1 95.75 173 PRO A C 1
ATOM 1250 O O . PRO A 1 173 ? 20.656 -20.672 -11.234 1 95.75 173 PRO A O 1
ATOM 1253 N N . PRO A 1 174 ? 20.188 -22.109 -9.414 1 94.38 174 PRO A N 1
ATOM 1254 C CA . PRO A 1 174 ? 21.609 -22.438 -9.281 1 94.38 174 PRO A CA 1
ATOM 1255 C C . PRO A 1 174 ? 22.109 -23.344 -10.391 1 94.38 174 PRO A C 1
ATOM 1257 O O . PRO A 1 174 ? 21.312 -23.922 -11.133 1 94.38 174 PRO A O 1
ATOM 1260 N N . GLU A 1 175 ? 23.422 -23.406 -10.453 1 92.38 175 GLU A N 1
ATOM 1261 C CA . GLU A 1 175 ? 24.047 -24.25 -11.469 1 92.38 175 GLU A CA 1
ATOM 1262 C C . GLU A 1 175 ? 23.688 -25.719 -11.266 1 92.38 175 GLU A C 1
ATOM 1264 O O . GLU A 1 175 ? 23.469 -26.438 -12.234 1 92.38 175 GLU A O 1
ATOM 1269 N N . THR A 1 176 ? 23.672 -26.016 -10.039 1 93.12 176 THR A N 1
ATOM 1270 C CA . THR A 1 176 ? 23.344 -27.391 -9.703 1 93.12 176 THR A CA 1
ATOM 1271 C C . THR A 1 176 ? 22.281 -27.438 -8.602 1 93.12 176 THR A C 1
ATOM 1273 O O . THR A 1 176 ? 22.312 -26.641 -7.668 1 93.12 176 THR A O 1
ATOM 1276 N N . GLY A 1 177 ? 21.328 -28.344 -8.812 1 93.25 177 GLY A N 1
ATOM 1277 C CA . GLY A 1 177 ? 20.312 -28.531 -7.789 1 93.25 177 GLY A CA 1
ATOM 1278 C C . GLY A 1 177 ? 19.281 -27.406 -7.77 1 93.25 177 GLY A C 1
ATOM 1279 O O . GLY A 1 177 ? 18.906 -26.891 -8.82 1 93.25 177 GLY A O 1
ATOM 1280 N N . HIS A 1 178 ? 18.703 -27.25 -6.559 1 94.44 178 HIS A N 1
ATOM 1281 C CA . HIS A 1 178 ? 17.688 -26.219 -6.355 1 94.44 178 HIS A CA 1
ATOM 1282 C C . HIS A 1 178 ? 17.984 -25.375 -5.125 1 94.44 178 HIS A C 1
ATOM 1284 O O . HIS A 1 178 ? 18.688 -25.812 -4.215 1 94.44 178 HIS A O 1
ATOM 1290 N N . ALA A 1 179 ? 17.562 -24.141 -5.172 1 95 179 ALA A N 1
ATOM 1291 C CA . ALA A 1 179 ? 17.719 -23.266 -4.016 1 95 179 ALA A CA 1
ATOM 1292 C C . ALA A 1 179 ? 16.891 -23.766 -2.832 1 95 179 ALA A C 1
ATOM 1294 O O . ALA A 1 179 ? 15.734 -24.172 -2.994 1 95 179 ALA A O 1
ATOM 1295 N N . PRO A 1 180 ? 17.531 -23.781 -1.642 1 94.44 180 PRO A N 1
ATOM 1296 C CA . PRO A 1 180 ? 16.719 -24.109 -0.464 1 94.44 180 PRO A CA 1
ATOM 1297 C C . PRO A 1 180 ? 15.711 -23 -0.127 1 94.44 180 PRO A C 1
ATOM 1299 O O . PRO A 1 180 ? 15.812 -21.891 -0.644 1 94.44 180 PRO A O 1
ATOM 1302 N N . MET A 1 181 ? 14.734 -23.406 0.655 1 93.56 181 MET A N 1
ATOM 1303 C CA . MET A 1 181 ? 13.68 -22.484 1.055 1 93.56 181 MET A CA 1
ATOM 1304 C C . MET A 1 181 ? 13.859 -22.047 2.502 1 93.56 181 MET A C 1
ATOM 1306 O O . MET A 1 181 ? 14.18 -22.859 3.369 1 93.56 181 MET A O 1
ATOM 1310 N N . GLU A 1 182 ? 13.703 -20.766 2.729 1 90.94 182 GLU A N 1
ATOM 1311 C CA . GLU A 1 182 ? 13.781 -20.219 4.074 1 90.94 182 GLU A CA 1
ATOM 1312 C C . GLU A 1 182 ? 12.555 -19.359 4.387 1 90.94 182 GLU A C 1
ATOM 1314 O O . GLU A 1 182 ? 12.102 -18.578 3.545 1 90.94 182 GLU A O 1
ATOM 1319 N N . ILE A 1 183 ? 11.961 -19.609 5.629 1 90.12 183 ILE A N 1
ATOM 1320 C CA . ILE A 1 183 ? 10.922 -18.719 6.117 1 90.12 183 ILE A CA 1
ATOM 1321 C C . ILE A 1 183 ? 11.555 -17.422 6.633 1 90.12 183 ILE A C 1
ATOM 1323 O O . ILE A 1 183 ? 12.492 -17.469 7.434 1 90.12 183 ILE A O 1
ATOM 1327 N N . THR A 1 184 ? 11.094 -16.312 6.094 1 90.25 184 THR A N 1
ATOM 1328 C CA . THR A 1 184 ? 11.758 -15.039 6.391 1 90.25 184 THR A CA 1
ATOM 1329 C C . THR A 1 184 ? 10.742 -13.984 6.812 1 90.25 184 THR A C 1
ATOM 1331 O O . THR A 1 184 ? 9.531 -14.219 6.754 1 90.25 184 THR A O 1
ATOM 1334 N N . GLU A 1 185 ? 11.32 -12.93 7.309 1 89.19 185 GLU A N 1
ATOM 1335 C CA . GLU A 1 185 ? 10.586 -11.688 7.504 1 89.19 185 GLU A CA 1
ATOM 1336 C C . GLU A 1 185 ? 11.094 -10.586 6.578 1 89.19 185 GLU A C 1
ATOM 1338 O O . GLU A 1 185 ? 12.289 -10.516 6.297 1 89.19 185 GLU A O 1
ATOM 1343 N N . PRO A 1 186 ? 10.188 -9.766 6.074 1 91.69 186 PRO A N 1
ATOM 1344 C CA . PRO A 1 186 ? 10.68 -8.641 5.273 1 91.69 186 PRO A CA 1
ATOM 1345 C C . PRO A 1 186 ? 11.664 -7.762 6.035 1 91.69 186 PRO A C 1
ATOM 1347 O O . PRO A 1 186 ? 11.453 -7.465 7.215 1 91.69 186 PRO A O 1
ATOM 1350 N N . SER A 1 187 ? 12.734 -7.348 5.344 1 92.94 187 SER A N 1
ATOM 1351 C CA . SER A 1 187 ? 13.773 -6.523 5.949 1 92.94 187 SER A CA 1
ATOM 1352 C C . SER A 1 187 ? 13.242 -5.141 6.312 1 92.94 187 SER A C 1
ATOM 1354 O O . SER A 1 187 ? 12.422 -4.574 5.586 1 92.94 187 SER A O 1
ATOM 1356 N N . HIS A 1 188 ? 13.781 -4.566 7.406 1 89.75 188 HIS A N 1
ATOM 1357 C CA . HIS A 1 188 ? 13.414 -3.223 7.836 1 89.75 188 HIS A CA 1
ATOM 1358 C C . HIS A 1 188 ? 14.445 -2.197 7.367 1 89.75 188 HIS A C 1
ATOM 1360 O O . HIS A 1 188 ? 14.289 -1.001 7.625 1 89.75 188 HIS A O 1
ATOM 1366 N N . VAL A 1 189 ? 15.445 -2.713 6.672 1 92.31 189 VAL A N 1
ATOM 1367 C CA . VAL A 1 189 ? 16.484 -1.806 6.188 1 92.31 189 VAL A CA 1
ATOM 1368 C C . VAL A 1 189 ? 15.906 -0.889 5.109 1 92.31 189 VAL A C 1
ATOM 1370 O O . VAL A 1 189 ? 15.234 -1.353 4.188 1 92.31 189 VAL A O 1
ATOM 1373 N N . TYR A 1 190 ? 16.078 0.437 5.316 1 91.75 190 TYR A N 1
ATOM 1374 C CA . TYR A 1 190 ? 15.578 1.47 4.41 1 91.75 190 TYR A CA 1
ATOM 1375 C C . TYR A 1 190 ? 16.734 2.287 3.842 1 91.75 190 TYR A C 1
ATOM 1377 O O . TYR A 1 190 ? 17.516 2.887 4.59 1 91.75 190 TYR A O 1
ATOM 1385 N N . GLU A 1 191 ? 16.844 2.309 2.482 1 92 191 GLU A N 1
ATOM 1386 C CA . GLU A 1 191 ? 17.984 2.975 1.853 1 92 191 GLU A CA 1
ATOM 1387 C C . GLU A 1 191 ? 17.516 3.914 0.741 1 92 191 GLU A C 1
ATOM 1389 O O . GLU A 1 191 ? 18.266 4.176 -0.205 1 92 191 GLU A O 1
ATOM 1394 N N . MET A 1 192 ? 16.281 4.352 0.777 1 91.88 192 MET A N 1
ATOM 1395 C CA . MET A 1 192 ? 15.805 5.324 -0.198 1 91.88 192 MET A CA 1
ATOM 1396 C C . MET A 1 192 ? 16.422 6.699 0.057 1 91.88 192 MET A C 1
ATOM 1398 O O . MET A 1 192 ? 16.609 7.094 1.209 1 91.88 192 MET A O 1
ATOM 1402 N N . ASP A 1 193 ? 16.688 7.375 -1.072 1 92.88 193 ASP A N 1
ATOM 1403 C CA . ASP A 1 193 ? 17.25 8.719 -0.99 1 92.88 193 ASP A CA 1
ATOM 1404 C C . ASP A 1 193 ? 16.859 9.555 -2.211 1 92.88 193 ASP A C 1
ATOM 1406 O O . ASP A 1 193 ? 16.328 9.023 -3.186 1 92.88 193 ASP A O 1
ATOM 1410 N N . GLY A 1 194 ? 16.906 10.883 -1.996 1 93.5 194 GLY A N 1
ATOM 1411 C CA . GLY A 1 194 ? 16.734 11.828 -3.094 1 93.5 194 GLY A CA 1
ATOM 1412 C C . GLY A 1 194 ? 17.953 12.719 -3.295 1 93.5 194 GLY A C 1
ATOM 1413 O O . GLY A 1 194 ? 18.531 13.211 -2.326 1 93.5 194 GLY A O 1
ATOM 1414 N N . GLU A 1 195 ? 18.344 12.758 -4.562 1 94.31 195 GLU A N 1
ATOM 1415 C CA . GLU A 1 195 ? 19.438 13.656 -4.91 1 94.31 195 GLU A CA 1
ATOM 1416 C C . GLU A 1 195 ? 18.969 14.75 -5.867 1 94.31 195 GLU A C 1
ATOM 1418 O O . GLU A 1 195 ? 18.359 14.469 -6.898 1 94.31 195 GLU A O 1
ATOM 1423 N N . ARG A 1 196 ? 19.312 15.969 -5.453 1 94.12 196 ARG A N 1
ATOM 1424 C CA . ARG A 1 196 ? 18.859 17.109 -6.246 1 94.12 196 ARG A CA 1
ATOM 1425 C C . ARG A 1 196 ? 19.938 17.578 -7.207 1 94.12 196 ARG A C 1
ATOM 1427 O O . ARG A 1 196 ? 21.109 17.703 -6.824 1 94.12 196 ARG A O 1
ATOM 1434 N N . ASP A 1 197 ? 19.578 17.766 -8.438 1 94.38 197 ASP A N 1
ATOM 1435 C CA . ASP A 1 197 ? 20.359 18.438 -9.484 1 94.38 197 ASP A CA 1
ATOM 1436 C C . ASP A 1 197 ? 19.531 19.531 -10.164 1 94.38 197 ASP A C 1
ATOM 1438 O O . ASP A 1 197 ? 18.812 19.25 -11.125 1 94.38 197 ASP A O 1
ATOM 1442 N N . GLY A 1 198 ? 19.75 20.75 -9.75 1 93.81 198 GLY A N 1
ATOM 1443 C CA . GLY A 1 198 ? 18.875 21.812 -10.219 1 93.81 198 GLY A CA 1
ATOM 1444 C C . GLY A 1 198 ? 17.422 21.609 -9.812 1 93.81 198 GLY A C 1
ATOM 1445 O O . GLY A 1 198 ? 17.125 21.438 -8.625 1 93.81 198 GLY A O 1
ATOM 1446 N N . GLU A 1 199 ? 16.578 21.547 -10.859 1 94.25 199 GLU A N 1
ATOM 1447 C CA . GLU A 1 199 ? 15.156 21.375 -10.602 1 94.25 199 GLU A CA 1
ATOM 1448 C C . GLU A 1 199 ? 14.766 19.891 -10.625 1 94.25 199 GLU A C 1
ATOM 1450 O O . GLU A 1 199 ? 13.617 19.547 -10.375 1 94.25 199 GLU A O 1
ATOM 1455 N N . THR A 1 200 ? 15.758 19.125 -10.773 1 95.75 200 THR A N 1
ATOM 1456 C CA . THR A 1 200 ? 15.484 17.688 -10.891 1 95.75 200 THR A CA 1
ATOM 1457 C C . THR A 1 200 ? 15.906 16.953 -9.617 1 95.75 200 THR A C 1
ATOM 1459 O O . THR A 1 200 ? 16.969 17.234 -9.062 1 95.75 200 THR A O 1
ATOM 1462 N N . VAL A 1 201 ? 15.008 16.141 -9.133 1 95.62 201 VAL A N 1
ATOM 1463 C CA . VAL A 1 201 ? 15.32 15.25 -8.023 1 95.62 201 VAL A CA 1
ATOM 1464 C C . VAL A 1 201 ? 15.328 13.805 -8.508 1 95.62 201 VAL A C 1
ATOM 1466 O O . VAL A 1 201 ? 14.352 13.328 -9.078 1 95.62 201 VAL A O 1
ATOM 1469 N N . ARG A 1 202 ? 16.469 13.141 -8.359 1 95.5 202 ARG A N 1
ATOM 1470 C CA . ARG A 1 202 ? 16.562 11.711 -8.641 1 95.5 202 ARG A CA 1
ATOM 1471 C C . ARG A 1 202 ? 16.281 10.891 -7.387 1 95.5 202 ARG A C 1
ATOM 1473 O O . ARG A 1 202 ? 16.906 11.102 -6.344 1 95.5 202 ARG A O 1
ATOM 1480 N N . ILE A 1 203 ? 15.281 10.07 -7.391 1 93.56 203 ILE A N 1
ATOM 1481 C CA . ILE A 1 203 ? 14.922 9.172 -6.301 1 93.56 203 ILE A CA 1
ATOM 1482 C C . ILE A 1 203 ? 15.617 7.824 -6.5 1 93.56 203 ILE A C 1
ATOM 1484 O O . ILE A 1 203 ? 15.523 7.223 -7.57 1 93.56 203 ILE A O 1
ATOM 1488 N N . GLN A 1 204 ? 16.391 7.426 -5.469 1 91.62 204 GLN A N 1
ATOM 1489 C CA . GLN A 1 204 ? 17.188 6.215 -5.621 1 91.62 204 GLN A CA 1
ATOM 1490 C C . GLN A 1 204 ? 17.047 5.305 -4.402 1 91.62 204 GLN A C 1
ATOM 1492 O O . GLN A 1 204 ? 16.906 5.789 -3.275 1 91.62 204 GLN A O 1
ATOM 1497 N N . ASP A 1 205 ? 16.984 4.043 -4.707 1 91.38 205 ASP A N 1
ATOM 1498 C CA . ASP A 1 205 ? 17.078 3.002 -3.688 1 91.38 205 ASP A CA 1
ATOM 1499 C C . ASP A 1 205 ? 18.438 2.318 -3.736 1 91.38 205 ASP A C 1
ATOM 1501 O O . ASP A 1 205 ? 18.703 1.492 -4.617 1 91.38 205 ASP A O 1
ATOM 1505 N N . HIS A 1 206 ? 19.266 2.586 -2.809 1 92.69 206 HIS A N 1
ATOM 1506 C CA . HIS A 1 206 ? 20.656 2.121 -2.822 1 92.69 206 HIS A CA 1
ATOM 1507 C C . HIS A 1 206 ? 20.734 0.635 -2.49 1 92.69 206 HIS A C 1
ATOM 1509 O O . HIS A 1 206 ? 21.781 0.016 -2.66 1 92.69 206 HIS A O 1
ATOM 1515 N N . ILE A 1 207 ? 19.641 0.096 -2.07 1 91.81 207 ILE A N 1
ATOM 1516 C CA . ILE A 1 207 ? 19.672 -1.273 -1.567 1 91.81 207 ILE A CA 1
ATOM 1517 C C . ILE A 1 207 ? 19.953 -2.238 -2.715 1 91.81 207 ILE A C 1
ATOM 1519 O O . ILE A 1 207 ? 20.594 -3.275 -2.52 1 91.81 207 ILE A O 1
ATOM 1523 N N . TRP A 1 208 ? 19.547 -1.909 -3.902 1 90.31 208 TRP A N 1
ATOM 1524 C CA . TRP A 1 208 ? 19.703 -2.824 -5.027 1 90.31 208 TRP A CA 1
ATOM 1525 C C . TRP A 1 208 ? 21.156 -2.969 -5.43 1 90.31 208 TRP A C 1
ATOM 1527 O O . TRP A 1 208 ? 21.625 -4.07 -5.738 1 90.31 208 TRP A O 1
ATOM 1537 N N . GLU A 1 209 ? 21.828 -1.846 -5.402 1 90.44 209 GLU A N 1
ATOM 1538 C CA . GLU A 1 209 ? 23.266 -1.897 -5.656 1 90.44 209 GLU A CA 1
ATOM 1539 C C . GLU A 1 209 ? 23.984 -2.703 -4.578 1 90.44 209 GLU A C 1
ATOM 1541 O O . GLU A 1 209 ? 24.859 -3.508 -4.883 1 90.44 209 GLU A O 1
ATOM 1546 N N . ARG A 1 210 ? 23.547 -2.484 -3.404 1 93.06 210 ARG A N 1
ATOM 1547 C CA . ARG A 1 210 ? 24.156 -3.213 -2.299 1 93.06 210 ARG A CA 1
ATOM 1548 C C . ARG A 1 210 ? 23.891 -4.707 -2.408 1 93.06 210 ARG A C 1
ATOM 1550 O O . ARG A 1 210 ? 24.75 -5.527 -2.088 1 93.06 210 ARG A O 1
ATOM 1557 N N . MET A 1 211 ? 22.766 -5.066 -2.836 1 93.38 211 MET A N 1
ATOM 1558 C CA . MET A 1 211 ? 22.422 -6.469 -3.039 1 93.38 211 MET A CA 1
ATOM 1559 C C . MET A 1 211 ? 23.297 -7.094 -4.117 1 93.38 211 MET A C 1
ATOM 1561 O O . MET A 1 211 ? 23.812 -8.195 -3.939 1 93.38 211 MET A O 1
ATOM 1565 N N . ALA A 1 212 ? 23.469 -6.379 -5.191 1 90.56 212 ALA A N 1
ATOM 1566 C CA . ALA A 1 212 ? 24.281 -6.883 -6.289 1 90.56 212 ALA A CA 1
ATOM 1567 C C . ALA A 1 212 ? 25.719 -7.117 -5.832 1 90.56 212 ALA A C 1
ATOM 1569 O O . ALA A 1 212 ? 26.375 -8.055 -6.289 1 90.56 212 ALA A O 1
ATOM 1570 N N . GLU A 1 213 ? 26.125 -6.281 -4.859 1 91.75 213 GLU A N 1
ATOM 1571 C CA . GLU A 1 213 ? 27.5 -6.363 -4.367 1 91.75 213 GLU A CA 1
ATOM 1572 C C . GLU A 1 213 ? 27.609 -7.324 -3.186 1 91.75 213 GLU A C 1
ATOM 1574 O O . GLU A 1 213 ? 28.703 -7.641 -2.734 1 91.75 213 GLU A O 1
ATOM 1579 N N . GLY A 1 214 ? 26.5 -7.742 -2.732 1 91.19 214 GLY A N 1
ATOM 1580 C CA . GLY A 1 214 ? 26.5 -8.625 -1.58 1 91.19 214 GLY A CA 1
ATOM 1581 C C . GLY A 1 214 ? 26.859 -7.926 -0.285 1 91.19 214 GLY A C 1
ATOM 1582 O O . GLY A 1 214 ? 27.422 -8.539 0.626 1 91.19 214 GLY A O 1
ATOM 1583 N N . THR A 1 215 ? 26.562 -6.57 -0.183 1 93.75 215 THR A N 1
ATOM 1584 C CA . THR A 1 215 ? 27 -5.785 0.968 1 93.75 215 THR A CA 1
ATOM 1585 C C . THR A 1 215 ? 25.797 -5.289 1.769 1 93.75 215 THR A C 1
ATOM 1587 O O . THR A 1 215 ? 25.875 -4.258 2.441 1 93.75 215 THR A O 1
ATOM 1590 N N . ILE A 1 216 ? 24.734 -6.004 1.718 1 94.56 216 ILE A N 1
ATOM 1591 C CA . ILE A 1 216 ? 23.531 -5.566 2.426 1 94.56 216 ILE A CA 1
ATOM 1592 C C . ILE A 1 216 ? 23.719 -5.766 3.928 1 94.56 216 ILE A C 1
ATOM 1594 O O . ILE A 1 216 ? 24.344 -6.738 4.359 1 94.56 216 ILE A O 1
ATOM 1598 N N . PRO A 1 217 ? 23.25 -4.781 4.727 1 95.62 217 PRO A N 1
ATOM 1599 C CA . PRO A 1 217 ? 23.359 -4.895 6.184 1 95.62 217 PRO A CA 1
ATOM 1600 C C . PRO A 1 217 ? 22.25 -5.758 6.781 1 95.62 217 PRO A C 1
ATOM 1602 O O . PRO A 1 217 ? 22.172 -5.906 8.008 1 95.62 217 PRO A O 1
ATOM 1605 N N . ASP A 1 218 ? 21.391 -6.414 6 1 95.88 218 ASP A N 1
ATOM 1606 C CA . ASP A 1 218 ? 20.219 -7.164 6.461 1 95.88 218 ASP A CA 1
ATOM 1607 C C . ASP A 1 218 ? 20.625 -8.344 7.328 1 95.88 218 ASP A C 1
ATOM 1609 O O . ASP A 1 218 ? 21.5 -9.125 6.949 1 95.88 218 ASP A O 1
ATOM 1613 N N . PRO A 1 219 ? 20.031 -8.508 8.477 1 94.56 219 PRO A N 1
ATOM 1614 C CA . PRO A 1 219 ? 20.375 -9.641 9.336 1 94.56 219 PRO A CA 1
ATOM 1615 C C . PRO A 1 219 ? 19.859 -10.977 8.789 1 94.56 219 PRO A C 1
ATOM 1617 O O . PRO A 1 219 ? 19 -10.992 7.902 1 94.56 219 PRO A O 1
ATOM 1620 N N . PRO A 1 220 ? 20.438 -12.062 9.328 1 92.94 220 PRO A N 1
ATOM 1621 C CA . PRO A 1 220 ? 19.875 -13.367 8.977 1 92.94 220 PRO A CA 1
ATOM 1622 C C . PRO A 1 220 ? 18.391 -13.469 9.281 1 92.94 220 PRO A C 1
ATOM 1624 O O . PRO A 1 220 ? 17.906 -12.883 10.258 1 92.94 220 PRO A O 1
ATOM 1627 N N . GLY A 1 221 ? 17.672 -14.141 8.43 1 91.5 221 GLY A N 1
ATOM 1628 C CA . GLY A 1 221 ? 16.234 -14.312 8.648 1 91.5 221 GLY A CA 1
ATOM 1629 C C . GLY A 1 221 ? 15.391 -13.336 7.848 1 91.5 221 GLY A C 1
ATOM 1630 O O . GLY A 1 221 ? 14.172 -13.492 7.762 1 91.5 221 GLY A O 1
ATOM 1631 N N . THR A 1 222 ? 16.078 -12.398 7.176 1 94.06 222 THR A N 1
ATOM 1632 C CA . THR A 1 222 ? 15.344 -11.438 6.363 1 94.06 222 THR A CA 1
ATOM 1633 C C . THR A 1 222 ? 15.242 -11.914 4.918 1 94.06 222 THR A C 1
ATOM 1635 O O . THR A 1 222 ? 16.078 -12.688 4.453 1 94.06 222 THR A O 1
ATOM 1638 N N . ASP A 1 223 ? 14.195 -11.469 4.301 1 95.69 223 ASP A N 1
ATOM 1639 C CA . ASP A 1 223 ? 13.93 -11.859 2.92 1 95.69 223 ASP A CA 1
ATOM 1640 C C . ASP A 1 223 ? 15.086 -11.453 2.008 1 95.69 223 ASP A C 1
ATOM 1642 O O . ASP A 1 223 ? 15.57 -12.266 1.216 1 95.69 223 ASP A O 1
ATOM 1646 N N . ARG A 1 224 ? 15.586 -10.289 2.184 1 97 224 ARG A N 1
ATOM 1647 C CA . ARG A 1 224 ? 16.656 -9.789 1.321 1 97 224 ARG A CA 1
ATOM 1648 C C . ARG A 1 224 ? 17.922 -10.617 1.487 1 97 224 ARG A C 1
ATOM 1650 O O . ARG A 1 224 ? 18.547 -11.008 0.5 1 97 224 ARG A O 1
ATOM 1657 N N . ARG A 1 225 ? 18.266 -10.891 2.658 1 96.75 225 ARG A N 1
ATOM 1658 C CA . ARG A 1 225 ? 19.484 -11.664 2.902 1 96.75 225 ARG A CA 1
ATOM 1659 C C . ARG A 1 225 ? 19.359 -13.07 2.322 1 96.75 225 ARG A C 1
ATOM 1661 O O . ARG A 1 225 ? 20.281 -13.57 1.674 1 96.75 225 ARG A O 1
ATOM 1668 N N . ALA A 1 226 ? 18.203 -13.734 2.543 1 95.62 226 ALA A N 1
ATOM 1669 C CA . ALA A 1 226 ? 17.984 -15.078 2.021 1 95.62 226 ALA A CA 1
ATOM 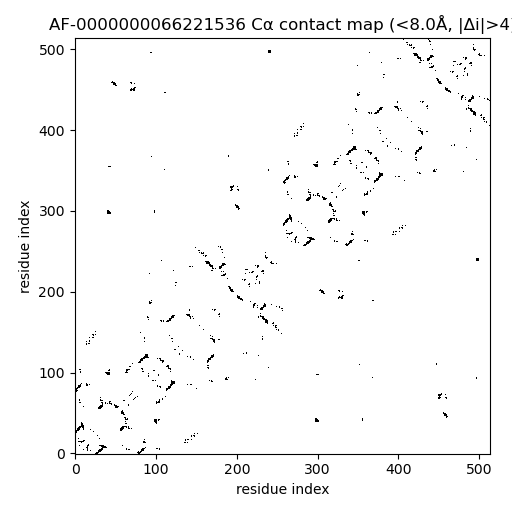1670 C C . ALA A 1 226 ? 18.188 -15.117 0.508 1 95.62 226 ALA A C 1
ATOM 1672 O O . ALA A 1 226 ? 18.938 -15.945 -0.008 1 95.62 226 ALA A O 1
ATOM 1673 N N . VAL A 1 227 ? 17.625 -14.219 -0.168 1 97.56 227 VAL A N 1
ATOM 1674 C CA . VAL A 1 227 ? 17.625 -14.234 -1.627 1 97.56 227 VAL A CA 1
ATOM 1675 C C . VAL A 1 227 ? 19.016 -13.922 -2.146 1 97.56 227 VAL A C 1
ATOM 1677 O O . VAL A 1 227 ? 19.5 -14.555 -3.088 1 97.56 227 VAL A O 1
ATOM 1680 N N . VAL A 1 228 ? 19.688 -12.953 -1.526 1 96.31 228 VAL A N 1
ATOM 1681 C CA . VAL A 1 228 ? 21.031 -12.562 -1.946 1 96.31 228 VAL A CA 1
ATOM 1682 C C . VAL A 1 228 ? 21.984 -13.742 -1.768 1 96.31 228 VAL A C 1
ATOM 1684 O O . VAL A 1 228 ? 22.906 -13.922 -2.562 1 96.31 228 VAL A O 1
ATOM 1687 N N . GLU A 1 229 ? 21.656 -14.523 -0.814 1 96.06 229 GLU A N 1
ATOM 1688 C CA . GLU A 1 229 ? 22.531 -15.656 -0.521 1 96.06 229 GLU A CA 1
ATOM 1689 C C . GLU A 1 229 ? 22.078 -16.906 -1.255 1 96.06 229 GLU A C 1
ATOM 1691 O O . GLU A 1 229 ? 22.578 -18 -1.001 1 96.06 229 GLU A O 1
ATOM 1696 N N . GLY A 1 230 ? 21.062 -16.828 -2.012 1 96.06 230 GLY A N 1
ATOM 1697 C CA . GLY A 1 230 ? 20.734 -17.891 -2.951 1 96.06 230 GLY A CA 1
ATOM 1698 C C . GLY A 1 230 ? 19.641 -18.797 -2.457 1 96.06 230 GLY A C 1
ATOM 1699 O O . GLY A 1 230 ? 19.531 -19.953 -2.891 1 96.06 230 GLY A O 1
ATOM 1700 N N . ARG A 1 231 ? 18.828 -18.312 -1.524 1 96 231 ARG A N 1
ATOM 1701 C CA . ARG A 1 231 ? 17.719 -19.109 -1.006 1 96 231 ARG A CA 1
ATOM 1702 C C . ARG A 1 231 ? 16.375 -18.531 -1.444 1 96 231 ARG A C 1
ATOM 1704 O O . ARG A 1 231 ? 16.266 -17.328 -1.698 1 96 231 ARG A O 1
ATOM 1711 N N . VAL A 1 232 ? 15.383 -19.391 -1.557 1 96.81 232 VAL A N 1
ATOM 1712 C CA . VAL A 1 232 ? 14.008 -18.938 -1.738 1 96.81 232 VAL A CA 1
ATOM 1713 C C . VAL A 1 232 ? 13.469 -18.391 -0.42 1 96.81 232 VAL A C 1
ATOM 1715 O O . VAL A 1 232 ? 13.445 -19.094 0.59 1 96.81 232 VAL A O 1
ATOM 1718 N N . SER A 1 233 ? 13.133 -17.141 -0.444 1 95.94 233 SER A N 1
ATOM 1719 C CA . SER A 1 233 ? 12.539 -16.516 0.729 1 95.94 233 SER A CA 1
ATOM 1720 C C . SER A 1 233 ? 11.016 -16.641 0.716 1 95.94 233 SER A C 1
ATOM 1722 O O . SER A 1 233 ? 10.375 -16.312 -0.285 1 95.94 233 SER A O 1
ATOM 1724 N N . VAL A 1 234 ? 10.414 -17.156 1.817 1 93.44 234 VAL A N 1
ATOM 1725 C CA . VAL A 1 234 ? 8.969 -17.203 2.006 1 93.44 234 VAL A CA 1
ATOM 1726 C C . VAL A 1 234 ? 8.586 -16.438 3.268 1 93.44 234 VAL A C 1
ATOM 1728 O O . VAL A 1 234 ? 8.898 -16.859 4.383 1 93.44 234 VAL A O 1
ATOM 1731 N N . SER A 1 235 ? 7.949 -15.312 3.062 1 91.5 235 SER A N 1
ATOM 1732 C CA . SER A 1 235 ? 7.484 -14.5 4.184 1 91.5 235 SER A CA 1
ATOM 1733 C C . SER A 1 235 ? 5.977 -14.641 4.379 1 91.5 235 SER A C 1
ATOM 1735 O O . SER A 1 235 ? 5.195 -14.242 3.516 1 91.5 235 SER A O 1
ATOM 1737 N N . PRO A 1 236 ? 5.5 -15.258 5.473 1 89.69 236 PRO A N 1
ATOM 1738 C CA . PRO A 1 236 ? 4.066 -15.289 5.773 1 89.69 236 PRO A CA 1
ATOM 1739 C C . PRO A 1 236 ? 3.555 -13.961 6.332 1 89.69 236 PRO A C 1
ATOM 1741 O O . PRO A 1 236 ? 4.121 -13.43 7.293 1 89.69 236 PRO A O 1
ATOM 1744 N N . LEU A 1 237 ? 2.48 -13.445 5.68 1 88.75 237 LEU A N 1
ATOM 1745 C CA . LEU A 1 237 ? 2.02 -12.117 6.07 1 88.75 237 LEU A CA 1
ATOM 1746 C C . LEU A 1 237 ? 0.507 -12.094 6.258 1 88.75 237 LEU A C 1
ATOM 1748 O O . LEU A 1 237 ? -0.204 -12.93 5.688 1 88.75 237 LEU A O 1
ATOM 1752 N N . THR A 1 238 ? 0.061 -11.156 7.199 1 80.25 238 THR A N 1
ATOM 1753 C CA . THR A 1 238 ? -1.355 -10.828 7.305 1 80.25 238 THR A CA 1
ATOM 1754 C C . THR A 1 238 ? -1.649 -9.492 6.629 1 80.25 238 THR A C 1
ATOM 1756 O O . THR A 1 238 ? -0.788 -8.609 6.582 1 80.25 238 THR A O 1
ATOM 1759 N N . ALA A 1 239 ? -2.756 -9.422 6.023 1 65.56 239 ALA A N 1
ATOM 1760 C CA . ALA A 1 239 ? -3.16 -8.172 5.383 1 65.56 239 ALA A CA 1
ATOM 1761 C C . ALA A 1 239 ? -3.598 -7.137 6.414 1 65.56 239 ALA A C 1
ATOM 1763 O O . ALA A 1 239 ? -4.281 -7.473 7.383 1 65.56 239 ALA A O 1
ATOM 1764 N N . PRO A 1 240 ? -3.24 -5.781 6.355 1 58.53 240 PRO A N 1
ATOM 1765 C CA . PRO A 1 240 ? -2.367 -5.406 5.238 1 58.53 240 PRO A CA 1
ATOM 1766 C C . PRO A 1 240 ? -0.896 -5.699 5.516 1 58.53 240 PRO A C 1
ATOM 1768 O O . PRO A 1 240 ? -0.106 -5.855 4.582 1 58.53 240 PRO A O 1
ATOM 1771 N N . HIS A 1 241 ? -0.335 -5.676 6.852 1 50.31 241 HIS A N 1
ATOM 1772 C CA . HIS A 1 241 ? 1.098 -5.938 6.773 1 50.31 241 HIS A CA 1
ATOM 1773 C C . HIS A 1 241 ? 1.626 -6.496 8.094 1 50.31 241 HIS A C 1
ATOM 1775 O O . HIS A 1 241 ? 2.84 -6.625 8.273 1 50.31 241 HIS A O 1
ATOM 1781 N N . PRO A 1 242 ? 0.867 -6.754 8.961 1 53.16 242 PRO A N 1
ATOM 1782 C CA . PRO A 1 242 ? 1.631 -7.285 10.094 1 53.16 242 PRO A CA 1
ATOM 1783 C C . PRO A 1 242 ? 2.096 -8.727 9.867 1 53.16 242 PRO A C 1
ATOM 1785 O O . PRO A 1 242 ? 1.426 -9.492 9.172 1 53.16 242 PRO A O 1
ATOM 1788 N N . THR A 1 243 ? 3.51 -8.953 10.172 1 39.84 243 THR A N 1
ATOM 1789 C CA . THR A 1 243 ? 4.016 -10.32 10.141 1 39.84 243 THR A CA 1
ATOM 1790 C C . THR A 1 243 ? 3.42 -11.141 11.273 1 39.84 243 THR A C 1
ATOM 1792 O O . THR A 1 243 ? 3.131 -10.609 12.352 1 39.84 243 THR A O 1
ATOM 1795 N N . THR A 1 244 ? 2.949 -12.32 10.906 1 39.62 244 THR A N 1
ATOM 1796 C CA . THR A 1 244 ? 2.459 -13.211 11.961 1 39.62 244 THR A CA 1
ATOM 1797 C C . THR A 1 244 ? 3.289 -14.492 12.016 1 39.62 244 THR A C 1
ATOM 1799 O O . THR A 1 244 ? 3.867 -14.906 11.016 1 39.62 244 THR A O 1
ATOM 1802 N N . GLY A 1 245 ? 3.902 -15.047 13.156 1 40.28 245 GLY A N 1
ATOM 1803 C CA . GLY A 1 245 ? 4.594 -16.312 13.375 1 40.28 245 GLY A CA 1
ATOM 1804 C C . GLY A 1 245 ? 3.766 -17.516 12.984 1 40.28 245 GLY A C 1
ATOM 1805 O O . GLY A 1 245 ? 2.533 -17.469 13.031 1 40.28 245 GLY A O 1
ATOM 1806 N N . HIS A 1 246 ? 4.285 -18.438 11.984 1 46.38 246 HIS A N 1
ATOM 1807 C CA . HIS A 1 246 ? 3.49 -19.609 11.664 1 46.38 246 HIS A CA 1
ATOM 1808 C C . HIS A 1 246 ? 4.312 -20.891 11.805 1 46.38 246 HIS A C 1
ATOM 1810 O O . HIS A 1 246 ? 5.227 -21.141 11.016 1 46.38 246 HIS A O 1
ATOM 1816 N N . GLU A 1 247 ? 4.086 -21.766 12.672 1 47.56 247 GLU A N 1
ATOM 1817 C CA . GLU A 1 247 ? 4.676 -23.078 12.836 1 47.56 247 GLU A CA 1
ATOM 1818 C C . GLU A 1 247 ? 4.508 -23.938 11.578 1 47.56 247 GLU A C 1
ATOM 1820 O O . GLU A 1 247 ? 5.441 -24.625 11.156 1 47.56 247 GLU A O 1
ATOM 1825 N N . GLY A 1 248 ? 3.408 -23.938 10.852 1 44.62 248 GLY A N 1
ATOM 1826 C CA . GLY A 1 248 ? 3.168 -24.703 9.633 1 44.62 248 GLY A CA 1
ATOM 1827 C C . GLY A 1 248 ? 4.121 -24.344 8.508 1 44.62 248 GLY A C 1
ATOM 1828 O O . GLY A 1 248 ? 4.641 -25.234 7.824 1 44.62 248 GLY A O 1
ATOM 1829 N N . LEU A 1 249 ? 4.414 -23.156 8.383 1 48.75 249 LEU A N 1
ATOM 1830 C CA . LEU A 1 249 ? 5.316 -22.703 7.324 1 48.75 249 LEU A CA 1
ATOM 1831 C C . LEU A 1 249 ? 6.746 -23.141 7.605 1 48.75 249 LEU A C 1
ATOM 1833 O O . LEU A 1 249 ? 7.484 -23.5 6.684 1 48.75 249 LEU A O 1
ATOM 1837 N N . ALA A 1 250 ? 7.125 -23.203 8.781 1 60.16 250 ALA A N 1
ATOM 1838 C CA . ALA A 1 250 ? 8.453 -23.688 9.156 1 60.16 250 ALA A CA 1
ATOM 1839 C C . ALA A 1 250 ? 8.656 -25.141 8.727 1 60.16 250 ALA A C 1
ATOM 1841 O O . ALA A 1 250 ? 9.719 -25.5 8.211 1 60.16 250 ALA A O 1
ATOM 1842 N N . GLY A 1 251 ? 7.625 -26.016 8.93 1 63.84 251 GLY A N 1
ATOM 1843 C CA . GLY A 1 251 ? 7.691 -27.406 8.508 1 63.84 251 GLY A CA 1
ATOM 1844 C C . GLY A 1 251 ? 7.824 -27.562 7.004 1 63.84 251 GLY A C 1
ATOM 1845 O O . GLY A 1 251 ? 8.578 -28.422 6.527 1 63.84 251 GLY A O 1
ATOM 1846 N N . LEU A 1 252 ? 7.172 -26.781 6.254 1 66.06 252 LEU A N 1
ATOM 1847 C CA . LEU A 1 252 ? 7.242 -26.859 4.797 1 66.06 252 LEU A CA 1
ATOM 1848 C C . LEU A 1 252 ? 8.625 -26.438 4.301 1 66.06 252 LEU A C 1
ATOM 1850 O O . LEU A 1 252 ? 9.172 -27.062 3.387 1 66.06 252 LEU A O 1
ATOM 1854 N N . ALA A 1 253 ? 9.109 -25.375 4.883 1 63.34 253 ALA A N 1
ATOM 1855 C CA . ALA A 1 253 ? 10.438 -24.938 4.477 1 63.34 253 ALA A CA 1
ATOM 1856 C C . ALA A 1 253 ? 11.477 -26.016 4.723 1 63.34 253 ALA A C 1
ATOM 1858 O O . ALA A 1 253 ? 12.375 -26.219 3.904 1 63.34 253 ALA A O 1
ATOM 1859 N N . GLU A 1 254 ? 11.383 -26.734 5.852 1 67.88 254 GLU A N 1
ATOM 1860 C CA . GLU A 1 254 ? 12.328 -27.797 6.191 1 67.88 254 GLU A CA 1
ATOM 1861 C C . GLU A 1 254 ? 12.219 -28.953 5.215 1 67.88 254 GLU A C 1
ATOM 1863 O O . GLU A 1 254 ? 13.227 -29.594 4.883 1 67.88 254 GLU A O 1
ATOM 1868 N N . LYS A 1 255 ? 11.016 -29.188 4.648 1 75.5 255 LYS A N 1
ATOM 1869 C CA . LYS A 1 255 ? 10.766 -30.344 3.791 1 75.5 255 LYS A CA 1
ATOM 1870 C C . LYS A 1 255 ? 11.016 -30.016 2.324 1 75.5 255 LYS A C 1
ATOM 1872 O O . LYS A 1 255 ? 11.125 -30.906 1.484 1 75.5 255 LYS A O 1
ATOM 1877 N N . TYR A 1 256 ? 11.117 -28.672 2.158 1 75.81 256 TYR A N 1
ATOM 1878 C CA . TYR A 1 256 ? 11.312 -28.234 0.782 1 75.81 256 TYR A CA 1
ATOM 1879 C C . TYR A 1 256 ? 12.656 -28.719 0.243 1 75.81 256 TYR A C 1
ATOM 1881 O O . TYR A 1 256 ? 13.711 -28.375 0.788 1 75.81 256 TYR A O 1
ATOM 1889 N N . GLN A 1 257 ? 12.703 -29.875 -0.569 1 67 257 GLN A N 1
ATOM 1890 C CA . GLN A 1 257 ? 13.898 -30.469 -1.158 1 67 257 GLN A CA 1
ATOM 1891 C C . GLN A 1 257 ? 13.945 -30.234 -2.666 1 67 257 GLN A C 1
ATOM 1893 O O . GLN A 1 257 ? 12.898 -30.156 -3.318 1 67 257 GLN A O 1
ATOM 1898 N N . MET B 1 1 ? 8.555 24.031 16.281 1 94.56 1 MET B N 1
ATOM 1899 C CA . MET B 1 1 ? 8.25 22.75 15.648 1 94.56 1 MET B CA 1
ATOM 1900 C C . MET B 1 1 ? 8.266 22.875 14.133 1 94.56 1 MET B C 1
ATOM 1902 O O . MET B 1 1 ? 7.77 23.859 13.586 1 94.56 1 MET B O 1
ATOM 1906 N N . ASP B 1 2 ? 9 22.062 13.398 1 98.44 2 ASP B N 1
ATOM 1907 C CA . ASP B 1 2 ? 9.062 22.078 11.945 1 98.44 2 ASP B CA 1
ATOM 1908 C C . ASP B 1 2 ? 8.172 21 11.344 1 98.44 2 ASP B C 1
ATOM 1910 O O . ASP B 1 2 ? 8.242 19.828 11.75 1 98.44 2 ASP B O 1
ATOM 1914 N N . VAL B 1 3 ? 7.348 21.438 10.406 1 98.81 3 VAL B N 1
ATOM 1915 C CA . VAL B 1 3 ? 6.406 20.516 9.773 1 98.81 3 VAL B CA 1
ATOM 1916 C C . VAL B 1 3 ? 6.668 20.469 8.273 1 98.81 3 VAL B C 1
ATOM 1918 O O . VAL B 1 3 ? 6.801 21.516 7.617 1 98.81 3 VAL B O 1
ATOM 1921 N N . LEU B 1 4 ? 6.855 19.297 7.727 1 98.94 4 LEU B N 1
ATOM 1922 C CA . LEU B 1 4 ? 6.734 19.078 6.289 1 98.94 4 LEU B CA 1
ATOM 1923 C C . LEU B 1 4 ? 5.301 18.719 5.91 1 98.94 4 LEU B C 1
ATOM 1925 O O . LEU B 1 4 ? 4.762 17.719 6.395 1 98.94 4 LEU B O 1
ATOM 1929 N N . LEU B 1 5 ? 4.695 19.578 5.145 1 98.94 5 LEU B N 1
ATOM 1930 C CA . LEU B 1 5 ? 3.305 19.406 4.742 1 98.94 5 LEU B CA 1
ATOM 1931 C C . LEU B 1 5 ? 3.215 18.922 3.295 1 98.94 5 LEU B C 1
ATOM 1933 O O . LEU B 1 5 ? 3.846 19.516 2.408 1 98.94 5 LEU B O 1
ATOM 1937 N N . THR B 1 6 ? 2.5 17.844 3.02 1 98.75 6 THR B N 1
ATOM 1938 C CA . THR B 1 6 ? 2.244 17.328 1.678 1 98.75 6 THR B CA 1
ATOM 1939 C C . THR B 1 6 ? 0.786 16.906 1.531 1 98.75 6 THR B C 1
ATOM 1941 O O . THR B 1 6 ? -0.052 17.234 2.371 1 98.75 6 THR B O 1
ATOM 1944 N N . ASN B 1 7 ? 0.39 16.422 0.351 1 97.5 7 ASN B N 1
ATOM 1945 C CA . ASN B 1 7 ? -0.956 15.914 0.093 1 97.5 7 ASN B CA 1
ATOM 1946 C C . ASN B 1 7 ? -1.008 15.086 -1.185 1 97.5 7 ASN B C 1
ATOM 1948 O O . ASN B 1 7 ? 0.032 14.742 -1.75 1 97.5 7 ASN B O 1
ATOM 1952 N N . ASP B 1 8 ? -2.238 14.617 -1.452 1 95 8 ASP B N 1
ATOM 1953 C CA . ASP B 1 8 ? -2.371 13.906 -2.721 1 95 8 ASP B CA 1
ATOM 1954 C C . ASP B 1 8 ? -3.215 14.703 -3.711 1 95 8 ASP B C 1
ATOM 1956 O O . ASP B 1 8 ? -3.188 14.438 -4.914 1 95 8 ASP B O 1
ATOM 1960 N N . ASP B 1 9 ? -3.818 15.836 -3.279 1 94.94 9 ASP B N 1
ATOM 1961 C CA . ASP B 1 9 ? -4.727 16.594 -4.133 1 94.94 9 ASP B CA 1
ATOM 1962 C C . ASP B 1 9 ? -3.975 17.672 -4.918 1 94.94 9 ASP B C 1
ATOM 1964 O O . ASP B 1 9 ? -4.523 18.266 -5.848 1 94.94 9 ASP B O 1
ATOM 1968 N N . GLY B 1 10 ? -2.771 17.891 -4.516 1 97.25 10 GLY B N 1
ATOM 1969 C CA . GLY B 1 10 ? -1.982 18.938 -5.16 1 97.25 10 GLY B CA 1
ATOM 1970 C C . GLY B 1 10 ? -1.761 20.141 -4.277 1 97.25 10 GLY B C 1
ATOM 1971 O O . GLY B 1 10 ? -2.594 20.453 -3.424 1 97.25 10 GLY B O 1
ATOM 1972 N N . ILE B 1 11 ? -0.712 20.891 -4.531 1 98.25 11 ILE B N 1
ATOM 1973 C CA . ILE B 1 11 ? -0.227 21.938 -3.639 1 98.25 11 ILE B CA 1
ATOM 1974 C C . ILE B 1 11 ? -1.187 23.125 -3.668 1 98.25 11 ILE B C 1
ATOM 1976 O O . ILE B 1 11 ? -1.173 23.969 -2.764 1 98.25 11 ILE B O 1
ATOM 1980 N N . ASP B 1 12 ? -2.031 23.234 -4.68 1 97.62 12 ASP B N 1
ATOM 1981 C CA . ASP B 1 12 ? -2.949 24.375 -4.777 1 97.62 12 ASP B CA 1
ATOM 1982 C C . ASP B 1 12 ? -4.352 23.984 -4.316 1 97.62 12 ASP B C 1
ATOM 1984 O O . ASP B 1 12 ? -5.293 24.766 -4.445 1 97.62 12 ASP B O 1
ATOM 1988 N N . ALA B 1 13 ? -4.512 22.781 -3.873 1 97.12 13 ALA B N 1
ATOM 1989 C CA . ALA B 1 13 ? -5.816 22.328 -3.41 1 97.12 13 ALA B CA 1
ATOM 1990 C C . ALA B 1 13 ? -6.25 23.062 -2.152 1 97.12 13 ALA B C 1
ATOM 1992 O O . ALA B 1 13 ? -5.406 23.516 -1.373 1 97.12 13 ALA B O 1
ATOM 1993 N N . VAL B 1 14 ? -7.535 23.172 -1.94 1 97.44 14 VAL B N 1
ATOM 1994 C CA . VAL B 1 14 ? -8.102 23.922 -0.824 1 97.44 14 VAL B CA 1
ATOM 1995 C C . VAL B 1 14 ? -7.77 23.219 0.491 1 97.44 14 VAL B C 1
ATOM 1997 O O . VAL B 1 14 ? -7.508 23.875 1.504 1 97.44 14 VAL B O 1
ATOM 2000 N N . GLY B 1 15 ? -7.727 21.922 0.499 1 97.75 15 GLY B N 1
ATOM 2001 C CA . GLY B 1 15 ? -7.477 21.156 1.708 1 97.75 15 GLY B CA 1
ATOM 2002 C C . GLY B 1 15 ? -6.098 21.406 2.293 1 97.75 15 GLY B C 1
ATOM 2003 O O . GLY B 1 15 ? -5.961 21.641 3.494 1 97.75 15 GLY B O 1
ATOM 2004 N N . ILE B 1 16 ? -5.094 21.359 1.417 1 98.5 16 ILE B N 1
ATOM 2005 C CA . ILE B 1 16 ? -3.734 21.547 1.914 1 98.5 16 ILE B CA 1
ATOM 2006 C C . ILE B 1 16 ? -3.547 23 2.361 1 98.5 16 ILE B C 1
ATOM 2008 O O . ILE B 1 16 ? -2.83 23.266 3.328 1 98.5 16 ILE B O 1
ATOM 2012 N N . ARG B 1 17 ? -4.207 23.922 1.804 1 98.25 17 ARG B N 1
ATOM 2013 C CA . ARG B 1 17 ? -4.121 25.328 2.207 1 98.25 17 ARG B CA 1
ATOM 2014 C C . ARG B 1 17 ? -4.75 25.531 3.58 1 98.25 17 ARG B C 1
ATOM 2016 O O . ARG B 1 17 ? -4.223 26.281 4.402 1 98.25 17 ARG B O 1
ATOM 2023 N N . ALA B 1 18 ? -5.859 24.875 3.748 1 98.38 18 ALA B N 1
ATOM 2024 C CA . ALA B 1 18 ? -6.508 24.953 5.055 1 98.38 18 ALA B CA 1
ATOM 2025 C C . ALA B 1 18 ? -5.59 24.438 6.156 1 98.38 18 ALA B C 1
ATOM 2027 O O . ALA B 1 18 ? -5.461 25.062 7.211 1 98.38 18 ALA B O 1
ATOM 2028 N N . LEU B 1 19 ? -4.961 23.328 5.941 1 98.38 19 LEU B N 1
ATOM 2029 C CA . LEU B 1 19 ? -4.031 22.766 6.91 1 98.38 19 LEU B CA 1
ATOM 2030 C C . LEU B 1 19 ? -2.826 23.672 7.109 1 98.38 19 LEU B C 1
ATOM 2032 O O . LEU B 1 19 ? -2.365 23.859 8.242 1 98.38 19 LEU B O 1
ATOM 2036 N N . TYR B 1 20 ? -2.297 24.156 5.988 1 98.69 20 TYR B N 1
ATOM 2037 C CA . TYR B 1 20 ? -1.16 25.062 6.062 1 98.69 20 TYR B CA 1
ATOM 2038 C C . TYR B 1 20 ? -1.461 26.234 6.992 1 98.69 20 TYR B C 1
ATOM 2040 O O . TYR B 1 20 ? -0.678 26.531 7.895 1 98.69 20 TYR B O 1
ATOM 2048 N N . ASP B 1 21 ? -2.588 26.859 6.781 1 98.5 21 ASP B N 1
ATOM 2049 C CA . ASP B 1 21 ? -2.982 28.016 7.582 1 98.5 21 ASP B CA 1
ATOM 2050 C C . ASP B 1 21 ? -3.092 27.641 9.062 1 98.5 21 ASP B C 1
ATOM 2052 O O . ASP B 1 21 ? -2.604 28.375 9.93 1 98.5 21 ASP B O 1
ATOM 2056 N N . ALA B 1 22 ? -3.719 26.562 9.312 1 98.25 22 ALA B N 1
ATOM 2057 C CA . ALA B 1 22 ? -3.924 26.125 10.688 1 98.25 22 ALA B CA 1
ATOM 2058 C C . ALA B 1 22 ? -2.596 25.797 11.367 1 98.25 22 ALA B C 1
ATOM 2060 O O . ALA B 1 22 ? -2.361 26.172 12.508 1 98.25 22 ALA B O 1
ATOM 2061 N N . LEU B 1 23 ? -1.724 25.078 10.664 1 98.56 23 LEU B N 1
ATOM 2062 C CA . LEU B 1 23 ? -0.469 24.609 11.242 1 98.56 23 LEU B CA 1
ATOM 2063 C C . LEU B 1 23 ? 0.522 25.766 11.398 1 98.56 23 LEU B C 1
ATOM 2065 O O . LEU B 1 23 ? 1.351 25.75 12.312 1 98.56 23 LEU B O 1
ATOM 2069 N N . ALA B 1 24 ? 0.408 26.75 10.523 1 98.06 24 ALA B N 1
ATOM 2070 C CA . ALA B 1 24 ? 1.325 27.875 10.555 1 98.06 24 ALA B CA 1
ATOM 2071 C C . ALA B 1 24 ? 1.171 28.672 11.852 1 98.06 24 ALA B C 1
ATOM 2073 O O . ALA B 1 24 ? 2.053 29.453 12.211 1 98.06 24 ALA B O 1
ATOM 2074 N N . GLU B 1 25 ? 0.079 28.438 12.531 1 96.31 25 GLU B N 1
ATOM 2075 C CA . GLU B 1 25 ? -0.165 29.125 13.797 1 96.31 25 GLU B CA 1
ATOM 2076 C C . GLU B 1 25 ? 0.708 28.547 14.906 1 96.31 25 GLU B C 1
ATOM 2078 O O . GLU B 1 25 ? 0.944 29.219 15.922 1 96.31 25 GLU B O 1
ATOM 2083 N N . VAL B 1 26 ? 1.191 27.359 14.711 1 94.69 26 VAL B N 1
ATOM 2084 C CA . VAL B 1 26 ? 1.829 26.719 15.852 1 94.69 26 VAL B CA 1
ATOM 2085 C C . VAL B 1 26 ? 3.18 26.141 15.43 1 94.69 26 VAL B C 1
ATOM 2087 O O . VAL B 1 26 ? 3.926 25.609 16.266 1 94.69 26 VAL B O 1
ATOM 2090 N N . ALA B 1 27 ? 3.521 26.234 14.117 1 97.44 27 ALA B N 1
ATOM 2091 C CA . ALA B 1 27 ? 4.734 25.578 13.641 1 97.44 27 ALA B CA 1
ATOM 2092 C C . ALA B 1 27 ? 5.305 26.297 12.422 1 97.44 27 ALA B C 1
ATOM 2094 O O . ALA B 1 27 ? 4.641 27.156 11.836 1 97.44 27 ALA B O 1
ATOM 2095 N N . ASP B 1 28 ? 6.555 26.047 12.094 1 98.19 28 ASP B N 1
ATOM 2096 C CA . ASP B 1 28 ? 7.145 26.406 10.812 1 98.19 28 ASP B CA 1
ATOM 2097 C C . ASP B 1 28 ? 6.832 25.359 9.742 1 98.19 28 ASP B C 1
ATOM 2099 O O . ASP B 1 28 ? 7.316 24.234 9.82 1 98.19 28 ASP B O 1
ATOM 2103 N N . VAL B 1 29 ? 6.059 25.781 8.789 1 98.81 29 VAL B N 1
ATOM 2104 C CA . VAL B 1 29 ? 5.516 24.828 7.84 1 98.81 29 VAL B CA 1
ATOM 2105 C C . VAL B 1 29 ? 6.188 25 6.48 1 98.81 29 VAL B C 1
ATOM 2107 O O . VAL B 1 29 ? 6.277 26.125 5.965 1 98.81 29 VAL B O 1
ATOM 2110 N N . THR B 1 30 ? 6.719 23.969 5.902 1 98.81 30 THR B N 1
ATOM 2111 C CA . THR B 1 30 ? 7.168 23.891 4.516 1 98.81 30 THR B CA 1
ATOM 2112 C C . THR B 1 30 ? 6.359 22.859 3.736 1 98.81 30 THR B C 1
ATOM 2114 O O . THR B 1 30 ? 6.359 21.672 4.086 1 98.81 30 THR B O 1
ATOM 2117 N N . ALA B 1 31 ? 5.746 23.359 2.699 1 98.88 31 ALA B N 1
ATOM 2118 C CA . ALA B 1 31 ? 5 22.422 1.857 1 98.88 31 ALA B CA 1
ATOM 2119 C C . ALA B 1 31 ? 5.891 21.844 0.762 1 98.88 31 ALA B C 1
ATOM 2121 O O . ALA B 1 31 ? 6.648 22.578 0.117 1 98.88 31 ALA B O 1
ATOM 2122 N N . VAL B 1 32 ? 5.934 20.594 0.622 1 98.81 32 VAL B N 1
ATOM 2123 C CA . VAL B 1 32 ? 6.441 19.828 -0.514 1 98.81 32 VAL B CA 1
ATOM 2124 C C . VAL B 1 32 ? 5.359 18.891 -1.03 1 98.81 32 VAL B C 1
ATOM 2126 O O . VAL B 1 32 ? 5.137 17.812 -0.459 1 98.81 32 VAL B O 1
ATOM 2129 N N . ALA B 1 33 ? 4.699 19.312 -2.039 1 98.75 33 ALA B N 1
ATOM 2130 C CA . ALA B 1 33 ? 3.482 18.609 -2.436 1 98.75 33 ALA B CA 1
ATOM 2131 C C . ALA B 1 33 ? 3.385 18.484 -3.953 1 98.75 33 ALA B C 1
ATOM 2133 O O . ALA B 1 33 ? 4.02 19.25 -4.684 1 98.75 33 ALA B O 1
ATOM 2134 N N . PRO B 1 34 ? 2.609 17.531 -4.41 1 98 34 PRO B N 1
ATOM 2135 C CA . PRO B 1 34 ? 2.451 17.359 -5.855 1 98 34 PRO B CA 1
ATOM 2136 C C . PRO B 1 34 ? 1.923 18.625 -6.543 1 98 34 PRO B C 1
ATOM 2138 O O . PRO B 1 34 ? 1.066 19.312 -5.992 1 98 34 PRO B O 1
ATOM 2141 N N . ALA B 1 35 ? 2.41 18.812 -7.73 1 97.62 35 ALA B N 1
ATOM 2142 C CA . ALA B 1 35 ? 1.952 19.953 -8.523 1 97.62 35 ALA B CA 1
ATOM 2143 C C . ALA B 1 35 ? 0.504 19.766 -8.969 1 97.62 35 ALA B C 1
ATOM 2145 O O . ALA B 1 35 ? -0.251 20.734 -9.07 1 97.62 35 ALA B O 1
ATOM 2146 N N . ASP B 1 36 ? 0.168 18.5 -9.219 1 94.44 36 ASP B N 1
ATOM 2147 C CA . ASP B 1 36 ? -1.165 18.172 -9.711 1 94.44 36 ASP B CA 1
ATOM 2148 C C . ASP B 1 36 ? -1.823 17.094 -8.836 1 94.44 36 ASP B C 1
ATOM 2150 O O . ASP B 1 36 ? -1.17 16.5 -7.977 1 94.44 36 ASP B O 1
ATOM 2154 N N . ASP B 1 37 ? -3.104 16.891 -9.078 1 91.56 37 ASP B N 1
ATOM 2155 C CA . ASP B 1 37 ? -3.867 15.906 -8.328 1 91.56 37 ASP B CA 1
ATOM 2156 C C . ASP B 1 37 ? -3.318 14.5 -8.555 1 91.56 37 ASP B C 1
ATOM 2158 O O . ASP B 1 37 ? -3.156 14.07 -9.703 1 91.56 37 ASP B O 1
ATOM 2162 N N . GLN B 1 38 ? -3.057 13.797 -7.512 1 87.44 38 GLN B N 1
ATOM 2163 C CA . GLN B 1 38 ? -2.525 12.438 -7.512 1 87.44 38 GLN B CA 1
ATOM 2164 C C . GLN B 1 38 ? -3.414 11.492 -6.703 1 87.44 38 GLN B C 1
ATOM 2166 O O . GLN B 1 38 ? -2.918 10.625 -5.984 1 87.44 38 GLN B O 1
ATOM 2171 N N . SER B 1 39 ? -4.645 11.773 -6.914 1 78.94 39 SER B N 1
ATOM 2172 C CA . SER B 1 39 ? -5.59 10.953 -6.168 1 78.94 39 SER B CA 1
ATOM 2173 C C . SER B 1 39 ? -5.605 9.516 -6.688 1 78.94 39 SER B C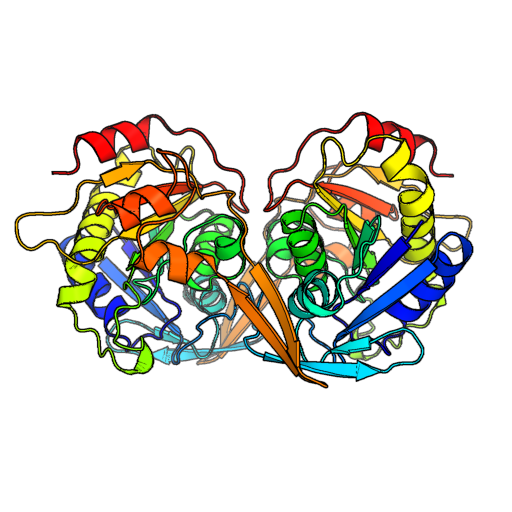 1
ATOM 2175 O O . SER B 1 39 ? -5.41 9.281 -7.879 1 78.94 39 SER B O 1
ATOM 2177 N N . ALA B 1 40 ? -5.426 8.422 -5.895 1 68.06 40 ALA B N 1
ATOM 2178 C CA . ALA B 1 40 ? -5.582 6.992 -6.156 1 68.06 40 ALA B CA 1
ATOM 2179 C C . ALA B 1 40 ? -4.277 6.375 -6.645 1 68.06 40 ALA B C 1
ATOM 2181 O O . ALA B 1 40 ? -4.277 5.32 -7.281 1 68.06 40 ALA B O 1
ATOM 2182 N N . VAL B 1 41 ? -3.123 7.164 -6.512 1 71.5 41 VAL B N 1
ATOM 2183 C CA . VAL B 1 41 ? -1.852 6.672 -7.027 1 71.5 41 VAL B CA 1
ATOM 2184 C C . VAL B 1 41 ? -1.258 5.656 -6.055 1 71.5 41 VAL B C 1
ATOM 2186 O O . VAL B 1 41 ? -0.328 4.922 -6.402 1 71.5 41 VAL B O 1
ATOM 2189 N N . GLY B 1 42 ? -1.78 5.559 -4.875 1 71.81 42 GLY B N 1
ATOM 2190 C CA . GLY B 1 42 ? -1.216 4.652 -3.887 1 71.81 42 GLY B CA 1
ATOM 2191 C C . GLY B 1 42 ? 0.217 4.988 -3.518 1 71.81 42 GLY B C 1
ATOM 2192 O O . GLY B 1 42 ? 0.526 6.137 -3.191 1 71.81 42 GLY B O 1
ATOM 2193 N N . ARG B 1 43 ? 1.119 4.012 -3.34 1 75.44 43 ARG B N 1
ATOM 2194 C CA . ARG B 1 43 ? 2.51 4.223 -2.947 1 75.44 43 ARG B CA 1
ATOM 2195 C C . ARG B 1 43 ? 3.443 4.09 -4.145 1 75.44 43 ARG B C 1
ATOM 2197 O O . ARG B 1 43 ? 4.547 3.553 -4.023 1 75.44 43 ARG B O 1
ATOM 2204 N N . GLN B 1 44 ? 3.066 4.625 -5.191 1 79.12 44 GLN B N 1
ATOM 2205 C CA . GLN B 1 44 ? 3.902 4.621 -6.387 1 79.12 44 GLN B CA 1
ATOM 2206 C C . GLN B 1 44 ? 5.062 5.605 -6.25 1 79.12 44 GLN B C 1
ATOM 2208 O O . GLN B 1 44 ? 4.891 6.707 -5.73 1 79.12 44 GLN B O 1
ATOM 2213 N N . LEU B 1 45 ? 6.262 5.219 -6.668 1 84.62 45 LEU B N 1
ATOM 2214 C CA . LEU B 1 45 ? 7.434 6.09 -6.66 1 84.62 45 LEU B CA 1
ATOM 2215 C C . LEU B 1 45 ? 7.945 6.328 -8.078 1 84.62 45 LEU B C 1
ATOM 2217 O O . LEU B 1 45 ? 7.961 5.41 -8.898 1 84.62 45 LEU B O 1
ATOM 2221 N N . SER B 1 46 ? 8.352 7.582 -8.25 1 84.25 46 SER B N 1
ATOM 2222 C CA . SER B 1 46 ? 9.008 7.934 -9.5 1 84.25 46 SER B CA 1
ATOM 2223 C C . SER B 1 46 ? 10.516 7.676 -9.422 1 84.25 46 SER B C 1
ATOM 2225 O O . SER B 1 46 ? 11.062 7.48 -8.336 1 84.25 46 SER B O 1
ATOM 2227 N N . ARG B 1 47 ? 11.07 7.66 -10.562 1 86.06 47 ARG B N 1
ATOM 2228 C CA . ARG B 1 47 ? 12.523 7.609 -10.617 1 86.06 47 ARG B CA 1
ATOM 2229 C C . ARG B 1 47 ? 13.125 9 -10.5 1 86.06 47 ARG B C 1
ATOM 2231 O O . ARG B 1 47 ? 14.141 9.188 -9.828 1 86.06 47 ARG B O 1
ATOM 2238 N N . THR B 1 48 ? 12.492 9.883 -11.289 1 92.25 48 THR B N 1
ATOM 2239 C CA . THR B 1 48 ? 12.883 11.281 -11.32 1 92.25 48 THR B CA 1
ATOM 2240 C C . THR B 1 48 ? 11.656 12.195 -11.289 1 92.25 48 THR B C 1
ATOM 2242 O O . THR B 1 48 ? 10.633 11.875 -11.891 1 92.25 48 THR B O 1
ATOM 2245 N N . VAL B 1 49 ? 11.859 13.258 -10.477 1 94.56 49 VAL B N 1
ATOM 2246 C CA . VAL B 1 49 ? 10.781 14.25 -10.461 1 94.56 49 VAL B CA 1
ATOM 2247 C C . VAL B 1 49 ? 11.367 15.648 -10.602 1 94.56 49 VAL B C 1
ATOM 2249 O O . VAL B 1 49 ? 12.547 15.875 -10.32 1 94.56 49 VAL B O 1
ATOM 2252 N N . GLU B 1 50 ? 10.484 16.531 -11.055 1 97.31 50 GLU B N 1
ATOM 2253 C CA . GLU B 1 50 ? 10.844 17.938 -11.102 1 97.31 50 GLU B CA 1
ATOM 2254 C C . GLU B 1 50 ? 10.305 18.688 -9.883 1 97.31 50 GLU B C 1
ATOM 2256 O O . GLU B 1 50 ? 9.188 18.438 -9.438 1 97.31 50 GLU B O 1
ATOM 2261 N N . LEU B 1 51 ? 11.109 19.5 -9.406 1 96.62 51 LEU B N 1
ATOM 2262 C CA . LEU B 1 51 ? 10.805 20.328 -8.234 1 96.62 51 LEU B CA 1
ATOM 2263 C C . LEU B 1 51 ? 10.82 21.812 -8.586 1 96.62 51 LEU B C 1
ATOM 2265 O O . LEU B 1 51 ? 11.766 22.281 -9.211 1 96.62 51 LEU B O 1
ATOM 2269 N N . HIS B 1 52 ? 9.711 22.516 -8.203 1 97.19 52 HIS B N 1
ATOM 2270 C CA . HIS B 1 52 ? 9.578 23.938 -8.477 1 97.19 52 HIS B CA 1
ATOM 2271 C C . HIS B 1 52 ? 9.289 24.719 -7.203 1 97.19 52 HIS B C 1
ATOM 2273 O O . HIS B 1 52 ? 8.586 24.234 -6.316 1 97.19 52 HIS B O 1
ATOM 2279 N N . ASP B 1 53 ? 9.82 25.953 -7.191 1 97.31 53 ASP B N 1
ATOM 2280 C CA . ASP B 1 53 ? 9.477 26.828 -6.074 1 97.31 53 ASP B CA 1
ATOM 2281 C C . ASP B 1 53 ? 7.984 27.172 -6.09 1 97.31 53 ASP B C 1
ATOM 2283 O O . ASP B 1 53 ? 7.379 27.297 -7.156 1 97.31 53 ASP B O 1
ATOM 2287 N N . HIS B 1 54 ? 7.457 27.297 -4.926 1 98 54 HIS B N 1
ATOM 2288 C CA . HIS B 1 54 ? 6.07 27.672 -4.699 1 98 54 HIS B CA 1
ATOM 2289 C C . HIS B 1 54 ? 5.938 28.578 -3.477 1 98 54 HIS B C 1
ATOM 2291 O O . HIS B 1 54 ? 6.766 28.516 -2.561 1 98 54 HIS B O 1
ATOM 2297 N N . GLU B 1 55 ? 4.895 29.344 -3.391 1 98 55 GLU B N 1
ATOM 2298 C CA . GLU B 1 55 ? 4.723 30.281 -2.285 1 98 55 GLU B CA 1
ATOM 2299 C C . GLU B 1 55 ? 4.629 29.547 -0.949 1 98 55 GLU B C 1
ATOM 2301 O O . GLU B 1 55 ? 5.051 30.078 0.084 1 98 55 GLU B O 1
ATOM 2306 N N . LEU B 1 56 ? 4.223 28.328 -0.917 1 98.06 56 LEU B N 1
ATOM 2307 C CA . LEU B 1 56 ? 4.066 27.562 0.312 1 98.06 56 LEU B CA 1
ATOM 2308 C C . LEU B 1 56 ? 5.297 26.688 0.572 1 98.06 56 LEU B C 1
ATOM 2310 O O . LEU B 1 56 ? 5.41 26.062 1.63 1 98.06 56 LEU B O 1
ATOM 2314 N N . GLY B 1 57 ? 6.191 26.594 -0.426 1 98.19 57 GLY B N 1
ATOM 2315 C CA . GLY B 1 57 ? 7.363 25.734 -0.386 1 98.19 57 GLY B CA 1
ATOM 2316 C C . GLY B 1 57 ? 7.789 25.25 -1.757 1 98.19 57 GLY B C 1
ATOM 2317 O O . GLY B 1 57 ? 8.297 26.016 -2.572 1 98.19 57 GLY B O 1
ATOM 2318 N N . TYR B 1 58 ? 7.387 23.922 -2.041 1 98.56 58 TYR B N 1
ATOM 2319 C CA . TYR B 1 58 ? 7.816 23.312 -3.301 1 98.56 58 TYR B CA 1
ATOM 2320 C C . TYR B 1 58 ? 6.691 22.5 -3.93 1 98.56 58 TYR B C 1
ATOM 2322 O O . TYR B 1 58 ? 5.996 21.766 -3.24 1 98.56 58 TYR B O 1
ATOM 2330 N N . ALA B 1 59 ? 6.559 22.719 -5.234 1 98.62 59 ALA B N 1
ATOM 2331 C CA . ALA B 1 59 ? 5.711 21.844 -6.043 1 98.62 59 ALA B CA 1
ATOM 2332 C C . ALA B 1 59 ? 6.531 20.75 -6.727 1 98.62 59 ALA B C 1
ATOM 2334 O O . ALA B 1 59 ? 7.562 21.047 -7.336 1 98.62 59 ALA B O 1
ATOM 2335 N N . VAL B 1 60 ? 6.102 19.547 -6.562 1 98 60 VAL B N 1
ATOM 2336 C CA . VAL B 1 60 ? 6.82 18.422 -7.141 1 98 60 VAL B CA 1
ATOM 2337 C C . VAL B 1 60 ? 5.961 17.75 -8.219 1 98 60 VAL B C 1
ATOM 2339 O O . VAL B 1 60 ? 4.785 17.469 -7.992 1 98 60 VAL B O 1
ATOM 2342 N N . GLU B 1 61 ? 6.473 17.594 -9.406 1 96.94 61 GLU B N 1
ATOM 2343 C CA . GLU B 1 61 ? 5.812 16.781 -10.422 1 96.94 61 GLU B CA 1
ATOM 2344 C C . GLU B 1 61 ? 5.977 15.289 -10.141 1 96.94 61 GLU B C 1
ATOM 2346 O O . GLU B 1 61 ? 6.703 14.594 -10.852 1 96.94 61 GLU B O 1
ATOM 2351 N N . GLY B 1 62 ? 5.266 14.82 -9.148 1 94.88 62 GLY B N 1
ATOM 2352 C CA . GLY B 1 62 ? 5.367 13.453 -8.656 1 94.88 62 GLY B CA 1
ATOM 2353 C C . GLY B 1 62 ? 4.27 13.086 -7.676 1 94.88 62 GLY B C 1
ATOM 2354 O O . GLY B 1 62 ? 3.273 13.805 -7.555 1 94.88 62 GLY B O 1
ATOM 2355 N N . THR B 1 63 ? 4.438 11.922 -7.062 1 94.06 63 THR B N 1
ATOM 2356 C CA . THR B 1 63 ? 3.457 11.391 -6.121 1 94.06 63 THR B CA 1
ATOM 2357 C C . THR B 1 63 ? 3.697 11.945 -4.719 1 94.06 63 THR B C 1
ATOM 2359 O O . THR B 1 63 ? 4.746 12.531 -4.449 1 94.06 63 THR B O 1
ATOM 2362 N N . PRO B 1 64 ? 2.717 11.766 -3.842 1 95.5 64 PRO B N 1
ATOM 2363 C CA . PRO B 1 64 ? 2.934 12.195 -2.459 1 95.5 64 PRO B CA 1
ATOM 2364 C C . PRO B 1 64 ? 4.164 11.555 -1.825 1 95.5 64 PRO B C 1
ATOM 2366 O O . PRO B 1 64 ? 4.902 12.211 -1.092 1 95.5 64 PRO B O 1
ATOM 2369 N N . ALA B 1 65 ? 4.391 10.312 -2.107 1 94 65 ALA B N 1
ATOM 2370 C CA . ALA B 1 65 ? 5.578 9.641 -1.588 1 94 65 ALA B CA 1
ATOM 2371 C C . ALA B 1 65 ? 6.852 10.273 -2.141 1 94 65 ALA B C 1
ATOM 2373 O O . ALA B 1 65 ? 7.836 10.438 -1.416 1 94 65 ALA B O 1
ATOM 2374 N N . ASP B 1 66 ? 6.832 10.656 -3.408 1 95.69 66 ASP B N 1
ATOM 2375 C CA . ASP B 1 66 ? 7.957 11.367 -4.004 1 95.69 66 ASP B CA 1
ATOM 2376 C C . ASP B 1 66 ? 8.266 12.656 -3.24 1 95.69 66 ASP B C 1
ATOM 2378 O O . ASP B 1 66 ? 9.43 12.992 -3.027 1 95.69 66 ASP B O 1
ATOM 2382 N N . CYS B 1 67 ? 7.219 13.297 -2.889 1 98 67 CYS B N 1
ATOM 2383 C CA . CYS B 1 67 ? 7.363 14.578 -2.207 1 98 67 CYS B CA 1
ATOM 2384 C C . CYS B 1 67 ? 8.07 14.406 -0.867 1 98 67 CYS B C 1
ATOM 2386 O O . CYS B 1 67 ? 8.906 15.234 -0.491 1 98 67 CYS B O 1
ATOM 2388 N N . VAL B 1 68 ? 7.746 13.375 -0.192 1 97.94 68 VAL B N 1
ATOM 2389 C CA . VAL B 1 68 ? 8.375 13.102 1.096 1 97.94 68 VAL B CA 1
ATOM 2390 C C . VAL B 1 68 ? 9.859 12.812 0.893 1 97.94 68 VAL B C 1
ATOM 2392 O O . VAL B 1 68 ? 10.711 13.375 1.588 1 97.94 68 VAL B O 1
ATOM 2395 N N . ILE B 1 69 ? 10.18 12 -0.076 1 96.69 69 ILE B N 1
ATOM 2396 C CA . ILE B 1 69 ? 11.57 11.656 -0.353 1 96.69 69 ILE B CA 1
ATOM 2397 C C . ILE B 1 69 ? 12.328 12.898 -0.804 1 96.69 69 ILE B C 1
ATOM 2399 O O . ILE B 1 69 ? 13.469 13.125 -0.376 1 96.69 69 ILE B O 1
ATOM 2403 N N . ALA B 1 70 ? 11.688 13.68 -1.636 1 97.5 70 ALA B N 1
ATOM 2404 C CA . ALA B 1 70 ? 12.312 14.922 -2.078 1 97.5 70 ALA B CA 1
ATOM 2405 C C . ALA B 1 70 ? 12.57 15.859 -0.9 1 97.5 70 ALA B C 1
ATOM 2407 O O . ALA B 1 70 ? 13.633 16.469 -0.807 1 97.5 70 ALA B O 1
ATOM 2408 N N . GLY B 1 71 ? 11.609 16 -0.049 1 98.31 71 GLY B N 1
ATOM 2409 C CA . GLY B 1 71 ? 11.742 16.859 1.11 1 98.31 71 GLY B CA 1
ATOM 2410 C C . GLY B 1 71 ? 12.828 16.422 2.074 1 98.31 71 GLY B C 1
ATOM 2411 O O . GLY B 1 71 ? 13.703 17.203 2.439 1 98.31 71 GLY B O 1
ATOM 2412 N N . LEU B 1 72 ? 12.797 15.156 2.414 1 97.44 72 LEU B N 1
ATOM 2413 C CA . LEU B 1 72 ? 13.68 14.633 3.455 1 97.44 72 LEU B CA 1
ATOM 2414 C C . LEU B 1 72 ? 15.055 14.297 2.891 1 97.44 72 LEU B C 1
ATOM 2416 O O . LEU B 1 72 ? 16.062 14.398 3.594 1 97.44 72 LEU B O 1
ATOM 2420 N N . GLY B 1 73 ? 15.125 13.906 1.674 1 94.81 73 GLY B N 1
ATOM 2421 C CA . GLY B 1 73 ? 16.375 13.469 1.071 1 94.81 73 GLY B CA 1
ATOM 2422 C C . GLY B 1 73 ? 17.062 14.562 0.278 1 94.81 73 GLY B C 1
ATOM 2423 O O . GLY B 1 73 ? 18.172 14.984 0.625 1 94.81 73 GLY B O 1
ATOM 2424 N N . ALA B 1 74 ? 16.391 15.07 -0.689 1 94.81 74 ALA B N 1
ATOM 2425 C CA . ALA B 1 74 ? 17.016 15.992 -1.643 1 94.81 74 ALA B CA 1
ATOM 2426 C C . ALA B 1 74 ? 17.125 17.391 -1.05 1 94.81 74 ALA B C 1
ATOM 2428 O O . ALA B 1 74 ? 18.156 18.062 -1.211 1 94.81 74 ALA B O 1
ATOM 2429 N N . LEU B 1 75 ? 16.094 17.844 -0.44 1 96.88 75 LEU B N 1
ATOM 2430 C CA . LEU B 1 75 ? 16.078 19.172 0.137 1 96.88 75 LEU B CA 1
ATOM 2431 C C . LEU B 1 75 ? 16.688 19.172 1.534 1 96.88 75 LEU B C 1
ATOM 2433 O O . LEU B 1 75 ? 16.953 20.234 2.107 1 96.88 75 LEU B O 1
ATOM 2437 N N . ASP B 1 76 ? 16.859 18 2.123 1 95.38 76 ASP B N 1
ATOM 2438 C CA . ASP B 1 76 ? 17.484 17.781 3.426 1 95.38 76 ASP B CA 1
ATOM 2439 C C . ASP B 1 76 ? 16.719 18.516 4.527 1 95.38 76 ASP B C 1
ATOM 2441 O O . ASP B 1 76 ? 17.328 19.094 5.43 1 95.38 76 ASP B O 1
ATOM 2445 N N . LEU B 1 77 ? 15.43 18.594 4.344 1 97.31 77 LEU B N 1
ATOM 2446 C CA . LEU B 1 77 ? 14.609 19.109 5.441 1 97.31 77 LEU B CA 1
ATOM 2447 C C . LEU B 1 77 ? 14.648 18.172 6.641 1 97.31 77 LEU B C 1
ATOM 2449 O O . LEU B 1 77 ? 14.781 16.953 6.477 1 97.31 77 LEU B O 1
ATOM 2453 N N . ASP B 1 78 ? 14.578 18.719 7.824 1 97.88 78 ASP B N 1
ATOM 2454 C CA . ASP B 1 78 ? 14.602 17.938 9.055 1 97.88 78 ASP B CA 1
ATOM 2455 C C . ASP B 1 78 ? 13.383 18.234 9.922 1 97.88 78 ASP B C 1
ATOM 2457 O O . ASP B 1 78 ? 13.516 18.734 11.047 1 97.88 78 ASP B O 1
ATOM 2461 N N . PRO B 1 79 ? 12.211 17.953 9.406 1 98.62 79 PRO B N 1
ATOM 2462 C CA . PRO B 1 79 ? 10.992 18.25 10.156 1 98.62 79 PRO B CA 1
ATOM 2463 C C . PRO B 1 79 ? 10.828 17.391 11.398 1 98.62 79 PRO B C 1
ATOM 2465 O O . PRO B 1 79 ? 11.359 16.281 11.453 1 98.62 79 PRO B O 1
ATOM 2468 N N . ASP B 1 80 ? 10.109 17.922 12.344 1 98.25 80 ASP B N 1
ATOM 2469 C CA . ASP B 1 80 ? 9.734 17.156 13.523 1 98.25 80 ASP B CA 1
ATOM 2470 C C . ASP B 1 80 ? 8.609 16.172 13.203 1 98.25 80 ASP B C 1
ATOM 2472 O O . ASP B 1 80 ? 8.477 15.141 13.867 1 98.25 80 ASP B O 1
ATOM 2476 N N . ILE B 1 81 ? 7.824 16.547 12.227 1 98.44 81 ILE B N 1
ATOM 2477 C CA . ILE B 1 81 ? 6.664 15.742 11.867 1 98.44 81 ILE B CA 1
ATOM 2478 C C . ILE B 1 81 ? 6.281 16 10.414 1 98.44 81 ILE B C 1
ATOM 2480 O O . ILE B 1 81 ? 6.445 17.125 9.914 1 98.44 81 ILE B O 1
ATOM 2484 N N . VAL B 1 82 ? 5.848 14.977 9.711 1 98.81 82 VAL B N 1
ATOM 2485 C CA . VAL B 1 82 ? 5.27 15.094 8.375 1 98.81 82 VAL B CA 1
ATOM 2486 C C . VAL B 1 82 ? 3.748 15 8.461 1 98.81 82 VAL B C 1
ATOM 2488 O O . VAL B 1 82 ? 3.213 14.109 9.133 1 98.81 82 VAL B O 1
ATOM 2491 N N . VAL B 1 83 ? 3.068 15.938 7.852 1 98.88 83 VAL B N 1
ATOM 2492 C CA . VAL B 1 83 ? 1.612 15.898 7.754 1 98.88 83 VAL B CA 1
ATOM 2493 C C . VAL B 1 83 ? 1.196 15.781 6.289 1 98.88 83 VAL B C 1
ATOM 2495 O O . VAL B 1 83 ? 1.642 16.562 5.449 1 98.88 83 VAL B O 1
ATOM 2498 N N . ALA B 1 84 ? 0.412 14.781 5.98 1 98.62 84 ALA B N 1
ATOM 2499 C CA . ALA B 1 84 ? -0.142 14.586 4.641 1 98.62 84 ALA B CA 1
ATOM 2500 C C . ALA B 1 84 ? -1.644 14.859 4.625 1 98.62 84 ALA B C 1
ATOM 2502 O O . ALA B 1 84 ? -2.418 14.156 5.277 1 98.62 84 ALA B O 1
ATOM 2503 N N . GLY B 1 85 ? -2.113 15.82 3.865 1 97.88 85 GLY B N 1
ATOM 2504 C CA . GLY B 1 85 ? -3.52 16.188 3.785 1 97.88 85 GLY B CA 1
ATOM 2505 C C . GLY B 1 85 ? -3.742 17.672 3.57 1 97.88 85 GLY B C 1
ATOM 2506 O O . GLY B 1 85 ? -2.844 18.375 3.115 1 97.88 85 GLY B O 1
ATOM 2507 N N . CYS B 1 86 ? -4.848 18.188 3.797 1 97.69 86 CYS B N 1
ATOM 2508 C CA . CYS B 1 86 ? -6.051 17.438 4.117 1 97.69 86 CYS B CA 1
ATOM 2509 C C . CYS B 1 86 ? -6.684 16.859 2.857 1 97.69 86 CYS B C 1
ATOM 2511 O O . CYS B 1 86 ? -6.934 17.578 1.893 1 97.69 86 CYS B O 1
ATOM 2513 N N . ASN B 1 87 ? -6.867 15.617 2.834 1 96 87 ASN B N 1
ATOM 2514 C CA . ASN B 1 87 ? -7.426 14.93 1.677 1 96 87 ASN B CA 1
ATOM 2515 C C . ASN B 1 87 ? -8.938 15.141 1.573 1 96 87 ASN B C 1
ATOM 2517 O O . ASN B 1 87 ? -9.648 15.039 2.57 1 96 87 ASN B O 1
ATOM 2521 N N . GLU B 1 88 ? -9.367 15.539 0.353 1 94.38 88 GLU B N 1
ATOM 2522 C CA . GLU B 1 88 ? -10.789 15.578 0.042 1 94.38 88 GLU B CA 1
ATOM 2523 C C . GLU B 1 88 ? -11.352 14.18 -0.165 1 94.38 88 GLU B C 1
ATOM 2525 O O . GLU B 1 88 ? -11.414 13.688 -1.295 1 94.38 88 GLU B O 1
ATOM 2530 N N . GLY B 1 89 ? -11.828 13.57 0.841 1 93.38 89 GLY B N 1
ATOM 2531 C CA . GLY B 1 89 ? -12.266 12.18 0.864 1 93.38 89 GLY B CA 1
ATOM 2532 C C . GLY B 1 89 ? -11.594 11.367 1.952 1 93.38 89 GLY B C 1
ATOM 2533 O O . GLY B 1 89 ? -10.367 11.375 2.076 1 93.38 89 GLY B O 1
ATOM 2534 N N . ALA B 1 90 ? -12.328 10.664 2.641 1 95.12 90 ALA B N 1
ATOM 2535 C CA . ALA B 1 90 ? -11.852 9.945 3.818 1 95.12 90 ALA B CA 1
ATOM 2536 C C . ALA B 1 90 ? -11.031 8.719 3.42 1 95.12 90 ALA B C 1
ATOM 2538 O O . ALA B 1 90 ? -11.242 8.148 2.346 1 95.12 90 ALA B O 1
ATOM 2539 N N . ASN B 1 91 ? -10.086 8.359 4.156 1 93.75 91 ASN B N 1
ATOM 2540 C CA . ASN B 1 91 ? -9.328 7.121 4.07 1 93.75 91 ASN B CA 1
ATOM 2541 C C . ASN B 1 91 ? -9.648 6.184 5.23 1 93.75 91 ASN B C 1
ATOM 2543 O O . ASN B 1 91 ? -8.914 6.145 6.223 1 93.75 91 ASN B O 1
ATOM 2547 N N . LEU B 1 92 ? -10.719 5.488 5.027 1 95.06 92 LEU B N 1
ATOM 2548 C CA . LEU B 1 92 ? -11.312 4.695 6.098 1 95.06 92 LEU B CA 1
ATOM 2549 C C . LEU B 1 92 ? -11.305 3.211 5.742 1 95.06 92 LEU B C 1
ATOM 2551 O O . LEU B 1 92 ? -11.711 2.832 4.641 1 95.06 92 LEU B O 1
ATOM 2555 N N . GLY B 1 93 ? -10.953 2.457 6.73 1 93.06 93 GLY B N 1
ATOM 2556 C CA . GLY B 1 93 ? -10.922 1.018 6.523 1 93.06 93 GLY B CA 1
ATOM 2557 C C . GLY B 1 93 ? -9.562 0.505 6.082 1 93.06 93 GLY B C 1
ATOM 2558 O O . GLY B 1 93 ? -8.852 1.183 5.34 1 93.06 93 GLY B O 1
ATOM 2559 N N . GLU B 1 94 ? -9.281 -0.703 6.477 1 89.75 94 GLU B N 1
ATOM 2560 C CA . GLU B 1 94 ? -7.965 -1.304 6.27 1 89.75 94 GLU B CA 1
ATOM 2561 C C . GLU B 1 94 ? -7.641 -1.417 4.781 1 89.75 94 GLU B C 1
ATOM 2563 O O . GLU B 1 94 ? -6.512 -1.158 4.367 1 89.75 94 GLU B O 1
ATOM 2568 N N . TYR B 1 95 ? -8.594 -1.772 3.982 1 88.62 95 TYR B N 1
ATOM 2569 C CA . TYR B 1 95 ? -8.312 -2.072 2.584 1 88.62 95 TYR B CA 1
ATOM 2570 C C . TYR B 1 95 ? -8.156 -0.792 1.771 1 88.62 95 TYR B C 1
ATOM 2572 O O . TYR B 1 95 ? -7.691 -0.825 0.63 1 88.62 95 TYR B O 1
ATOM 2580 N N . VAL B 1 96 ? -8.484 0.368 2.402 1 89.31 96 VAL B N 1
ATOM 2581 C CA . VAL B 1 96 ? -8.344 1.652 1.726 1 89.31 96 VAL B CA 1
ATOM 2582 C C . VAL B 1 96 ? -6.953 2.225 1.996 1 89.31 96 VAL B C 1
ATOM 2584 O O . VAL B 1 96 ? -6.371 2.895 1.138 1 89.31 96 VAL B O 1
ATOM 2587 N N . LEU B 1 97 ? -6.375 1.962 3.109 1 88.81 97 LEU B N 1
ATOM 2588 C CA . LEU B 1 97 ? -5.133 2.58 3.561 1 88.81 97 LEU B CA 1
ATOM 2589 C C . LEU B 1 97 ? -4 2.303 2.578 1 88.81 97 LEU B C 1
ATOM 2591 O O . LEU B 1 97 ? -3.209 3.197 2.266 1 88.81 97 LEU B O 1
ATOM 2595 N N . GLY B 1 98 ? -3.975 1.141 2.057 1 85.12 98 GLY B N 1
ATOM 2596 C CA . GLY B 1 98 ? -2.893 0.757 1.163 1 85.12 98 GLY B CA 1
ATOM 2597 C C . GLY B 1 98 ? -2.994 1.401 -0.207 1 85.12 98 GLY B C 1
ATOM 2598 O O . GLY B 1 98 ? -2.035 1.373 -0.982 1 85.12 98 GLY B O 1
ATOM 2599 N N . ARG B 1 99 ? -4.051 2.045 -0.509 1 87.06 99 ARG B N 1
ATOM 2600 C CA . ARG B 1 99 ? -4.277 2.627 -1.829 1 87.06 99 ARG B CA 1
ATOM 2601 C C . ARG B 1 99 ? -4.262 4.148 -1.767 1 87.06 99 ARG B C 1
ATOM 2603 O O . ARG B 1 99 ? -4.344 4.82 -2.799 1 87.06 99 ARG B O 1
ATOM 2610 N N . SER B 1 100 ? -4.172 4.633 -0.629 1 90.38 100 SER B N 1
ATOM 2611 C CA . SER B 1 100 ? -4.281 6.074 -0.426 1 90.38 100 SER B CA 1
ATOM 2612 C C . SER B 1 100 ? -2.926 6.758 -0.587 1 90.38 100 SER B C 1
ATOM 2614 O O . SER B 1 100 ? -1.977 6.441 0.135 1 90.38 100 SER B O 1
ATOM 2616 N N . GLY B 1 101 ? -2.898 7.734 -1.469 1 91.75 101 GLY B N 1
ATOM 2617 C CA . GLY B 1 101 ? -1.696 8.539 -1.604 1 91.75 101 GLY B CA 1
ATOM 2618 C C . GLY B 1 101 ? -1.364 9.328 -0.352 1 91.75 101 GLY B C 1
ATOM 2619 O O . GLY B 1 101 ? -0.193 9.469 0.007 1 91.75 101 GLY B O 1
ATOM 2620 N N . THR B 1 102 ? -2.375 9.82 0.325 1 94.75 102 THR B N 1
ATOM 2621 C CA . THR B 1 102 ? -2.221 10.555 1.576 1 94.75 102 THR B CA 1
ATOM 2622 C C . THR B 1 102 ? -1.577 9.672 2.643 1 94.75 102 THR B C 1
ATOM 2624 O O . THR B 1 102 ? -0.597 10.07 3.275 1 94.75 102 THR B O 1
ATOM 2627 N N . VAL B 1 103 ? -2.098 8.492 2.789 1 93.94 103 VAL B N 1
ATOM 2628 C CA . VAL B 1 103 ? -1.571 7.555 3.775 1 93.94 103 VAL B CA 1
ATOM 2629 C C . VAL B 1 103 ? -0.173 7.102 3.363 1 93.94 103 VAL B C 1
ATOM 2631 O O . VAL B 1 103 ? 0.712 6.949 4.207 1 93.94 103 VAL B O 1
ATOM 2634 N N . SER B 1 104 ? 0.032 6.961 2.08 1 92.69 104 SER B N 1
ATOM 2635 C CA . SER B 1 104 ? 1.328 6.531 1.569 1 92.69 104 SER B CA 1
ATOM 2636 C C . SER B 1 104 ? 2.424 7.527 1.926 1 92.69 104 SER B C 1
ATOM 2638 O O . SER B 1 104 ? 3.561 7.137 2.205 1 92.69 104 SER B O 1
ATOM 2640 N N . ALA B 1 105 ? 2.094 8.781 1.88 1 95.69 105 ALA B N 1
ATOM 2641 C CA . ALA B 1 105 ? 3.066 9.805 2.254 1 95.69 105 ALA B CA 1
ATOM 2642 C C . ALA B 1 105 ? 3.457 9.672 3.723 1 95.69 105 ALA B C 1
ATOM 2644 O O . ALA B 1 105 ? 4.637 9.781 4.07 1 95.69 105 ALA B O 1
ATOM 2645 N N . ALA B 1 106 ? 2.463 9.43 4.551 1 95.44 106 ALA B N 1
ATOM 2646 C CA . ALA B 1 106 ? 2.732 9.25 5.973 1 95.44 106 ALA B CA 1
ATOM 2647 C C . ALA B 1 106 ? 3.582 8.008 6.215 1 95.44 106 ALA B C 1
ATOM 2649 O O . ALA B 1 106 ? 4.516 8.031 7.023 1 95.44 106 ALA B O 1
ATOM 2650 N N . VAL B 1 107 ? 3.303 6.973 5.512 1 93.25 107 VAL B N 1
ATOM 2651 C CA . VAL B 1 107 ? 4.047 5.727 5.629 1 93.25 107 VAL B CA 1
ATOM 2652 C C . VAL B 1 107 ? 5.492 5.941 5.184 1 93.25 107 VAL B C 1
ATOM 2654 O O . VAL B 1 107 ? 6.426 5.469 5.832 1 93.25 107 VAL B O 1
ATOM 2657 N N . GLU B 1 108 ? 5.664 6.672 4.094 1 94.19 108 GLU B N 1
ATOM 2658 C CA . GLU B 1 108 ? 7.008 6.969 3.615 1 94.19 108 GLU B CA 1
ATOM 2659 C C . GLU B 1 108 ? 7.805 7.75 4.656 1 94.19 108 GLU B C 1
ATOM 2661 O O . GLU B 1 108 ? 8.977 7.457 4.895 1 94.19 108 GLU B O 1
ATOM 2666 N N . ALA B 1 109 ? 7.172 8.695 5.25 1 96.62 109 ALA B N 1
ATOM 2667 C CA . ALA B 1 109 ? 7.812 9.453 6.32 1 96.62 109 ALA B CA 1
ATOM 2668 C C . ALA B 1 109 ? 8.242 8.539 7.465 1 96.62 109 ALA B C 1
ATOM 2670 O O . ALA B 1 109 ? 9.344 8.68 8 1 96.62 109 ALA B O 1
ATOM 2671 N N . ALA B 1 110 ? 7.398 7.621 7.777 1 93.19 110 ALA B N 1
ATOM 2672 C CA . ALA B 1 110 ? 7.695 6.672 8.844 1 93.19 110 ALA B CA 1
ATOM 2673 C C . ALA B 1 110 ? 8.93 5.84 8.516 1 93.19 110 ALA B C 1
ATOM 2675 O O . ALA B 1 110 ? 9.742 5.547 9.391 1 93.19 110 ALA B O 1
ATOM 2676 N N . PHE B 1 111 ? 9.055 5.477 7.309 1 92.12 111 PHE B N 1
ATOM 2677 C CA . PHE B 1 111 ? 10.219 4.703 6.902 1 92.12 111 PHE B CA 1
ATOM 2678 C C . PHE B 1 111 ? 11.492 5.523 7.055 1 92.12 111 PHE B C 1
ATOM 2680 O O . PHE B 1 111 ? 12.562 4.969 7.324 1 92.12 111 PHE B O 1
ATOM 2687 N N . PHE B 1 112 ? 11.375 6.859 6.914 1 94.44 112 PHE B N 1
ATOM 2688 C CA . PHE B 1 112 ? 12.5 7.758 7.141 1 94.44 112 PHE B CA 1
ATOM 2689 C C . PHE B 1 112 ? 12.727 7.973 8.633 1 94.44 112 PHE B C 1
ATOM 2691 O O . PHE B 1 112 ? 13.664 8.672 9.023 1 94.44 112 PHE B O 1
ATOM 2698 N N . GLY B 1 113 ? 11.828 7.434 9.484 1 93.62 113 GLY B N 1
ATOM 2699 C CA . GLY B 1 113 ? 11.953 7.594 10.922 1 93.62 113 GLY B CA 1
ATOM 2700 C C . GLY B 1 113 ? 11.352 8.891 11.43 1 93.62 113 GLY B C 1
ATOM 2701 O O . GLY B 1 113 ? 11.664 9.336 12.539 1 93.62 113 GLY B O 1
ATOM 2702 N N . VAL B 1 114 ? 10.523 9.539 10.625 1 97.19 114 VAL B N 1
ATOM 2703 C CA . VAL B 1 114 ? 9.891 10.789 11.016 1 97.19 114 VAL B CA 1
ATOM 2704 C C . VAL B 1 114 ? 8.422 10.547 11.352 1 97.19 114 VAL B C 1
ATOM 2706 O O . VAL B 1 114 ? 7.684 9.961 10.555 1 97.19 114 VAL B O 1
ATOM 2709 N N . PRO B 1 115 ? 7.965 10.977 12.594 1 95.75 115 PRO B N 1
ATOM 2710 C CA . PRO B 1 115 ? 6.535 10.883 12.891 1 95.75 115 PRO B CA 1
ATOM 2711 C C . PRO B 1 115 ? 5.66 11.516 11.812 1 95.75 115 PRO B C 1
ATOM 2713 O O . PRO B 1 115 ? 6.059 12.508 11.195 1 95.75 115 PRO B O 1
ATOM 2716 N N . ALA B 1 116 ? 4.406 10.906 11.656 1 97.69 116 ALA B N 1
ATOM 2717 C CA . ALA B 1 116 ? 3.598 11.445 10.562 1 97.69 116 ALA B CA 1
ATOM 2718 C C . ALA B 1 116 ? 2.111 11.398 10.914 1 97.69 116 ALA B C 1
ATOM 2720 O O . ALA B 1 116 ? 1.697 10.656 11.805 1 97.69 116 ALA B O 1
ATOM 2721 N N . ILE B 1 117 ? 1.338 12.242 10.273 1 97.44 117 ILE B N 1
ATOM 2722 C CA . ILE B 1 117 ? -0.119 12.273 10.359 1 97.44 117 ILE B CA 1
ATOM 2723 C C . ILE B 1 117 ? -0.713 12.336 8.953 1 97.44 117 ILE B C 1
ATOM 2725 O O . ILE B 1 117 ? -0.314 13.172 8.141 1 97.44 117 ILE B O 1
ATOM 2729 N N . ALA B 1 118 ? -1.536 11.383 8.609 1 97.81 118 ALA B N 1
ATOM 2730 C CA . ALA B 1 118 ? -2.4 11.477 7.438 1 97.81 118 ALA B CA 1
ATOM 2731 C C . ALA B 1 118 ? -3.781 12.008 7.812 1 97.81 118 ALA B C 1
ATOM 2733 O O . ALA B 1 118 ? -4.422 11.492 8.734 1 97.81 118 ALA B O 1
ATOM 2734 N N . ALA B 1 119 ? -4.234 13.023 7.133 1 98.69 119 ALA B N 1
ATOM 2735 C CA . ALA B 1 119 ? -5.484 13.688 7.504 1 98.69 119 ALA B CA 1
ATOM 2736 C C . ALA B 1 119 ? -6.441 13.742 6.316 1 98.69 119 ALA B C 1
ATOM 2738 O O . ALA B 1 119 ? -6.043 14.094 5.203 1 98.69 119 ALA B O 1
ATOM 2739 N N . SER B 1 120 ? -7.707 13.414 6.547 1 97.94 120 SER B N 1
ATOM 2740 C CA . SER B 1 120 ? -8.742 13.398 5.516 1 97.94 120 SER B CA 1
ATOM 2741 C C . SER B 1 120 ? -10.078 13.875 6.07 1 97.94 120 SER B C 1
ATOM 2743 O O . SER B 1 120 ? -10.297 13.859 7.285 1 97.94 120 SER B O 1
ATOM 2745 N N . VAL B 1 121 ? -10.922 14.352 5.191 1 97.62 121 VAL B N 1
ATOM 2746 C CA . VAL B 1 121 ? -12.297 14.719 5.539 1 97.62 121 VAL B CA 1
ATOM 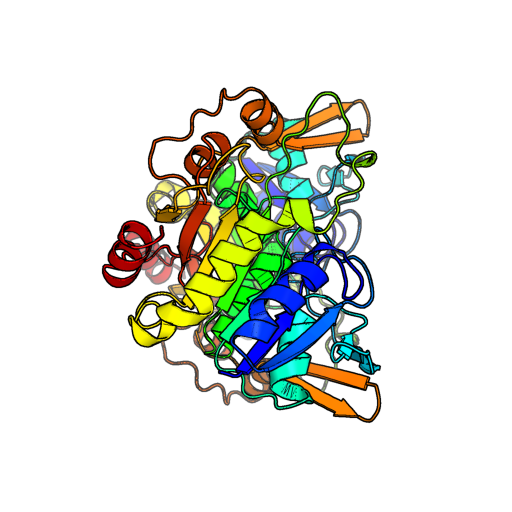2747 C C . VAL B 1 121 ? -13.273 13.781 4.832 1 97.62 121 VAL B C 1
ATOM 2749 O O . VAL B 1 121 ? -13.086 13.445 3.66 1 97.62 121 VAL B O 1
ATOM 2752 N N . TYR B 1 122 ? -14.273 13.367 5.602 1 96.62 122 TYR B N 1
ATOM 2753 C CA . TYR B 1 122 ? -15.375 12.609 5.02 1 96.62 122 TYR B CA 1
ATOM 2754 C C . TYR B 1 122 ? -16.453 13.531 4.488 1 96.62 122 TYR B C 1
ATOM 2756 O O . TYR B 1 122 ? -17.047 14.312 5.246 1 96.62 122 TYR B O 1
ATOM 2764 N N . PHE B 1 123 ? -16.641 13.453 3.186 1 93.06 123 PHE B N 1
ATOM 2765 C CA . PHE B 1 123 ? -17.734 14.148 2.535 1 93.06 123 PHE B CA 1
ATOM 2766 C C . PHE B 1 123 ? -18.875 13.18 2.211 1 93.06 123 PHE B C 1
ATOM 2768 O O . PHE B 1 123 ? -18.75 12.352 1.308 1 93.06 123 PHE B O 1
ATOM 2775 N N . PRO B 1 124 ? -19.891 13.188 2.979 1 85.69 124 PRO B N 1
ATOM 2776 C CA . PRO B 1 124 ? -21 12.266 2.686 1 85.69 124 PRO B CA 1
ATOM 2777 C C . PRO B 1 124 ? -21.594 12.484 1.299 1 85.69 124 PRO B C 1
ATOM 2779 O O . PRO B 1 124 ? -21.656 13.617 0.82 1 85.69 124 PRO B O 1
ATOM 2782 N N . ALA B 1 125 ? -21.609 11.406 0.401 1 67.12 125 ALA B N 1
ATOM 2783 C CA . ALA B 1 125 ? -22.203 11.445 -0.928 1 67.12 125 ALA B CA 1
ATOM 2784 C C . ALA B 1 125 ? -23.672 11.852 -0.85 1 67.12 125 ALA B C 1
ATOM 2786 O O . ALA B 1 125 ? -24.469 11.227 -0.128 1 67.12 125 ALA B O 1
ATOM 2787 N N . GLY B 1 126 ? -24.031 12.992 -0.251 1 54.47 126 GLY B N 1
ATOM 2788 C CA . GLY B 1 126 ? -25.453 13.273 -0.419 1 54.47 126 GLY B CA 1
ATOM 2789 C C . GLY B 1 126 ? -25.922 13.125 -1.854 1 54.47 126 GLY B C 1
ATOM 2790 O O . GLY B 1 126 ? -25.219 12.539 -2.686 1 54.47 126 GLY B O 1
ATOM 2791 N N . ASP B 1 127 ? -27.234 13.43 -2.174 1 46.03 127 ASP B N 1
ATOM 2792 C CA . ASP B 1 127 ? -27.797 13.562 -3.512 1 46.03 127 ASP B CA 1
ATOM 2793 C C . ASP B 1 127 ? -26.844 14.297 -4.441 1 46.03 127 ASP B C 1
ATOM 2795 O O . ASP B 1 127 ? -27.125 14.477 -5.629 1 46.03 127 ASP B O 1
ATOM 2799 N N . VAL B 1 128 ? -25.859 14.906 -3.803 1 42.78 128 VAL B N 1
ATOM 2800 C CA . VAL B 1 128 ? -24.984 15.727 -4.648 1 42.78 128 VAL B CA 1
ATOM 2801 C C . VAL B 1 128 ? -23.734 14.93 -5.027 1 42.78 128 VAL B C 1
ATOM 2803 O O . VAL B 1 128 ? -23.078 14.344 -4.164 1 42.78 128 VAL B O 1
ATOM 2806 N N . THR B 1 129 ? -23.531 14.516 -6.207 1 45.47 129 THR B N 1
ATOM 2807 C CA . THR B 1 129 ? -22.344 13.844 -6.703 1 45.47 129 THR B CA 1
ATOM 2808 C C . THR B 1 129 ? -21.078 14.617 -6.309 1 45.47 129 THR B C 1
ATOM 2810 O O . THR B 1 129 ? -21.078 15.852 -6.289 1 45.47 129 THR B O 1
ATOM 2813 N N . ILE B 1 130 ? -20.078 14.164 -5.5 1 48.81 130 ILE B N 1
ATOM 2814 C CA . ILE B 1 130 ? -18.797 14.75 -5.109 1 48.81 130 ILE B CA 1
ATOM 2815 C C . ILE B 1 130 ? -18.297 15.664 -6.219 1 48.81 130 ILE B C 1
ATOM 2817 O O . ILE B 1 130 ? -17.594 16.641 -5.953 1 48.81 130 ILE B O 1
ATOM 2821 N N . GLU B 1 131 ? -18.672 15.273 -7.477 1 51.69 131 GLU B N 1
ATOM 2822 C CA . GLU B 1 131 ? -18.188 16.062 -8.602 1 51.69 131 GLU B CA 1
ATOM 2823 C C . GLU B 1 131 ? -18.734 17.484 -8.555 1 51.69 131 GLU B C 1
ATOM 2825 O O . GLU B 1 131 ? -18.141 18.406 -9.125 1 51.69 131 GLU B O 1
ATOM 2830 N N . GLU B 1 132 ? -19.781 17.562 -7.848 1 56.69 132 GLU B N 1
ATOM 2831 C CA . GLU B 1 132 ? -20.406 18.891 -7.906 1 56.69 132 GLU B CA 1
ATOM 2832 C C . GLU B 1 132 ? -20.094 19.688 -6.648 1 56.69 132 GLU B C 1
ATOM 2834 O O . GLU B 1 132 ? -20.344 20.906 -6.602 1 56.69 132 GLU B O 1
ATOM 2839 N N . PHE B 1 133 ? -19.484 19.047 -5.781 1 64.31 133 PHE B N 1
ATOM 2840 C CA . PHE B 1 133 ? -19.188 19.734 -4.531 1 64.31 133 PHE B CA 1
ATOM 2841 C C . PHE B 1 133 ? -17.828 20.438 -4.605 1 64.31 133 PHE B C 1
ATOM 2843 O O . PHE B 1 133 ? -16.828 19.828 -4.984 1 64.31 133 PHE B O 1
ATOM 2850 N N . ASP B 1 134 ? -17.875 21.766 -4.605 1 82.69 134 ASP B N 1
ATOM 2851 C CA . ASP B 1 134 ? -16.672 22.578 -4.539 1 82.69 134 ASP B CA 1
ATOM 2852 C C . ASP B 1 134 ? -16.344 22.953 -3.098 1 82.69 134 ASP B C 1
ATOM 2854 O O . ASP B 1 134 ? -16.797 23.984 -2.6 1 82.69 134 ASP B O 1
ATOM 2858 N N . PRO B 1 135 ? -15.539 22.109 -2.51 1 89.44 135 PRO B N 1
ATOM 2859 C CA . PRO B 1 135 ? -15.258 22.375 -1.098 1 89.44 135 PRO B CA 1
ATOM 2860 C C . PRO B 1 135 ? -14.492 23.672 -0.884 1 89.44 135 PRO B C 1
ATOM 2862 O O . PRO B 1 135 ? -13.75 24.109 -1.767 1 89.44 135 PRO B O 1
ATOM 2865 N N . ASP B 1 136 ? -14.812 24.312 0.214 1 93.62 136 ASP B N 1
ATOM 2866 C CA . ASP B 1 136 ? -14.031 25.484 0.637 1 93.62 136 ASP B CA 1
ATOM 2867 C C . ASP B 1 136 ? -13.305 25.203 1.95 1 93.62 136 ASP B C 1
ATOM 2869 O O . ASP B 1 136 ? -13.406 24.109 2.504 1 93.62 136 ASP B O 1
ATOM 2873 N N . LYS B 1 137 ? -12.539 26.156 2.457 1 95.62 137 LYS B N 1
ATOM 2874 C CA . LYS B 1 137 ? -11.648 25.953 3.602 1 95.62 137 LYS B CA 1
ATOM 2875 C C . LYS B 1 137 ? -12.445 25.578 4.848 1 95.62 137 LYS B C 1
ATOM 2877 O O . LYS B 1 137 ? -11.945 24.844 5.703 1 95.62 137 LYS B O 1
ATOM 2882 N N . THR B 1 138 ? -13.703 26.062 4.953 1 95.5 138 THR B N 1
ATOM 2883 C CA . THR B 1 138 ? -14.5 25.812 6.148 1 95.5 138 THR B CA 1
ATOM 2884 C C . THR B 1 138 ? -14.844 24.328 6.262 1 95.5 138 THR B C 1
ATOM 2886 O O . THR B 1 138 ? -15 23.812 7.367 1 95.5 138 THR B O 1
ATOM 2889 N N . ASP B 1 139 ? -14.883 23.672 5.133 1 96.12 139 ASP B N 1
ATOM 2890 C CA . ASP B 1 139 ? -15.195 22.25 5.121 1 96.12 139 ASP B CA 1
ATOM 2891 C C . ASP B 1 139 ? -14.062 21.422 5.75 1 96.12 139 ASP B C 1
ATOM 2893 O O . ASP B 1 139 ? -14.266 20.281 6.148 1 96.12 139 ASP B O 1
ATOM 2897 N N . PHE B 1 140 ? -12.875 22.031 5.891 1 97.88 140 PHE B N 1
ATOM 2898 C CA . PHE B 1 140 ? -11.703 21.328 6.402 1 97.88 140 PHE B CA 1
ATOM 2899 C C . PHE B 1 140 ? -11.391 21.766 7.824 1 97.88 140 PHE B C 1
ATOM 2901 O O . PHE B 1 140 ? -10.367 21.375 8.391 1 97.88 140 PHE B O 1
ATOM 2908 N N . ALA B 1 141 ? -12.305 22.531 8.398 1 97.38 141 ALA B N 1
ATOM 2909 C CA . ALA B 1 141 ? -12.016 23.172 9.672 1 97.38 141 ALA B CA 1
ATOM 2910 C C . ALA B 1 141 ? -11.836 22.141 10.781 1 97.38 141 ALA B C 1
ATOM 2912 O O . ALA B 1 141 ? -10.914 22.234 11.602 1 97.38 141 ALA B O 1
ATOM 2913 N N . GLU B 1 142 ? -12.688 21.141 10.805 1 96.75 142 GLU B N 1
ATOM 2914 C CA . GLU B 1 142 ? -12.609 20.125 11.852 1 96.75 142 GLU B CA 1
ATOM 2915 C C . GLU B 1 142 ? -11.328 19.312 11.742 1 96.75 142 GLU B C 1
ATOM 2917 O O . GLU B 1 142 ? -10.664 19.031 12.742 1 96.75 142 GLU B O 1
ATOM 2922 N N . ALA B 1 143 ? -11.039 18.891 10.555 1 98.25 143 ALA B N 1
ATOM 2923 C CA . ALA B 1 143 ? -9.797 18.156 10.336 1 98.25 143 ALA B CA 1
ATOM 2924 C C . ALA B 1 143 ? -8.578 19.016 10.703 1 98.25 143 ALA B C 1
ATOM 2926 O O . ALA B 1 143 ? -7.656 18.531 11.367 1 98.25 143 ALA B O 1
ATOM 2927 N N . SER B 1 144 ? -8.562 20.266 10.297 1 98.5 144 SER B N 1
ATOM 2928 C CA . SER B 1 144 ? -7.449 21.172 10.57 1 98.5 144 SER B CA 1
ATOM 2929 C C . SER B 1 144 ? -7.266 21.375 12.07 1 98.5 144 SER B C 1
ATOM 2931 O O . SER B 1 144 ? -6.137 21.375 12.57 1 98.5 144 SER B O 1
ATOM 2933 N N . ARG B 1 145 ? -8.375 21.531 12.719 1 97.38 145 ARG B N 1
ATOM 2934 C CA . ARG B 1 145 ? -8.328 21.688 14.164 1 97.38 145 ARG B CA 1
ATOM 2935 C C . ARG B 1 145 ? -7.73 20.453 14.836 1 97.38 145 ARG B C 1
ATOM 2937 O O . ARG B 1 145 ? -6.867 20.578 15.711 1 97.38 145 ARG B O 1
ATOM 2944 N N . ALA B 1 146 ? -8.18 19.312 14.453 1 96.94 146 ALA B N 1
ATOM 2945 C CA . ALA B 1 146 ? -7.691 18.047 15.031 1 96.94 146 ALA B CA 1
ATOM 2946 C C . ALA B 1 146 ? -6.195 17.875 14.773 1 96.94 146 ALA B C 1
ATOM 2948 O O . ALA B 1 146 ? -5.441 17.531 15.688 1 96.94 146 ALA B O 1
ATOM 2949 N N . VAL B 1 147 ? -5.781 18.156 13.539 1 98.31 147 VAL B N 1
ATOM 2950 C CA . VAL B 1 147 ? -4.383 17.969 13.164 1 98.31 147 VAL B CA 1
ATOM 2951 C C . VAL B 1 147 ? -3.504 18.953 13.922 1 98.31 147 VAL B C 1
ATOM 2953 O O . VAL B 1 147 ? -2.441 18.594 14.43 1 98.31 147 VAL B O 1
ATOM 2956 N N . ARG B 1 148 ? -3.943 20.234 14 1 97.88 148 ARG B N 1
ATOM 2957 C CA . ARG B 1 148 ? -3.191 21.219 14.758 1 97.88 148 ARG B CA 1
ATOM 2958 C C . ARG B 1 148 ? -3.002 20.781 16.203 1 97.88 148 ARG B C 1
ATOM 2960 O O . ARG B 1 148 ? -1.9 20.875 16.75 1 97.88 148 ARG B O 1
ATOM 2967 N N . TYR B 1 149 ? -4.066 20.281 16.781 1 95.38 149 TYR B N 1
ATOM 2968 C CA . TYR B 1 149 ? -4.031 19.797 18.156 1 95.38 149 TYR B CA 1
ATOM 2969 C C . TYR B 1 149 ? -3.031 18.656 18.312 1 95.38 149 TYR B C 1
ATOM 2971 O O . TYR B 1 149 ? -2.225 18.641 19.25 1 95.38 149 TYR B O 1
ATOM 2979 N N . LEU B 1 150 ? -3.061 17.688 17.422 1 94.19 150 LEU B N 1
ATOM 2980 C CA . LEU B 1 150 ? -2.188 16.516 17.484 1 94.19 150 LEU B CA 1
ATOM 2981 C C . LEU B 1 150 ? -0.734 16.906 17.25 1 94.19 150 LEU B C 1
ATOM 2983 O O . LEU B 1 150 ? 0.171 16.391 17.906 1 94.19 150 LEU B O 1
ATOM 2987 N N . VAL B 1 151 ? -0.499 17.812 16.297 1 96 151 VAL B N 1
ATOM 2988 C CA . VAL B 1 151 ? 0.852 18.281 16 1 96 151 VAL B CA 1
ATOM 2989 C C . VAL B 1 151 ? 1.435 18.969 17.25 1 96 151 VAL B C 1
ATOM 2991 O O . VAL B 1 151 ? 2.605 18.766 17.578 1 96 151 VAL B O 1
ATOM 2994 N N . ASP B 1 152 ? 0.574 19.672 17.906 1 93.44 152 ASP B N 1
ATOM 2995 C CA . ASP B 1 152 ? 1.004 20.453 19.078 1 93.44 152 ASP B CA 1
ATOM 2996 C C . ASP B 1 152 ? 1.287 19.547 20.266 1 93.44 152 ASP B C 1
ATOM 2998 O O . ASP B 1 152 ? 2.137 19.859 21.109 1 93.44 152 ASP B O 1
ATOM 3002 N N . ASN B 1 153 ? 0.693 18.359 20.328 1 89.62 153 ASN B N 1
ATOM 3003 C CA . ASN B 1 153 ? 0.693 17.656 21.609 1 89.62 153 ASN B CA 1
ATOM 3004 C C . ASN B 1 153 ? 1.21 16.234 21.469 1 89.62 153 ASN B C 1
ATOM 3006 O O . ASN B 1 153 ? 1.694 15.648 22.438 1 89.62 153 ASN B O 1
ATOM 3010 N N . ALA B 1 154 ? 1.162 15.648 20.344 1 87.88 154 ALA B N 1
ATOM 3011 C CA . ALA B 1 154 ? 1.327 14.211 20.203 1 87.88 154 ALA B CA 1
ATOM 3012 C C . ALA B 1 154 ? 2.771 13.789 20.469 1 87.88 154 ALA B C 1
ATOM 3014 O O . ALA B 1 154 ? 3.023 12.773 21.109 1 87.88 154 ALA B O 1
ATOM 3015 N N . ILE B 1 155 ? 3.715 14.57 19.969 1 89.62 155 ILE B N 1
ATOM 3016 C CA . ILE B 1 155 ? 5.125 14.234 20.156 1 89.62 155 ILE B CA 1
ATOM 3017 C C . ILE B 1 155 ? 5.48 14.281 21.641 1 89.62 155 ILE B C 1
ATOM 3019 O O . ILE B 1 155 ? 6.059 13.336 22.172 1 89.62 155 ILE B O 1
ATOM 3023 N N . GLY B 1 156 ? 5.113 15.312 22.266 1 88.81 156 GLY B N 1
ATOM 3024 C CA . GLY B 1 156 ? 5.422 15.477 23.672 1 88.81 156 GLY B CA 1
ATOM 3025 C C . GLY B 1 156 ? 4.754 14.438 24.562 1 88.81 156 GLY B C 1
ATOM 3026 O O . GLY B 1 156 ? 5.273 14.094 25.625 1 88.81 156 GLY B O 1
ATOM 3027 N N . ALA B 1 157 ? 3.662 13.93 24.094 1 84.88 157 ALA B N 1
ATOM 3028 C CA . ALA B 1 157 ? 2.908 12.938 24.844 1 84.88 157 ALA B CA 1
ATOM 3029 C C . ALA B 1 157 ? 3.453 11.531 24.609 1 84.88 157 ALA B C 1
ATOM 3031 O O . ALA B 1 157 ? 2.949 10.555 25.172 1 84.88 157 ALA B O 1
ATOM 3032 N N . GLY B 1 158 ? 4.398 11.352 23.766 1 85.5 158 GLY B N 1
ATOM 3033 C CA . GLY B 1 158 ? 5.027 10.062 23.516 1 85.5 158 GLY B CA 1
ATOM 3034 C C . GLY B 1 158 ? 4.23 9.18 22.578 1 85.5 158 GLY B C 1
ATOM 3035 O O . GLY B 1 158 ? 4.398 7.961 22.578 1 85.5 158 GLY B O 1
ATOM 3036 N N . VAL B 1 159 ? 3.344 9.758 21.812 1 84.31 159 VAL B N 1
ATOM 3037 C CA . VAL B 1 159 ? 2.48 9.016 20.906 1 84.31 159 VAL B CA 1
ATOM 3038 C C . VAL B 1 159 ? 3.33 8.258 19.891 1 84.31 159 VAL B C 1
ATOM 3040 O O . VAL B 1 159 ? 3.082 7.078 19.625 1 84.31 159 VAL B O 1
ATOM 3043 N N . PHE B 1 160 ? 4.406 8.844 19.453 1 87.25 160 PHE B N 1
ATOM 3044 C CA . PHE B 1 160 ? 5.176 8.305 18.344 1 87.25 160 PHE B CA 1
ATOM 3045 C C . PHE B 1 160 ? 6.297 7.402 18.844 1 87.25 160 PHE B C 1
ATOM 3047 O O . PHE B 1 160 ? 7.16 6.98 18.078 1 87.25 160 PHE B O 1
ATOM 3054 N N . ASP B 1 161 ? 6.262 7.125 20.188 1 82.25 161 ASP B N 1
ATOM 3055 C CA . ASP B 1 161 ? 7.117 6.07 20.719 1 82.25 161 ASP B CA 1
ATOM 3056 C C . ASP B 1 161 ? 6.586 4.688 20.344 1 82.25 161 ASP B C 1
ATOM 3058 O O . ASP B 1 161 ? 7.352 3.723 20.281 1 82.25 161 ASP B O 1
ATOM 3062 N N . ALA B 1 162 ? 5.281 4.727 20.062 1 80.44 162 ALA B N 1
ATOM 3063 C CA . ALA B 1 162 ? 4.645 3.451 19.75 1 80.44 162 ALA B CA 1
ATOM 3064 C C . ALA B 1 162 ? 4.078 3.457 18.328 1 80.44 162 ALA B C 1
ATOM 3066 O O . ALA B 1 162 ? 4.172 2.459 17.609 1 80.44 162 ALA B O 1
ATOM 3067 N N . ALA B 1 163 ? 3.551 4.582 17.938 1 84.88 163 ALA B N 1
ATOM 3068 C CA . ALA B 1 163 ? 2.977 4.707 16.594 1 84.88 163 ALA B CA 1
ATOM 3069 C C . ALA B 1 163 ? 3.973 5.34 15.625 1 84.88 163 ALA B C 1
ATOM 3071 O O . ALA B 1 163 ? 4.715 6.254 16 1 84.88 163 ALA B O 1
ATOM 3072 N N . ASP B 1 164 ? 3.982 4.82 14.43 1 90.69 164 ASP B N 1
ATOM 3073 C CA . ASP B 1 164 ? 4.789 5.457 13.391 1 90.69 164 ASP B CA 1
ATOM 3074 C C . ASP B 1 164 ? 4.039 6.617 12.75 1 90.69 164 ASP B C 1
ATOM 3076 O O . ASP B 1 164 ? 4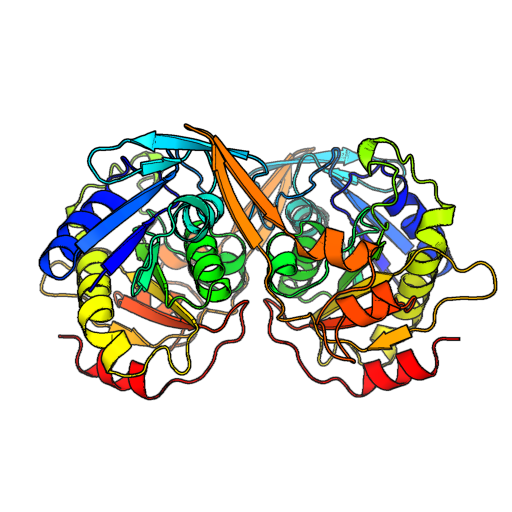.648 7.609 12.344 1 90.69 164 ASP B O 1
ATOM 3080 N N . TYR B 1 165 ? 2.688 6.418 12.609 1 92.44 165 TYR B N 1
ATOM 3081 C CA . TYR B 1 165 ? 1.882 7.504 12.062 1 92.44 165 TYR B CA 1
ATOM 3082 C C . TYR B 1 165 ? 0.441 7.41 12.547 1 92.44 165 TYR B C 1
ATOM 3084 O O . TYR B 1 165 ? 0.008 6.363 13.039 1 92.44 165 TYR B O 1
ATOM 3092 N N . LEU B 1 166 ? -0.242 8.562 12.5 1 91.75 166 LEU B N 1
ATOM 3093 C CA . LEU B 1 166 ? -1.662 8.664 12.812 1 91.75 166 LEU B CA 1
ATOM 3094 C C . LEU B 1 166 ? -2.488 8.875 11.547 1 91.75 166 LEU B C 1
ATOM 3096 O O . LEU B 1 166 ? -2.141 9.711 10.711 1 91.75 166 LEU B O 1
ATOM 3100 N N . ASN B 1 167 ? -3.508 8.016 11.375 1 95.31 167 ASN B N 1
ATOM 3101 C CA . ASN B 1 167 ? -4.523 8.266 10.359 1 95.31 167 ASN B CA 1
ATOM 3102 C C . ASN B 1 167 ? -5.734 8.984 10.938 1 95.31 167 ASN B C 1
ATOM 3104 O O . ASN B 1 167 ? -6.484 8.406 11.734 1 95.31 167 ASN B O 1
ATOM 3108 N N . VAL B 1 168 ? -5.902 10.25 10.539 1 97 168 VAL B N 1
ATOM 3109 C CA . VAL B 1 168 ? -6.949 11.109 11.086 1 97 168 VAL B CA 1
ATOM 3110 C C . VAL B 1 168 ? -8.031 11.336 10.031 1 97 168 VAL B C 1
ATOM 3112 O O . VAL B 1 168 ? -7.738 11.758 8.914 1 97 168 VAL B O 1
ATOM 3115 N N . ASN B 1 169 ? -9.227 10.992 10.32 1 98.25 169 ASN B N 1
ATOM 3116 C CA . ASN B 1 169 ? -10.391 11.281 9.492 1 98.25 169 ASN B CA 1
ATOM 3117 C C . ASN B 1 169 ? -11.43 12.102 10.258 1 98.25 169 ASN B C 1
ATOM 3119 O O . ASN B 1 169 ? -11.836 11.734 11.359 1 98.25 169 ASN B O 1
ATOM 3123 N N . ALA B 1 170 ? -11.844 13.211 9.688 1 98.38 170 ALA B N 1
ATOM 3124 C CA . ALA B 1 170 ? -12.812 14.078 10.344 1 98.38 170 ALA B CA 1
ATOM 3125 C C . ALA B 1 170 ? -14.109 14.148 9.547 1 98.38 170 ALA B C 1
ATOM 3127 O O . ALA B 1 170 ? -14.102 14.07 8.32 1 98.38 170 ALA B O 1
ATOM 3128 N N . PRO B 1 171 ? -15.234 14.281 10.273 1 96.94 171 PRO B N 1
ATOM 3129 C CA . PRO B 1 171 ? -16.469 14.68 9.602 1 96.94 171 PRO B CA 1
ATOM 3130 C C . PRO B 1 171 ? -16.484 16.156 9.227 1 96.94 171 PRO B C 1
ATOM 3132 O O . PRO B 1 171 ? -15.562 16.891 9.57 1 96.94 171 PRO B O 1
ATOM 3135 N N . LEU B 1 172 ? -17.5 16.531 8.492 1 96 172 LEU B N 1
ATOM 3136 C CA . LEU B 1 172 ? -17.75 17.953 8.297 1 96 172 LEU B CA 1
ATOM 3137 C C . LEU B 1 172 ? -18.016 18.641 9.625 1 96 172 LEU B C 1
ATOM 3139 O O . LEU B 1 172 ? -18.469 18 10.578 1 96 172 LEU B O 1
ATOM 3143 N N . PRO B 1 173 ? -17.688 19.922 9.625 1 95.69 173 PRO B N 1
ATOM 3144 C CA . PRO B 1 173 ? -17.969 20.625 10.875 1 95.69 173 PRO B CA 1
ATOM 3145 C C . PRO B 1 173 ? -19.438 20.562 11.273 1 95.69 173 PRO B C 1
ATOM 3147 O O . PRO B 1 173 ? -20.312 20.719 10.422 1 95.69 173 PRO B O 1
ATOM 3150 N N . PRO B 1 174 ? -19.625 20.281 12.633 1 94.31 174 PRO B N 1
ATOM 3151 C CA . PRO B 1 174 ? -21.016 20.312 13.109 1 94.31 174 PRO B CA 1
ATOM 3152 C C . PRO B 1 174 ? -21.578 21.734 13.133 1 94.31 174 PRO B C 1
ATOM 3154 O O . PRO B 1 174 ? -20.828 22.703 13.031 1 94.31 174 PRO B O 1
ATOM 3157 N N . GLU B 1 175 ? -22.891 21.766 13.266 1 92.38 175 GLU B N 1
ATOM 3158 C CA . GLU B 1 175 ? -23.562 23.062 13.32 1 92.38 175 GLU B CA 1
ATOM 3159 C C . GLU B 1 175 ? -23.109 23.875 14.523 1 92.38 175 GLU B C 1
ATOM 3161 O O . GLU B 1 175 ? -22.969 25.094 14.438 1 92.38 175 GLU B O 1
ATOM 3166 N N . THR B 1 176 ? -22.969 23.125 15.539 1 93 176 THR B N 1
ATOM 3167 C CA . THR B 1 176 ? -22.547 23.781 16.781 1 93 176 THR B CA 1
ATOM 3168 C C . THR B 1 176 ? -21.391 23.016 17.422 1 93 176 THR B C 1
ATOM 3170 O O . THR B 1 176 ? -21.359 21.781 17.406 1 93 176 THR B O 1
ATOM 3173 N N . GLY B 1 177 ? -20.422 23.797 17.875 1 93.12 177 GLY B N 1
ATOM 3174 C CA . GLY B 1 177 ? -19.297 23.188 18.562 1 93.12 177 GLY B CA 1
ATOM 3175 C C . GLY B 1 177 ? -18.328 22.5 17.641 1 93.12 177 GLY B C 1
ATOM 3176 O O . GLY B 1 177 ? -18.078 22.984 16.531 1 93.12 177 GLY B O 1
ATOM 3177 N N . HIS B 1 178 ? -17.625 21.5 18.219 1 94.25 178 HIS B N 1
ATOM 3178 C CA . HIS B 1 178 ? -16.641 20.719 17.469 1 94.25 178 HIS B CA 1
ATOM 3179 C C . HIS B 1 178 ? -16.859 19.219 17.656 1 94.25 178 HIS B C 1
ATOM 3181 O O . HIS B 1 178 ? -17.438 18.797 18.656 1 94.25 178 HIS B O 1
ATOM 3187 N N . ALA B 1 179 ? -16.484 18.484 16.656 1 95 179 ALA B N 1
ATOM 3188 C CA . ALA B 1 179 ? -16.562 17.031 16.734 1 95 179 ALA B CA 1
ATOM 3189 C C . ALA B 1 179 ? -15.617 16.484 17.797 1 95 179 ALA B C 1
ATOM 3191 O O . ALA B 1 179 ? -14.461 16.922 17.891 1 95 179 ALA B O 1
ATOM 3192 N N . PRO B 1 180 ? -16.141 15.555 18.641 1 94.44 180 PRO B N 1
ATOM 3193 C CA . PRO B 1 180 ? -15.203 14.898 19.547 1 94.44 180 PRO B CA 1
ATOM 3194 C C . PRO B 1 180 ? -14.219 13.977 18.828 1 94.44 180 PRO B C 1
ATOM 3196 O O . PRO B 1 180 ? -14.422 13.641 17.672 1 94.44 180 PRO B O 1
ATOM 3199 N N . MET B 1 181 ? -13.156 13.695 19.547 1 93.56 181 MET B N 1
ATOM 3200 C CA . MET B 1 181 ? -12.102 12.836 19 1 93.56 181 MET B CA 1
ATOM 3201 C C . MET B 1 181 ? -12.164 11.438 19.609 1 93.56 181 MET B C 1
ATOM 3203 O O . MET B 1 181 ? -12.367 11.289 20.812 1 93.56 181 MET B O 1
ATOM 3207 N N . GLU B 1 182 ? -12.039 10.453 18.766 1 91 182 GLU B N 1
ATOM 3208 C CA . GLU B 1 182 ? -12.016 9.062 19.203 1 91 182 GLU B CA 1
ATOM 3209 C C . GLU B 1 182 ? -10.805 8.328 18.625 1 91 182 GLU B C 1
ATOM 3211 O O . GLU B 1 182 ? -10.477 8.484 17.453 1 91 182 GLU B O 1
ATOM 3216 N N . ILE B 1 183 ? -10.086 7.566 19.562 1 90.19 183 ILE B N 1
ATOM 3217 C CA . ILE B 1 183 ? -9.047 6.656 19.094 1 90.19 183 ILE B CA 1
ATOM 3218 C C . ILE B 1 183 ? -9.688 5.406 18.5 1 90.19 183 ILE B C 1
ATOM 3220 O O . ILE B 1 183 ? -10.539 4.777 19.125 1 90.19 183 ILE B O 1
ATOM 3224 N N . THR B 1 184 ? -9.32 5.117 17.25 1 90.38 184 THR B N 1
ATOM 3225 C CA . THR B 1 184 ? -10.008 4.047 16.547 1 90.38 184 THR B CA 1
ATOM 3226 C C . THR B 1 184 ? -9.008 3.088 15.914 1 90.38 184 THR B C 1
ATOM 3228 O O . THR B 1 184 ? -7.801 3.34 15.938 1 90.38 184 THR B O 1
ATOM 3231 N N . GLU B 1 185 ? -9.578 1.997 15.477 1 89.19 185 GLU B N 1
ATOM 3232 C CA . GLU B 1 185 ? -8.875 1.078 14.586 1 89.19 185 GLU B CA 1
ATOM 3233 C C . GLU B 1 185 ? -9.523 1.051 13.203 1 89.19 185 GLU B C 1
ATOM 3235 O O . GLU B 1 185 ? -10.75 1.164 13.086 1 89.19 185 GLU B O 1
ATOM 3240 N N . PRO B 1 186 ? -8.703 0.944 12.156 1 91.62 186 PRO B N 1
ATOM 3241 C CA . PRO B 1 186 ? -9.32 0.808 10.836 1 91.62 186 PRO B CA 1
ATOM 3242 C C . PRO B 1 186 ? -10.273 -0.382 10.758 1 91.62 186 PRO B C 1
ATOM 3244 O O . PRO B 1 186 ? -9.969 -1.463 11.266 1 91.62 186 PRO B O 1
ATOM 3247 N N . SER B 1 187 ? -11.422 -0.167 10.102 1 93 187 SER B N 1
ATOM 3248 C CA . SER B 1 187 ? -12.438 -1.207 9.961 1 93 187 SER B CA 1
ATOM 3249 C C . SER B 1 187 ? -11.93 -2.355 9.086 1 93 187 SER B C 1
ATOM 3251 O O . SER B 1 187 ? -11.219 -2.133 8.109 1 93 187 SER B O 1
ATOM 3253 N N . HIS B 1 188 ? -12.383 -3.582 9.406 1 89.69 188 HIS B N 1
ATOM 3254 C CA . HIS B 1 188 ? -12.047 -4.766 8.625 1 89.69 188 HIS B CA 1
ATOM 3255 C C . HIS B 1 188 ? -13.156 -5.117 7.645 1 89.69 188 HIS B C 1
ATOM 3257 O O . HIS B 1 188 ? -13.039 -6.078 6.883 1 89.69 188 HIS B O 1
ATOM 3263 N N . VAL B 1 189 ? -14.203 -4.293 7.691 1 92.31 189 VAL B N 1
ATOM 3264 C CA . VAL B 1 189 ? -15.328 -4.559 6.797 1 92.31 189 VAL B CA 1
ATOM 3265 C C . VAL B 1 189 ? -14.898 -4.305 5.352 1 92.31 189 VAL B C 1
ATOM 3267 O O . VAL B 1 189 ? -14.305 -3.266 5.047 1 92.31 189 VAL B O 1
ATOM 3270 N N . TYR B 1 190 ? -15.094 -5.332 4.488 1 91.81 190 TYR B N 1
ATOM 3271 C CA . TYR B 1 190 ? -14.742 -5.285 3.072 1 91.81 190 TYR B CA 1
ATOM 3272 C C . TYR B 1 190 ? -15.977 -5.434 2.195 1 91.81 190 TYR B C 1
ATOM 3274 O O . TYR B 1 190 ? -16.703 -6.43 2.291 1 91.81 190 TYR B O 1
ATOM 3282 N N . GLU B 1 191 ? -16.219 -4.414 1.319 1 92 191 GLU B N 1
ATOM 3283 C CA . GLU B 1 191 ? -17.438 -4.418 0.518 1 92 191 GLU B CA 1
ATOM 3284 C C . GLU B 1 191 ? -17.141 -4.156 -0.955 1 92 191 GLU B C 1
ATOM 3286 O O . GLU B 1 191 ? -17.984 -3.635 -1.686 1 92 191 GLU B O 1
ATOM 3291 N N . MET B 1 192 ? -15.93 -4.418 -1.384 1 92 192 MET B N 1
ATOM 3292 C CA . MET B 1 192 ? -15.586 -4.281 -2.797 1 92 192 MET B CA 1
ATOM 3293 C C . MET B 1 192 ? -16.234 -5.391 -3.621 1 92 192 MET B C 1
ATOM 3295 O O . MET B 1 192 ? -16.312 -6.535 -3.17 1 92 192 MET B O 1
ATOM 3299 N N . ASP B 1 193 ? -16.641 -4.977 -4.828 1 92.94 193 ASP B N 1
ATOM 3300 C CA . ASP B 1 193 ? -17.25 -5.934 -5.746 1 92.94 193 ASP B CA 1
ATOM 3301 C C . ASP B 1 193 ? -17.016 -5.516 -7.199 1 92.94 193 ASP B C 1
ATOM 3303 O O . ASP B 1 193 ? -16.562 -4.406 -7.469 1 92.94 193 ASP B O 1
ATOM 3307 N N . GLY B 1 194 ? -17.109 -6.539 -8.078 1 93.56 194 GLY B N 1
ATOM 3308 C CA . GLY B 1 194 ? -17.094 -6.297 -9.516 1 93.56 194 GLY B CA 1
ATOM 3309 C C . GLY B 1 194 ? -18.359 -6.773 -10.211 1 93.56 194 GLY B C 1
ATOM 3310 O O . GLY B 1 194 ? -18.875 -7.852 -9.906 1 93.56 194 GLY B O 1
ATOM 3311 N N . GLU B 1 195 ? -18.875 -5.84 -11 1 94.44 195 GLU B N 1
ATOM 3312 C CA . GLU B 1 195 ? -20.031 -6.203 -11.797 1 94.44 195 GLU B CA 1
ATOM 3313 C C . GLU B 1 195 ? -19.719 -6.164 -13.289 1 94.44 195 GLU B C 1
ATOM 3315 O O . GLU B 1 195 ? -19.203 -5.164 -13.797 1 94.44 195 GLU B O 1
ATOM 3320 N N . ARG B 1 196 ? -20.078 -7.281 -13.922 1 94.25 196 ARG B N 1
ATOM 3321 C CA . ARG B 1 196 ? -19.75 -7.395 -15.344 1 94.25 196 ARG B CA 1
ATOM 3322 C C . ARG B 1 196 ? -20.938 -7.016 -16.219 1 94.25 196 ARG B C 1
ATOM 3324 O O . ARG B 1 196 ? -22.062 -7.441 -15.945 1 94.25 196 ARG B O 1
ATOM 3331 N N . ASP B 1 197 ? -20.719 -6.188 -17.172 1 94.5 197 ASP B N 1
ATOM 3332 C CA . ASP B 1 197 ? -21.609 -5.852 -18.281 1 94.5 197 ASP B CA 1
ATOM 3333 C C . ASP B 1 197 ? -20.906 -5.996 -19.625 1 94.5 197 ASP B C 1
ATOM 3335 O O . ASP B 1 197 ? -20.281 -5.059 -20.109 1 94.5 197 ASP B O 1
ATOM 3339 N N . GLY B 1 198 ? -21.141 -7.117 -20.266 1 94 198 GLY B N 1
ATOM 3340 C CA . GLY B 1 198 ? -20.359 -7.406 -21.469 1 94 198 GLY B CA 1
ATOM 3341 C C . GLY B 1 198 ? -18.875 -7.523 -21.188 1 94 198 GLY B C 1
ATOM 3342 O O . GLY B 1 198 ? -18.453 -8.305 -20.344 1 94 198 GLY B O 1
ATOM 3343 N N . GLU B 1 199 ? -18.125 -6.645 -21.906 1 94.31 199 GLU B N 1
ATOM 3344 C CA . GLU B 1 199 ? -16.672 -6.664 -21.734 1 94.31 199 GLU B CA 1
ATOM 3345 C C . GLU B 1 199 ? -16.234 -5.676 -20.672 1 94.31 199 GLU B C 1
ATOM 3347 O O . GLU B 1 199 ? -15.047 -5.594 -20.344 1 94.31 199 GLU B O 1
ATOM 3352 N N . THR B 1 200 ? -17.203 -5.109 -20.078 1 95.81 200 THR B N 1
ATOM 3353 C CA . THR B 1 200 ? -16.875 -4.082 -19.094 1 95.81 200 THR B CA 1
ATOM 3354 C C . THR B 1 200 ? -17.141 -4.594 -17.672 1 95.81 200 THR B C 1
ATOM 3356 O O . THR B 1 200 ? -18.141 -5.25 -17.422 1 95.81 200 THR B O 1
ATOM 3359 N N . VAL B 1 201 ? -16.156 -4.395 -16.828 1 95.75 201 VAL B N 1
ATOM 3360 C CA . VAL B 1 201 ? -16.312 -4.684 -15.414 1 95.75 201 VAL B CA 1
ATOM 3361 C C . VAL B 1 201 ? -16.312 -3.379 -14.617 1 95.75 201 VAL B C 1
ATOM 3363 O O . VAL B 1 201 ? -15.359 -2.594 -14.711 1 95.75 201 VAL B O 1
ATOM 3366 N N . ARG B 1 202 ? -17.406 -3.105 -13.906 1 95.62 202 ARG B N 1
ATOM 3367 C CA . ARG B 1 202 ? -17.438 -1.976 -12.984 1 95.62 202 ARG B CA 1
ATOM 3368 C C . ARG B 1 202 ? -17 -2.391 -11.586 1 95.62 202 ARG B C 1
ATOM 3370 O O . ARG B 1 202 ? -17.531 -3.35 -11.023 1 95.62 202 ARG B O 1
ATOM 3377 N N . ILE B 1 203 ? -15.977 -1.819 -11.062 1 93.75 203 ILE B N 1
ATOM 3378 C CA . ILE B 1 203 ? -15.477 -2.055 -9.711 1 93.75 203 ILE B CA 1
ATOM 3379 C C . ILE B 1 203 ? -16.125 -1.071 -8.742 1 93.75 203 ILE B C 1
ATOM 3381 O O . ILE B 1 203 ? -16.109 0.141 -8.969 1 93.75 203 ILE B O 1
ATOM 3385 N N . GLN B 1 204 ? -16.766 -1.636 -7.699 1 91.69 204 GLN B N 1
ATOM 3386 C CA . GLN B 1 204 ? -17.516 -0.774 -6.797 1 91.69 204 GLN B CA 1
ATOM 3387 C C . GLN B 1 204 ? -17.234 -1.113 -5.34 1 91.69 204 GLN B C 1
ATOM 3389 O O . GLN B 1 204 ? -17 -2.275 -5 1 91.69 204 GLN B O 1
ATOM 3394 N N . ASP B 1 205 ? -17.141 -0.073 -4.578 1 91.44 205 ASP B N 1
ATOM 3395 C CA . ASP B 1 205 ? -17.094 -0.182 -3.125 1 91.44 205 ASP B CA 1
ATOM 3396 C C . ASP B 1 205 ? -18.422 0.236 -2.502 1 91.44 205 ASP B C 1
ATOM 3398 O O . ASP B 1 205 ? -18.719 1.428 -2.406 1 91.44 205 ASP B O 1
ATOM 3402 N N . HIS B 1 206 ? -19.156 -0.668 -2.033 1 92.81 206 HIS B N 1
ATOM 3403 C CA . HIS B 1 206 ? -20.516 -0.423 -1.553 1 92.81 206 HIS B CA 1
ATOM 3404 C C . HIS B 1 206 ? -20.5 0.281 -0.199 1 92.81 206 HIS B C 1
ATOM 3406 O O . HIS B 1 206 ? -21.531 0.772 0.261 1 92.81 206 HIS B O 1
ATOM 3412 N N . ILE B 1 207 ? -19.359 0.349 0.372 1 91.94 207 ILE B N 1
ATOM 3413 C CA . ILE B 1 207 ? -19.281 0.852 1.738 1 91.94 207 ILE B CA 1
ATOM 3414 C C . ILE B 1 207 ? -19.625 2.338 1.763 1 91.94 207 ILE B C 1
ATOM 3416 O O . ILE B 1 207 ? -20.188 2.832 2.74 1 91.94 207 ILE B O 1
ATOM 3420 N N . TRP B 1 208 ? -19.344 3.041 0.711 1 90.38 208 TRP B N 1
ATOM 3421 C CA . TRP B 1 208 ? -19.547 4.484 0.698 1 90.38 208 TRP B CA 1
ATOM 3422 C C . TRP B 1 208 ? -21.047 4.816 0.693 1 90.38 208 TRP B C 1
ATOM 3424 O O . TRP B 1 208 ? -21.484 5.75 1.374 1 90.38 208 TRP B O 1
ATOM 3434 N N . GLU B 1 209 ? -21.75 4.047 -0.075 1 90.5 209 GLU B N 1
ATOM 3435 C CA . GLU B 1 209 ? -23.203 4.211 -0.059 1 90.5 209 GLU B CA 1
ATOM 3436 C C . GLU B 1 209 ? -23.781 3.879 1.314 1 90.5 209 GLU B C 1
ATOM 3438 O O . GLU B 1 209 ? -24.656 4.59 1.814 1 90.5 209 GLU B O 1
ATOM 3443 N N . ARG B 1 210 ? -23.25 2.859 1.855 1 93.12 210 ARG B N 1
ATOM 3444 C CA . ARG B 1 210 ? -23.719 2.463 3.178 1 93.12 210 ARG B CA 1
ATOM 3445 C C . ARG B 1 210 ? -23.391 3.527 4.219 1 93.12 210 ARG B C 1
ATOM 3447 O O . ARG B 1 210 ? -24.188 3.777 5.129 1 93.12 210 ARG B O 1
ATOM 3454 N N . MET B 1 211 ? -22.297 4.137 4.105 1 93.44 211 MET B N 1
ATOM 3455 C CA . MET B 1 211 ? -21.922 5.215 5.008 1 93.44 211 MET B CA 1
ATOM 3456 C C . MET B 1 211 ? -22.859 6.402 4.879 1 93.44 211 MET B C 1
ATOM 3458 O O . MET B 1 211 ? -23.312 6.953 5.883 1 93.44 211 MET B O 1
ATOM 3462 N N . ALA B 1 212 ? -23.172 6.754 3.668 1 90.56 212 ALA B N 1
ATOM 3463 C CA . ALA B 1 212 ? -24.062 7.879 3.424 1 90.56 212 ALA B CA 1
ATOM 3464 C C . ALA B 1 212 ? -25.438 7.621 4.035 1 90.56 212 ALA B C 1
ATOM 3466 O O . ALA B 1 212 ? -26.094 8.547 4.52 1 90.56 212 ALA B O 1
ATOM 3467 N N . GLU B 1 213 ? -25.781 6.32 4.062 1 91.75 213 GLU B N 1
ATOM 3468 C CA . GLU B 1 213 ? -27.109 5.941 4.574 1 91.75 213 GLU B CA 1
ATOM 3469 C C . GLU B 1 213 ? -27.047 5.652 6.07 1 91.75 213 GLU B C 1
ATOM 3471 O O . GLU B 1 213 ? -28.094 5.461 6.707 1 91.75 213 GLU B O 1
ATOM 3476 N N . GLY B 1 214 ? -25.891 5.617 6.578 1 91.19 214 GLY B N 1
ATOM 3477 C CA . GLY B 1 214 ? -25.734 5.309 7.988 1 91.19 214 GLY B CA 1
ATOM 3478 C C . GLY B 1 214 ? -26 3.852 8.312 1 91.19 214 GLY B C 1
ATOM 3479 O O . GLY B 1 214 ? -26.438 3.525 9.414 1 91.19 214 GLY B O 1
ATOM 3480 N N . THR B 1 215 ? -25.75 2.912 7.32 1 93.75 215 THR B N 1
ATOM 3481 C CA . THR B 1 215 ? -26.109 1.51 7.5 1 93.75 215 THR B CA 1
ATOM 3482 C C . THR B 1 215 ? -24.859 0.634 7.52 1 93.75 215 THR B C 1
ATOM 3484 O O . THR B 1 215 ? -24.906 -0.546 7.168 1 93.75 215 THR B O 1
ATOM 3487 N N . ILE B 1 216 ? -23.781 1.182 7.934 1 94.62 216 ILE B N 1
ATOM 3488 C CA . ILE B 1 216 ? -22.531 0.417 7.941 1 94.62 216 ILE B CA 1
ATOM 3489 C C . ILE B 1 216 ? -22.562 -0.611 9.07 1 94.62 216 ILE B C 1
ATOM 3491 O O . ILE B 1 216 ? -23.109 -0.344 10.148 1 94.62 216 ILE B O 1
ATOM 3495 N N . PRO B 1 217 ? -22.062 -1.827 8.789 1 95.56 217 PRO B N 1
ATOM 3496 C CA . PRO B 1 217 ? -22.016 -2.871 9.82 1 95.56 217 PRO B CA 1
ATOM 3497 C C . PRO B 1 217 ? -20.828 -2.721 10.758 1 95.56 217 PRO B C 1
ATOM 3499 O O . PRO B 1 217 ? -20.625 -3.551 11.641 1 95.56 217 PRO B O 1
ATOM 3502 N N . ASP B 1 218 ? -20.016 -1.671 10.672 1 95.81 218 ASP B N 1
ATOM 3503 C CA . ASP B 1 218 ? -18.766 -1.486 11.422 1 95.81 218 ASP B CA 1
ATOM 3504 C C . ASP B 1 218 ? -19.047 -1.406 12.922 1 95.81 218 ASP B C 1
ATOM 3506 O O . ASP B 1 218 ? -19.922 -0.655 13.367 1 95.81 218 ASP B O 1
ATOM 3510 N N . PRO B 1 219 ? -18.344 -2.148 13.727 1 94.56 219 PRO B N 1
ATOM 3511 C CA . PRO B 1 219 ? -18.531 -2.084 15.172 1 94.56 219 PRO B CA 1
ATOM 3512 C C . PRO B 1 219 ? -18.016 -0.784 15.781 1 94.56 219 PRO B C 1
ATOM 3514 O O . PRO B 1 219 ? -17.25 -0.058 15.141 1 94.56 219 PRO B O 1
ATOM 3517 N N . PRO B 1 220 ? -18.484 -0.523 17.016 1 93 220 PRO B N 1
ATOM 3518 C CA . PRO B 1 220 ? -17.891 0.614 17.719 1 93 220 PRO B CA 1
ATOM 3519 C C . PRO B 1 220 ? -16.375 0.515 17.844 1 93 220 PRO B C 1
ATOM 3521 O O . PRO B 1 220 ? -15.836 -0.586 17.969 1 93 220 PRO B O 1
ATOM 3524 N N . GLY B 1 221 ? -15.719 1.636 17.734 1 91.5 221 GLY B N 1
ATOM 3525 C CA . GLY B 1 221 ? -14.273 1.644 17.859 1 91.5 221 GLY B CA 1
ATOM 3526 C C . GLY B 1 221 ? -13.555 1.663 16.516 1 91.5 221 GLY B C 1
ATOM 3527 O O . GLY B 1 221 ? -12.344 1.88 16.469 1 91.5 221 GLY B O 1
ATOM 3528 N N . THR B 1 222 ? -14.344 1.543 15.453 1 94.12 222 THR B N 1
ATOM 3529 C CA . THR B 1 222 ? -13.742 1.576 14.125 1 94.12 222 THR B CA 1
ATOM 3530 C C . THR B 1 222 ? -13.758 2.994 13.562 1 94.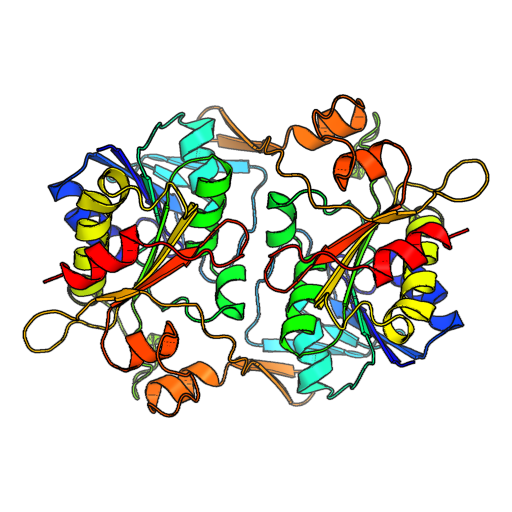12 222 THR B C 1
ATOM 3532 O O . THR B 1 222 ? -14.609 3.805 13.93 1 94.12 222 THR B O 1
ATOM 3535 N N . ASP B 1 223 ? -12.797 3.223 12.719 1 95.75 223 ASP B N 1
ATOM 3536 C CA . ASP B 1 223 ? -12.656 4.539 12.109 1 95.75 223 ASP B CA 1
ATOM 3537 C C . ASP B 1 223 ? -13.914 4.926 11.336 1 95.75 223 ASP B C 1
ATOM 3539 O O . ASP B 1 223 ? -14.438 6.027 11.5 1 95.75 223 ASP B O 1
ATOM 3543 N N . ARG B 1 224 ? -14.445 4.02 10.602 1 97 224 ARG B N 1
ATOM 3544 C CA . ARG B 1 224 ? -15.609 4.309 9.773 1 97 224 ARG B CA 1
ATOM 3545 C C . ARG B 1 224 ? -16.812 4.66 10.641 1 97 224 ARG B C 1
ATOM 3547 O O . ARG B 1 224 ? -17.516 5.637 10.367 1 97 224 ARG B O 1
ATOM 3554 N N . ARG B 1 225 ? -17.031 3.934 11.633 1 96.75 225 ARG B N 1
ATOM 3555 C CA . ARG B 1 225 ? -18.188 4.195 12.5 1 96.75 225 ARG B CA 1
ATOM 3556 C C . ARG B 1 225 ? -18.047 5.547 13.188 1 96.75 225 ARG B C 1
ATOM 3558 O O . ARG B 1 225 ? -19.016 6.32 13.242 1 96.75 225 ARG B O 1
ATOM 3565 N N . ALA B 1 226 ? -16.859 5.852 13.719 1 95.69 226 ALA B N 1
ATOM 3566 C CA . ALA B 1 226 ? -16.625 7.125 14.391 1 95.69 226 ALA B CA 1
ATOM 3567 C C . ALA B 1 226 ? -16.969 8.297 13.469 1 95.69 226 ALA B C 1
ATOM 3569 O O . ALA B 1 226 ? -17.734 9.195 13.844 1 95.69 226 ALA B O 1
ATOM 3570 N N . VAL B 1 227 ? -16.516 8.258 12.297 1 97.56 227 VAL B N 1
ATOM 3571 C CA . VAL B 1 227 ? -16.656 9.383 11.375 1 97.56 227 VAL B CA 1
ATOM 3572 C C . VAL B 1 227 ? -18.109 9.508 10.938 1 97.56 227 VAL B C 1
ATOM 3574 O O . VAL B 1 227 ? -18.656 10.617 10.875 1 97.56 227 VAL B O 1
ATOM 3577 N N . VAL B 1 228 ? -18.75 8.391 10.664 1 96.31 228 VAL B N 1
ATOM 3578 C CA . VAL B 1 228 ? -20.141 8.398 10.234 1 96.31 228 VAL B CA 1
ATOM 3579 C C . VAL B 1 228 ? -21.031 8.977 11.336 1 96.31 228 VAL B C 1
ATOM 3581 O O . VAL B 1 228 ? -22.016 9.664 11.055 1 96.31 228 VAL B O 1
ATOM 3584 N N . GLU B 1 229 ? -20.578 8.766 12.516 1 96.06 229 GLU B N 1
ATOM 3585 C CA . GLU B 1 229 ? -21.375 9.234 13.648 1 96.06 229 GLU B CA 1
ATOM 3586 C C . GLU B 1 229 ? -20.922 10.625 14.094 1 96.06 229 GLU B C 1
ATOM 3588 O O . GLU B 1 229 ? -21.359 11.117 15.141 1 96.06 229 GLU B O 1
ATOM 3593 N N . GLY B 1 230 ? -20 11.195 13.445 1 96.06 230 GLY B N 1
ATOM 3594 C CA . GLY B 1 230 ? -19.719 12.609 13.625 1 96.06 230 GLY B CA 1
ATOM 3595 C C . GLY B 1 230 ? -18.531 12.875 14.531 1 96.06 230 GLY B C 1
ATOM 3596 O O . GLY B 1 230 ? -18.422 13.953 15.117 1 96.06 230 GLY B O 1
ATOM 3597 N N . ARG B 1 231 ? -17.656 11.875 14.656 1 95.94 231 ARG B N 1
ATOM 3598 C CA . ARG B 1 231 ? -16.469 12.039 15.484 1 95.94 231 ARG B CA 1
ATOM 3599 C C . ARG B 1 231 ? -15.211 12.062 14.633 1 95.94 231 ARG B C 1
ATOM 3601 O O . ARG B 1 231 ? -15.18 11.484 13.539 1 95.94 231 ARG B O 1
ATOM 3608 N N . VAL B 1 232 ? -14.203 12.75 15.125 1 96.81 232 VAL B N 1
ATOM 3609 C CA . VAL B 1 232 ? -12.875 12.656 14.531 1 96.81 232 VAL B CA 1
ATOM 3610 C C . VAL B 1 232 ? -12.227 11.32 14.906 1 96.81 232 VAL B C 1
ATOM 3612 O O . VAL B 1 232 ? -12.07 11.016 16.078 1 96.81 232 VAL B O 1
ATOM 3615 N N . SER B 1 233 ? -11.945 10.555 13.914 1 95.94 233 SER B N 1
ATOM 3616 C CA . SER B 1 233 ? -11.273 9.281 14.117 1 95.94 233 SER B CA 1
ATOM 3617 C C . SER B 1 233 ? -9.758 9.438 14.055 1 95.94 233 SER B C 1
ATOM 3619 O O . SER B 1 233 ? -9.227 10.023 13.117 1 95.94 233 SER B O 1
ATOM 3621 N N . VAL B 1 234 ? -9.031 8.953 15.102 1 93.5 234 VAL B N 1
ATOM 3622 C CA . VAL B 1 234 ? -7.57 8.906 15.117 1 93.5 234 VAL B CA 1
ATOM 3623 C C . VAL B 1 234 ? -7.102 7.461 15.297 1 93.5 234 VAL B C 1
ATOM 3625 O O . VAL B 1 234 ? -7.285 6.875 16.375 1 93.5 234 VAL B O 1
ATOM 3628 N N . SER B 1 235 ? -6.531 6.93 14.258 1 91.56 235 SER B N 1
ATOM 3629 C CA . SER B 1 235 ? -5.996 5.57 14.312 1 91.56 235 SER B CA 1
ATOM 3630 C C . SER B 1 235 ? -4.473 5.582 14.398 1 91.56 235 SER B C 1
ATOM 3632 O O . SER B 1 235 ? -3.795 6.008 13.461 1 91.56 235 SER B O 1
ATOM 3634 N N . PRO B 1 236 ? -3.865 5.164 15.523 1 89.75 236 PRO B N 1
ATOM 3635 C CA . PRO B 1 236 ? -2.408 5.02 15.594 1 89.75 236 PRO B CA 1
ATOM 3636 C C . PRO B 1 236 ? -1.907 3.758 14.898 1 89.75 236 PRO B C 1
ATOM 3638 O O . PRO B 1 236 ? -2.395 2.658 15.172 1 89.75 236 PRO B O 1
ATOM 3641 N N . LEU B 1 237 ? -0.921 3.967 13.977 1 88.69 237 LEU B N 1
ATOM 3642 C CA . LEU B 1 237 ? -0.488 2.832 13.172 1 88.69 237 LEU B CA 1
ATOM 3643 C C . LEU B 1 237 ? 1.034 2.742 13.133 1 88.69 237 LEU B C 1
ATOM 3645 O O . LEU B 1 237 ? 1.725 3.742 13.336 1 88.69 237 LEU B O 1
ATOM 3649 N N . THR B 1 238 ? 1.53 1.426 12.961 1 80.19 238 THR B N 1
ATOM 3650 C CA . THR B 1 238 ? 2.934 1.191 12.648 1 80.19 238 THR B CA 1
ATOM 3651 C C . THR B 1 238 ? 3.104 0.852 11.164 1 80.19 238 THR B C 1
ATOM 3653 O O . THR B 1 238 ? 2.205 0.275 10.547 1 80.19 238 THR B O 1
ATOM 3656 N N . ALA B 1 239 ? 4.137 1.318 10.617 1 65.12 239 ALA B N 1
ATOM 3657 C CA . ALA B 1 239 ? 4.418 1.022 9.211 1 65.12 239 ALA B CA 1
ATOM 3658 C C . ALA B 1 239 ? 4.93 -0.406 9.047 1 65.12 239 ALA B C 1
ATOM 3660 O O . ALA B 1 239 ? 5.727 -0.887 9.852 1 65.12 239 ALA B O 1
ATOM 3661 N N . PRO B 1 240 ? 4.527 -1.263 7.984 1 58.31 240 PRO B N 1
ATOM 3662 C CA . PRO B 1 240 ? 3.52 -0.722 7.074 1 58.31 240 PRO B CA 1
ATOM 3663 C C . PRO B 1 240 ? 2.1 -0.84 7.629 1 58.31 240 PRO B C 1
ATOM 3665 O O . PRO B 1 240 ? 1.211 -0.089 7.219 1 58.31 240 PRO B O 1
ATOM 3668 N N . HIS B 1 241 ? 1.699 -1.893 8.523 1 50.62 241 HIS B N 1
ATOM 3669 C CA . HIS B 1 241 ? 0.276 -1.752 8.805 1 50.62 241 HIS B CA 1
ATOM 3670 C C . HIS B 1 241 ? -0.09 -2.418 10.125 1 50.62 241 HIS B C 1
ATOM 3672 O O . HIS B 1 241 ? -1.271 -2.555 10.453 1 50.62 241 HIS B O 1
ATOM 3678 N N . PRO B 1 242 ? 0.767 -2.867 10.828 1 52.16 242 PRO B N 1
ATOM 3679 C CA . PRO B 1 242 ? 0.148 -3.426 12.031 1 52.16 242 PRO B CA 1
ATOM 3680 C C . PRO B 1 242 ? -0.289 -2.348 13.023 1 52.16 242 PRO B C 1
ATOM 3682 O O . PRO B 1 242 ? 0.327 -1.281 13.086 1 52.16 242 PRO B O 1
ATOM 3685 N N . THR B 1 243 ? -1.663 -2.498 13.5 1 39.25 243 THR B N 1
ATOM 3686 C CA . THR B 1 243 ? -2.119 -1.613 14.562 1 39.25 243 THR B CA 1
ATOM 3687 C C . THR B 1 243 ? -1.39 -1.918 15.867 1 39.25 243 THR B C 1
ATOM 3689 O O . THR B 1 243 ? -1.035 -3.068 16.141 1 39.25 243 THR B O 1
ATOM 3692 N N . THR B 1 244 ? -0.897 -0.857 16.484 1 39.66 244 THR B N 1
ATOM 3693 C CA . THR B 1 244 ? -0.271 -1.06 17.781 1 39.66 244 THR B CA 1
ATOM 3694 C C . THR B 1 244 ? -1.037 -0.316 18.875 1 39.66 244 THR B C 1
ATOM 3696 O O . THR B 1 244 ? -1.699 0.688 18.594 1 39.66 244 THR B O 1
ATOM 3699 N N . GLY B 1 245 ? -1.489 -0.836 20.094 1 40.38 245 GLY B N 1
ATOM 3700 C CA . GLY B 1 245 ? -2.105 -0.222 21.25 1 40.38 245 GLY B CA 1
ATOM 3701 C C . GLY B 1 245 ? -1.276 0.903 21.844 1 40.38 245 GLY B C 1
ATOM 3702 O O . GLY B 1 245 ? -0.052 0.92 21.703 1 40.38 245 GLY B O 1
ATOM 3703 N N . HIS B 1 246 ? -1.873 2.242 21.938 1 46.38 246 HIS B N 1
ATOM 3704 C CA . HIS B 1 246 ? -1.064 3.287 22.562 1 46.38 246 HIS B CA 1
ATOM 3705 C C . HIS B 1 246 ? -1.812 3.961 23.703 1 46.38 246 HIS B C 1
ATOM 3707 O O . HIS B 1 246 ? -2.785 4.684 23.469 1 46.38 246 HIS B O 1
ATOM 3713 N N . GLU B 1 247 ? -1.479 3.885 24.906 1 47.72 247 GLU B N 1
ATOM 3714 C CA . GLU B 1 247 ? -1.991 4.578 26.094 1 47.72 247 GLU B CA 1
ATOM 3715 C C . GLU B 1 247 ? -1.905 6.094 25.922 1 47.72 247 GLU B C 1
ATOM 3717 O O . GLU B 1 247 ? -2.842 6.816 26.266 1 47.72 247 GLU B O 1
ATOM 3722 N N . GLY B 1 248 ? -0.883 6.715 25.359 1 45.09 248 GLY B N 1
ATOM 3723 C CA . GLY B 1 248 ? -0.722 8.141 25.156 1 45.09 248 GLY B CA 1
ATOM 3724 C C . GLY B 1 248 ? -1.79 8.734 24.266 1 45.09 248 GLY B C 1
ATOM 3725 O O . GLY B 1 248 ? -2.328 9.805 24.547 1 45.09 248 GLY B O 1
ATOM 3726 N N . LEU B 1 249 ? -2.152 8.055 23.281 1 49.25 249 LEU B N 1
ATOM 3727 C CA . LEU B 1 249 ? -3.166 8.539 22.359 1 49.25 249 LEU B CA 1
ATOM 3728 C C . LEU B 1 249 ? -4.543 8.547 23 1 49.25 249 LEU B C 1
ATOM 3730 O O . LEU B 1 249 ? -5.348 9.453 22.766 1 49.25 249 LEU B O 1
ATOM 3734 N N . ALA B 1 250 ? -4.805 7.676 23.859 1 60.22 250 ALA B N 1
ATOM 3735 C CA . ALA B 1 250 ? -6.074 7.637 24.578 1 60.22 250 ALA B CA 1
ATOM 3736 C C . ALA B 1 250 ? -6.258 8.891 25.438 1 60.22 250 ALA B C 1
ATOM 3738 O O . ALA B 1 250 ? -7.344 9.469 25.469 1 60.22 250 ALA B O 1
ATOM 3739 N N . GLY B 1 251 ? -5.176 9.367 26.141 1 64.19 251 GLY B N 1
ATOM 3740 C CA . GLY B 1 251 ? -5.227 10.586 26.938 1 64.19 251 GLY B CA 1
ATOM 3741 C C . GLY B 1 251 ? -5.488 11.828 26.109 1 64.19 251 GLY B C 1
ATOM 3742 O O . GLY B 1 251 ? -6.246 12.711 26.531 1 64.19 251 GLY B O 1
ATOM 3743 N N . LEU B 1 252 ? -4.941 11.922 24.969 1 66.62 252 LEU B N 1
ATOM 3744 C CA . LEU B 1 252 ? -5.141 13.07 24.094 1 66.62 252 LEU B CA 1
ATOM 3745 C C . LEU B 1 252 ? -6.578 13.125 23.594 1 66.62 252 LEU B C 1
ATOM 3747 O O . LEU B 1 252 ? -7.18 14.203 23.531 1 66.62 252 LEU B O 1
ATOM 3751 N N . ALA B 1 253 ? -7.043 11.969 23.203 1 64.06 253 ALA B N 1
ATOM 3752 C CA . ALA B 1 253 ? -8.422 11.93 22.719 1 64.06 253 ALA B CA 1
ATOM 3753 C C . ALA B 1 253 ? -9.391 12.398 23.812 1 64.06 253 ALA B C 1
ATOM 3755 O O . ALA B 1 253 ? -10.359 13.109 23.516 1 64.06 253 ALA B O 1
ATOM 3756 N N . GLU B 1 254 ? -9.172 12.016 25.062 1 68.06 254 GLU B N 1
ATOM 3757 C CA . GLU B 1 254 ? -10.023 12.398 26.188 1 68.06 254 GLU B CA 1
ATOM 3758 C C . GLU B 1 254 ? -9.961 13.898 26.438 1 68.06 254 GLU B C 1
ATOM 3760 O O . GLU B 1 254 ? -10.961 14.523 26.797 1 68.06 254 GLU B O 1
ATOM 3765 N N . LYS B 1 255 ? -8.805 14.531 26.141 1 75.75 255 LYS B N 1
ATOM 3766 C CA . LYS B 1 255 ? -8.578 15.938 26.453 1 75.75 255 LYS B CA 1
ATOM 3767 C C . LYS B 1 255 ? -8.984 16.828 25.281 1 75.75 255 LYS B C 1
ATOM 3769 O O . LYS B 1 255 ? -9.133 18.047 25.438 1 75.75 255 LYS B O 1
ATOM 3774 N N . TYR B 1 256 ? -9.156 16.094 24.156 1 75.75 256 TYR B N 1
ATOM 3775 C CA . TYR B 1 256 ? -9.508 16.859 22.969 1 75.75 256 TYR B CA 1
ATOM 3776 C C . TYR B 1 256 ? -10.867 17.531 23.125 1 75.75 256 TYR B C 1
ATOM 3778 O O . TYR B 1 256 ? -11.883 16.844 23.312 1 75.75 256 TYR B O 1
ATOM 3786 N N . GLN B 1 257 ? -10.945 18.891 23.5 1 66.94 257 GLN B N 1
ATOM 3787 C CA . GLN B 1 257 ? -12.156 19.672 23.688 1 66.94 257 GLN B CA 1
ATOM 3788 C C . GLN B 1 257 ? -12.336 20.688 22.562 1 66.94 257 GLN B C 1
ATOM 3790 O O . GLN B 1 257 ? -11.359 21.188 22 1 66.94 257 GLN B O 1
#

Secondary structure (DSSP, 8-state):
-EEEEE-SS-TTSHHHHHHHHHHTTTSEEEEEEESS--TT-TT---SEEEEEEETTEEEESS-HHHHHHIIIIIS----SEEEEEEEES---SHHHHTT-HHHHHHHHHHHTT--EEEEEE-----SS-GGG----GGGGHHHHHHHHHHHHHTTTTTGGGT-SEEEEEEPPPPSSS---EEE-B------EEEEEETTEEEEEETHHHHHHHT---PPTTBHHHHHHTT-EEEEEE-SSS-B---HHHHHHHHH--/-EEEEE-SS-TTSHHHHHHHHHHTTTSEEEEEEESS--TT-TT---SEEEEEEETTEEEESS-HHHHHHIIIIIS----SEEEEEEEES---SHHHHTT-HHHHHHHHHHHTT--EEEEEE-----SS-GGG----GGGGHHHHHHHHHHHHHTTTTTGGGT-SEEEEEEPPPPSSS---EEE-B------EEEEEETTEEEEEETHHHHHHHT---PPTTBHHHHHHTT-EEEEEE-SSS-B---HHHHHHHHH--

Foldseek 3Di:
DEEEEEEQAAPPAQWSVLLLVLQVVPYHYAYQYAHHHRFQVFQDFDPDWDWDQDPRHIHINTALLNSLCCQCPVVVDDGQEYEYDAAAAAQFADVSLRRGSQNSNLLSCLVVVHEYERHYEHDQCDVPHSVPDDDHSLQCNQRSLVVSLCVNPVVVLCVCVWFSYKYKYFYGADPDDHAAEAEAAGFNDFQWDWDDDPVDIDIDGCQSVCLSVVNHPTDPRGCSNQRSVGHIYIFGAHPPGDGDDDPSVRVSSVVVD/DEEEEEEQAAPPAQWSVLLLVLQVVPYHYAYQYAHHHRFQVFQDFDPDWDWDQDPRHIHINTALLNSLCCQCPVVVDDGQEYEYDAAAAAQFADVSLRRGSQNSNLLSCLVVVHEYERHYEHDQCDVPHSVVDDDHSLQCNQRSLVVSLCVNPVVVLCVCVWFSYKYKYFYGADPDDHAAEAEAAGFNDFAWDWDDDPVDIDIDGCQSVCLSVVNHPTDPRGCSNQRSVGHIYIFGAHPPGDGDDDPSVRVSSVVVD

Nearest PDB structures (foldseek):
  5kst-assembly1_C  TM=7.471E-01  e=3.330E-20  Xylella fastidiosa 9a5c
  1l5x-assembly1_B  TM=7.493E-01  e=7.912E-20  Pyrobaculum aerophilum
  2e6g-assembly2_H  TM=7.482E-01  e=4.008E-16  Thermus thermophilus HB8
  2e6b-assembly1_B  TM=7.160E-01  e=1.164E-16  Thermus thermophilus HB8
  2e6g-assembly2_G  TM=7.037E-01  e=5.545E-17  Thermus thermophilus HB8

Sequence (514 aa):
MDVLLTNDDGIDAVGIRALYDALAEVADVTAVAPADDQSAVGRQLSRTVELHDHELGYAVEGTPADCVIAGLGALDLDPDIVVAGCNEGANLGEYVLGRSGTVSAAVEAAFFGVPAIAASVYFPAGDVTIEEFDPDKTDFAEASRAVRYLVDNAIGAGVFDAADYLNVNAPLPPETGHAPMEITEPSHVYEMDGERDGETVRIQDHIWERMAEGTIPDPPGTDRRAVVEGRVSVSPLTAPHPTTGHEGLAGLAEKYQMDVLLTNDDGIDAVGIRALYDALAEVADVTAVAPADDQSAVGRQLSRTVELHDHELGYAVEGTPADCVIAGLGALDLDPDIVVAGCNEGANLGEYVLGRSGTVSAAVEAAFFGVPAIAASVYFPAGDVTIEEFDPDKTDFAEASRAVRYLVDNAIGAGVFDAADYLNVNAPLPPETGHAPMEITEPSHVYEMDGERDGETVRIQDHIWERMAEGTIPDPPGTDRRAVVEGRVSVSPLTAPHPTTGHEGLAGLAEKYQ